Protein AF-0000000076689499 (afdb_homodimer)

Structure (mmCIF, N/CA/C/O backbone):
data_AF-0000000076689499-model_v1
#
loop_
_entity.id
_entity.type
_entity.pdbx_description
1 polymer 'BTB domain-containing protein'
#
loop_
_atom_site.group_PDB
_atom_site.id
_atom_site.type_symbol
_atom_site.label_atom_id
_atom_site.label_alt_id
_atom_site.label_comp_id
_atom_site.label_asym_id
_atom_site.label_entity_id
_atom_site.label_seq_id
_atom_site.pdbx_PDB_ins_code
_atom_site.Cartn_x
_atom_site.Cartn_y
_atom_site.Cartn_z
_atom_site.occupancy
_atom_site.B_iso_or_equiv
_atom_site.auth_seq_id
_atom_site.auth_comp_id
_atom_site.auth_asym_id
_atom_site.auth_atom_id
_atom_site.pdbx_PDB_model_num
ATOM 1 N N . MET A 1 1 ? -28.047 0.834 3.098 1 20.08 1 MET A N 1
ATOM 2 C CA . MET A 1 1 ? -28.25 0.572 4.523 1 20.08 1 MET A CA 1
ATOM 3 C C . MET A 1 1 ? -27.875 1.792 5.355 1 20.08 1 MET A C 1
ATOM 5 O O . MET A 1 1 ? -26.828 2.416 5.117 1 20.08 1 MET A O 1
ATOM 9 N N . ASP A 1 2 ? -28.859 2.438 5.848 1 22.42 2 ASP A N 1
ATOM 10 C CA . ASP A 1 2 ? -28.859 3.613 6.711 1 22.42 2 ASP A CA 1
ATOM 11 C C . ASP A 1 2 ? -27.953 3.41 7.922 1 22.42 2 ASP A C 1
ATOM 13 O O . ASP A 1 2 ? -28.078 2.416 8.641 1 22.42 2 ASP A O 1
ATOM 17 N N . LEU A 1 3 ? -26.719 3.756 7.691 1 23.78 3 LEU A N 1
ATOM 18 C CA . LEU A 1 3 ? -25.766 3.639 8.781 1 23.78 3 LEU A CA 1
ATOM 19 C C . LEU A 1 3 ? -26.391 4.074 10.102 1 23.78 3 LEU A C 1
ATOM 21 O O . LEU A 1 3 ? -27.078 5.098 10.164 1 23.78 3 LEU A O 1
ATOM 25 N N . PRO A 1 4 ? -26.797 3.053 10.828 1 26.73 4 PRO A N 1
ATOM 26 C CA . PRO A 1 4 ? -27.5 3.412 12.07 1 26.73 4 PRO A CA 1
ATOM 27 C C . PRO A 1 4 ? -26.844 4.59 12.789 1 26.73 4 PRO A C 1
ATOM 29 O O . PRO A 1 4 ? -25.641 4.828 12.625 1 26.73 4 PRO A O 1
ATOM 32 N N . ASN A 1 5 ? -27.578 5.609 12.945 1 27.42 5 ASN A N 1
ATOM 33 C CA . ASN A 1 5 ? -27.266 6.801 13.727 1 27.42 5 ASN A CA 1
ATOM 34 C C . ASN A 1 5 ? -26.625 6.445 15.062 1 27.42 5 ASN A C 1
ATOM 36 O O . ASN A 1 5 ? -27.281 5.895 15.953 1 27.42 5 ASN A O 1
ATOM 40 N N . ILE A 1 6 ? -25.438 5.797 14.961 1 27.78 6 ILE A N 1
ATOM 41 C CA . ILE A 1 6 ? -24.859 5.48 16.25 1 27.78 6 ILE A CA 1
ATOM 42 C C . ILE A 1 6 ? -24.969 6.691 17.188 1 27.78 6 ILE A C 1
ATOM 44 O O . ILE A 1 6 ? -24.609 7.809 16.797 1 27.78 6 ILE A O 1
ATOM 48 N N . PRO A 1 7 ? -25.922 6.586 18.078 1 28.06 7 PRO A N 1
ATOM 49 C CA . PRO A 1 7 ? -26.062 7.73 18.969 1 28.06 7 PRO A CA 1
ATOM 50 C C . PRO A 1 7 ? -24.703 8.242 19.484 1 28.06 7 PRO A C 1
ATOM 52 O O . PRO A 1 7 ? -23.797 7.449 19.734 1 28.06 7 PRO A O 1
ATOM 55 N N . VAL A 1 8 ? -24.219 9.195 18.906 1 27.2 8 VAL A N 1
ATOM 56 C CA . VAL A 1 8 ? -23.047 9.883 19.453 1 27.2 8 VAL A CA 1
ATOM 57 C C . VAL A 1 8 ? -23.203 10.055 20.953 1 27.2 8 VAL A C 1
ATOM 59 O O . VAL A 1 8 ? -24.125 10.742 21.422 1 27.2 8 VAL A O 1
ATOM 62 N N . GLY A 1 9 ? -23.031 8.867 21.609 1 27.39 9 GLY A N 1
ATOM 63 C CA . GLY A 1 9 ? -23.047 9.078 23.047 1 27.39 9 GLY A CA 1
ATOM 64 C C . GLY A 1 9 ? -22.359 10.359 23.484 1 27.39 9 GLY A C 1
ATOM 65 O O . GLY A 1 9 ? -21.344 10.758 22.891 1 27.39 9 GLY A O 1
ATOM 66 N N . GLU A 1 10 ? -23.156 11.273 23.875 1 28.77 10 GLU A N 1
ATOM 67 C CA . GLU A 1 10 ? -22.609 12.438 24.578 1 28.77 10 GLU A CA 1
ATOM 68 C C . GLU A 1 10 ? -21.516 12.031 25.562 1 28.77 10 GLU A C 1
ATOM 70 O O . GLU A 1 10 ? -21.797 11.414 26.594 1 28.77 10 GLU A O 1
ATOM 75 N N . ALA A 1 11 ? -20.469 11.469 25.047 1 29.97 11 ALA A N 1
ATOM 76 C CA . ALA A 1 11 ? -19.422 11.266 26.047 1 29.97 11 ALA A CA 1
ATOM 77 C C . ALA A 1 11 ? -19.359 12.438 27.016 1 29.97 11 ALA A C 1
ATOM 79 O O . ALA A 1 11 ? -19.109 13.57 26.609 1 29.97 11 ALA A O 1
ATOM 80 N N . THR A 1 12 ? -20.219 12.367 27.938 1 33.19 12 THR A N 1
ATOM 81 C CA . THR A 1 12 ? -20.062 13.25 29.094 1 33.19 12 THR A CA 1
ATOM 82 C C . THR A 1 12 ? -18.625 13.242 29.578 1 33.19 12 THR A C 1
ATOM 84 O O . THR A 1 12 ? -18.172 12.25 30.172 1 33.19 12 THR A O 1
ATOM 87 N N . HIS A 1 13 ? -17.625 13.438 28.672 1 35.47 13 HIS A N 1
ATOM 88 C CA . HIS A 1 13 ? -16.344 13.625 29.359 1 35.47 13 HIS A CA 1
ATOM 89 C C . HIS A 1 13 ? -16.531 14.398 30.656 1 35.47 13 HIS A C 1
ATOM 91 O O . HIS A 1 13 ? -17.219 15.422 30.688 1 35.47 13 HIS A O 1
ATOM 97 N N . PRO A 1 14 ? -16.609 13.695 31.703 1 34.59 14 PRO A N 1
ATOM 98 C CA . PRO A 1 14 ? -16.516 14.539 32.906 1 34.59 14 PRO A CA 1
ATOM 99 C C . PRO A 1 14 ? -15.547 15.711 32.719 1 34.59 14 PRO A C 1
ATOM 101 O O . PRO A 1 14 ? -14.461 15.547 32.156 1 34.59 14 PRO A O 1
ATOM 104 N N . HIS A 1 15 ? -15.977 16.875 32.219 1 40.44 15 HIS A N 1
ATOM 105 C CA . HIS A 1 15 ? -15.234 18.109 32.438 1 40.44 15 HIS A CA 1
ATOM 106 C C . HIS A 1 15 ? -14.438 18.047 33.719 1 40.44 15 HIS A C 1
ATOM 108 O O . HIS A 1 15 ? -15 18.141 34.812 1 40.44 15 HIS A O 1
ATOM 114 N N . ASP A 1 16 ? -13.664 17.016 33.906 1 39.03 16 ASP A N 1
ATOM 115 C CA . ASP A 1 16 ? -12.812 17.203 35.094 1 39.03 16 ASP A CA 1
ATOM 116 C C . ASP A 1 16 ? -12.562 18.688 35.344 1 39.03 16 ASP A C 1
ATOM 118 O O . ASP A 1 16 ? -12.109 19.406 34.438 1 39.03 16 ASP A O 1
ATOM 122 N N . ALA A 1 17 ? -13.234 19.422 36.062 1 44.78 17 ALA A N 1
ATOM 123 C CA . ALA A 1 17 ? -13.273 20.781 36.625 1 44.78 17 ALA A CA 1
ATOM 124 C C . ALA A 1 17 ? -11.859 21.297 36.875 1 44.78 17 ALA A C 1
ATOM 126 O O . ALA A 1 17 ? -11.586 21.844 37.938 1 44.78 17 ALA A O 1
ATOM 127 N N . ASN A 1 18 ? -10.836 20.547 36.406 1 59.41 18 ASN A N 1
ATOM 128 C CA . ASN A 1 18 ? -9.562 21.141 36.781 1 59.41 18 ASN A CA 1
ATOM 129 C C . ASN A 1 18 ? -9.406 22.547 36.219 1 59.41 18 ASN A C 1
ATOM 131 O O . ASN A 1 18 ? -9.75 22.781 35.062 1 59.41 18 ASN A O 1
ATOM 135 N N . LEU A 1 19 ? -9.352 23.484 36.969 1 76.06 19 LEU A N 1
ATOM 136 C CA . LEU A 1 19 ? -9.125 24.891 36.656 1 76.06 19 LEU A CA 1
ATOM 137 C C . LEU A 1 19 ? -8.023 25.031 35.625 1 76.06 19 LEU A C 1
ATOM 139 O O . LEU A 1 19 ? -6.98 24.375 35.719 1 76.06 19 LEU A O 1
ATOM 143 N N . PRO A 1 20 ? -8.297 25.578 34.469 1 86.5 20 PRO A N 1
ATOM 144 C CA . PRO A 1 20 ? -7.258 25.797 33.438 1 86.5 20 PRO A CA 1
ATOM 145 C C . PRO A 1 20 ? -6.004 26.453 34 1 86.5 20 PRO A C 1
ATOM 147 O O . PRO A 1 20 ? -6.082 27.203 35 1 86.5 20 PRO A O 1
ATOM 150 N N . ILE A 1 21 ? -4.93 25.875 33.562 1 91.06 21 ILE A N 1
ATOM 151 C CA . ILE A 1 21 ? -3.658 26.469 33.969 1 91.06 21 ILE A CA 1
ATOM 152 C C . ILE A 1 21 ? -3.109 27.328 32.812 1 91.06 21 ILE A C 1
ATOM 154 O O . ILE A 1 21 ? -3.436 27.094 31.656 1 91.06 21 ILE A O 1
ATOM 158 N N . ASP A 1 22 ? -2.373 28.344 33.188 1 90.81 22 ASP A N 1
ATOM 159 C CA . ASP A 1 22 ? -1.769 29.203 32.188 1 90.81 22 ASP A CA 1
ATOM 160 C C . ASP A 1 22 ? -0.594 28.516 31.5 1 90.81 22 ASP A C 1
ATOM 162 O O . ASP A 1 22 ? 0.137 27.75 32.125 1 90.81 22 ASP A O 1
ATOM 166 N N . ALA A 1 23 ? -0.386 28.797 30.234 1 94.19 23 ALA A N 1
ATOM 167 C CA . ALA A 1 23 ? 0.736 28.266 29.469 1 94.19 23 ALA A CA 1
ATOM 168 C C . ALA A 1 23 ? 2.062 28.828 29.969 1 94.19 23 ALA A C 1
ATOM 170 O O . ALA A 1 23 ? 2.086 29.812 30.703 1 94.19 23 ALA A O 1
ATOM 171 N N . GLN A 1 24 ? 3.068 28.062 29.641 1 90.69 24 GLN A N 1
ATOM 172 C CA . GLN A 1 24 ? 4.402 28.594 29.906 1 90.69 24 GLN A CA 1
ATOM 173 C C . GLN A 1 24 ? 4.66 29.875 29.109 1 90.69 24 GLN A C 1
ATOM 175 O O . GLN A 1 24 ? 4 30.125 28.094 1 90.69 24 GLN A O 1
ATOM 180 N N . GLU A 1 25 ? 5.613 30.672 29.625 1 88.81 25 GLU A N 1
ATOM 181 C CA . GLU A 1 25 ? 5.996 31.875 28.906 1 88.81 25 GLU A CA 1
ATOM 182 C C . GLU A 1 25 ? 6.473 31.562 27.5 1 88.81 25 GLU A C 1
ATOM 184 O O . GLU A 1 25 ? 7.086 30.516 27.266 1 88.81 25 GLU A O 1
ATOM 189 N N . PRO A 1 26 ? 6.102 32.344 26.531 1 88.56 26 PRO A N 1
ATOM 190 C CA . PRO A 1 26 ? 5.605 33.719 26.578 1 88.56 26 PRO A CA 1
ATOM 191 C C . PRO A 1 26 ? 4.086 33.812 26.422 1 88.56 26 PRO A C 1
ATOM 193 O O . PRO A 1 26 ? 3.533 34.906 26.312 1 88.56 26 PRO A O 1
ATOM 196 N N . PHE A 1 27 ? 3.439 32.656 26.578 1 91.62 27 PHE A N 1
ATOM 197 C CA . PHE A 1 27 ? 2.012 32.719 26.297 1 91.62 27 PHE A CA 1
ATOM 198 C C . PHE A 1 27 ? 1.195 32.594 27.578 1 91.62 27 PHE A C 1
ATOM 200 O O . PHE A 1 27 ? 0.001 32.281 27.531 1 91.62 27 PHE A O 1
ATOM 207 N N . GLY A 1 28 ? 1.773 32.656 28.672 1 87.38 28 GLY A N 1
ATOM 208 C CA . GLY A 1 28 ? 1.108 32.469 29.953 1 87.38 28 GLY A CA 1
ATOM 209 C C . GLY A 1 28 ? 0.334 33.688 30.422 1 87.38 28 GLY A C 1
ATOM 210 O O . GLY A 1 28 ? -0.764 33.562 30.969 1 87.38 28 GLY A O 1
ATOM 211 N N . SER A 1 29 ? 0.958 34.844 30.672 1 77.12 29 SER A N 1
ATOM 212 C CA . SER A 1 29 ? 0.261 36 31.172 1 77.12 29 SER A CA 1
ATOM 213 C C . SER A 1 29 ? 0.746 37.281 30.469 1 77.12 29 SER A C 1
ATOM 215 O O . SER A 1 29 ? 1.952 37.5 30.344 1 77.12 29 SER A O 1
ATOM 217 N N . SER A 1 30 ? 0.103 37.625 29.375 1 74.19 30 SER A N 1
ATOM 218 C CA . SER A 1 30 ? 0.493 38.875 28.734 1 74.19 30 SER A CA 1
ATOM 219 C C . SER A 1 30 ? -0.63 39.906 28.797 1 74.19 30 SER A C 1
ATOM 221 O O . SER A 1 30 ? -1.761 39.625 28.406 1 74.19 30 SER A O 1
ATOM 223 N N . PRO A 1 31 ? -0.312 41.031 29.438 1 77.62 31 PRO A N 1
ATOM 224 C CA . PRO A 1 31 ? -1.338 42.062 29.5 1 77.62 31 PRO A CA 1
ATOM 225 C C . PRO A 1 31 ? -1.818 42.5 28.125 1 77.62 31 PRO A C 1
ATOM 227 O O . PRO A 1 31 ? -2.945 43 27.984 1 77.62 31 PRO A O 1
ATOM 230 N N . ALA A 1 32 ? -1.021 42.344 27.109 1 82.75 32 ALA A N 1
ATOM 231 C CA . ALA A 1 32 ? -1.358 42.75 25.75 1 82.75 32 ALA A CA 1
ATOM 232 C C . ALA A 1 32 ? -2.307 41.781 25.078 1 82.75 32 ALA A C 1
ATOM 234 O O . ALA A 1 32 ? -2.977 42.094 24.109 1 82.75 32 ALA A O 1
ATOM 235 N N . ALA A 1 33 ? -2.416 40.656 25.703 1 88.25 33 ALA A N 1
ATOM 236 C CA . ALA A 1 33 ? -3.244 39.594 25.109 1 88.25 33 ALA A CA 1
ATOM 237 C C . ALA A 1 33 ? -4.727 39.875 25.328 1 88.25 33 ALA A C 1
ATOM 239 O O . ALA A 1 33 ? -5.129 40.344 26.391 1 88.25 33 ALA A O 1
ATOM 240 N N . ASN A 1 34 ? -5.566 39.719 24.297 1 88 34 ASN A N 1
ATOM 241 C CA . ASN A 1 34 ? -6.996 39.969 24.406 1 88 34 ASN A CA 1
ATOM 242 C C . ASN A 1 34 ? -7.828 38.75 24 1 88 34 ASN A C 1
ATOM 244 O O . ASN A 1 34 ? -9.039 38.875 23.781 1 88 34 ASN A O 1
ATOM 248 N N . LEU A 1 35 ? -7.145 37.719 23.797 1 89 35 LEU A N 1
ATOM 249 C CA . LEU A 1 35 ? -7.801 36.438 23.469 1 89 35 LEU A CA 1
ATOM 250 C C . LEU A 1 35 ? -7.121 35.281 24.188 1 89 35 LEU A C 1
ATOM 252 O O . LEU A 1 35 ? -5.895 35.25 24.312 1 89 35 LEU A O 1
ATOM 256 N N . VAL A 1 36 ? -7.938 34.375 24.641 1 91.38 36 VAL A N 1
ATOM 257 C CA . VAL A 1 36 ? -7.395 33.188 25.266 1 91.38 36 VAL A CA 1
ATOM 258 C C . VAL A 1 36 ? -7.777 31.938 24.438 1 91.38 36 VAL A C 1
ATOM 260 O O . VAL A 1 36 ? -8.953 31.734 24.141 1 91.38 36 VAL A O 1
ATOM 263 N N . LEU A 1 37 ? -6.727 31.219 24.031 1 92.81 37 LEU A N 1
ATOM 264 C CA . LEU A 1 37 ? -6.945 29.906 23.438 1 92.81 37 LEU A CA 1
ATOM 265 C C . LEU A 1 37 ? -6.73 28.797 24.453 1 92.81 37 LEU A C 1
ATOM 267 O O . LEU A 1 37 ? -5.652 28.688 25.047 1 92.81 37 LEU A O 1
ATOM 271 N N . ARG A 1 38 ? -7.773 28.016 24.688 1 92.75 38 ARG A N 1
ATOM 272 C CA . ARG A 1 38 ? -7.676 26.922 25.672 1 92.75 38 ARG A CA 1
ATOM 273 C C . ARG A 1 38 ? -7.477 25.578 24.984 1 92.75 38 ARG A C 1
ATOM 275 O O . ARG A 1 38 ? -8.344 25.125 24.234 1 92.75 38 ARG A O 1
ATOM 282 N N . SER A 1 39 ? -6.367 24.953 25.266 1 96.19 39 SER A N 1
ATOM 283 C CA . SER A 1 39 ? -6 23.688 24.641 1 96.19 39 SER A CA 1
ATOM 284 C C . SER A 1 39 ? -6.863 22.547 25.172 1 96.19 39 SER A C 1
ATOM 286 O O . SER A 1 39 ? -7.609 22.719 26.141 1 96.19 39 SER A O 1
ATOM 288 N N . SER A 1 40 ? -6.781 21.406 24.531 1 95.38 40 SER A N 1
ATOM 289 C CA . SER A 1 40 ? -7.598 20.25 24.875 1 95.38 40 SER A CA 1
ATOM 290 C C . SER A 1 40 ? -7.254 19.719 26.266 1 95.38 40 SER A C 1
ATOM 292 O O . SER A 1 40 ? -8.094 19.109 26.922 1 95.38 40 SER A O 1
ATOM 294 N N . ASP A 1 41 ? -5.98 19.953 26.688 1 95.56 41 ASP A N 1
ATOM 295 C CA . ASP A 1 41 ? -5.555 19.516 28.016 1 95.56 41 ASP A CA 1
ATOM 296 C C . ASP A 1 41 ? -5.684 20.656 29.031 1 95.56 41 ASP A C 1
ATOM 298 O O . ASP A 1 41 ? -4.969 20.672 30.047 1 95.56 41 ASP A O 1
ATOM 302 N N . SER A 1 42 ? -6.48 21.672 28.734 1 93.62 42 SER A N 1
ATOM 303 C CA . SER A 1 42 ? -6.926 22.734 29.641 1 93.62 42 SER A CA 1
ATOM 304 C C . SER A 1 42 ? -5.773 23.656 30.016 1 93.62 42 SER A C 1
ATOM 306 O O . SER A 1 42 ? -5.594 24 31.188 1 93.62 42 SER A O 1
ATOM 308 N N . VAL A 1 43 ? -5.012 24.031 29.078 1 95.44 43 VAL A N 1
ATOM 309 C CA . VAL A 1 43 ? -3.98 25.062 29.234 1 95.44 43 VAL A CA 1
ATOM 310 C C . VAL A 1 43 ? -4.379 26.312 28.453 1 95.44 43 VAL A C 1
ATOM 312 O O . VAL A 1 43 ? -4.77 26.234 27.297 1 95.44 43 VAL A O 1
ATOM 315 N N . ASP A 1 44 ? -4.32 27.453 29.141 1 93.56 44 ASP A N 1
ATOM 316 C CA . ASP A 1 44 ? -4.738 28.719 28.547 1 93.56 44 ASP A CA 1
ATOM 317 C C . ASP A 1 44 ? -3.553 29.438 27.891 1 93.56 44 ASP A C 1
ATOM 319 O O . ASP A 1 44 ? -2.543 29.688 28.562 1 93.56 44 ASP A O 1
ATOM 323 N N . PHE A 1 45 ? -3.699 29.719 26.656 1 94.81 45 PHE A N 1
ATOM 324 C CA . PHE A 1 45 ? -2.723 30.531 25.922 1 94.81 45 PHE A CA 1
ATOM 325 C C . PHE A 1 45 ? -3.258 31.922 25.656 1 94.81 45 PHE A C 1
ATOM 327 O O . PHE A 1 45 ? -4.285 32.094 25 1 94.81 45 PHE A O 1
ATOM 334 N N . HIS A 1 46 ? -2.557 32.906 26.188 1 92.5 46 HIS A N 1
ATOM 335 C CA . HIS A 1 46 ? -2.943 34.281 25.984 1 92.5 46 HIS A CA 1
ATOM 336 C C . HIS A 1 46 ? -2.324 34.875 24.719 1 92.5 46 HIS A C 1
ATOM 338 O O . HIS A 1 46 ? -1.1 34.969 24.609 1 92.5 46 HIS A O 1
ATOM 344 N N . VAL A 1 47 ? -3.252 35.219 23.75 1 93.12 47 VAL A N 1
ATOM 345 C CA . VAL A 1 47 ? -2.748 35.594 22.438 1 93.12 47 VAL A CA 1
ATOM 346 C C . VAL A 1 47 ? -3.428 36.875 21.969 1 93.12 47 VAL A C 1
ATOM 348 O O . VAL A 1 47 ? -4.344 37.375 22.625 1 93.12 47 VAL A O 1
ATOM 351 N N . LEU A 1 48 ? -2.861 37.438 20.922 1 90.31 48 LEU A N 1
ATOM 352 C CA . LEU A 1 48 ? -3.443 38.625 20.297 1 90.31 48 LEU A CA 1
ATOM 353 C C . LEU A 1 48 ? -4.523 38.219 19.297 1 90.31 48 LEU A C 1
ATOM 355 O O . LEU A 1 48 ? -4.246 37.5 18.328 1 90.31 48 LEU A O 1
ATOM 359 N N . GLU A 1 49 ? -5.641 38.688 19.5 1 89.62 49 GLU A N 1
ATOM 360 C CA . GLU A 1 49 ? -6.77 38.375 18.625 1 89.62 49 GLU A CA 1
ATOM 361 C C . GLU A 1 49 ? -6.48 38.781 17.188 1 89.62 49 GLU A C 1
ATOM 363 O O . GLU A 1 49 ? -6.77 38.031 16.25 1 89.62 49 GLU A O 1
ATOM 368 N N . GLY A 1 50 ? -6.043 39.938 17 1 89.06 50 GLY A N 1
ATOM 369 C CA . GLY A 1 50 ? -5.742 40.438 15.68 1 89.06 50 GLY A CA 1
ATOM 370 C C . GLY A 1 50 ? -4.785 39.562 14.898 1 89.06 50 GLY A C 1
ATOM 371 O O . GLY A 1 50 ? -4.941 39.375 13.688 1 89.06 50 GLY A O 1
ATOM 372 N N . LEU A 1 51 ? -3.83 39.094 15.602 1 90.31 51 LEU A N 1
ATOM 373 C CA . LEU A 1 51 ? -2.852 38.219 14.961 1 90.31 51 LEU A CA 1
ATOM 374 C C . LEU A 1 51 ? -3.498 36.906 14.508 1 90.31 51 LEU A C 1
ATOM 376 O O . LEU A 1 51 ? -3.252 36.438 13.391 1 90.31 51 LEU A O 1
ATOM 380 N N . MET A 1 52 ? -4.297 36.344 15.352 1 91.62 52 MET A N 1
ATOM 381 C CA . MET A 1 52 ? -4.957 35.062 15.039 1 91.62 52 MET A CA 1
ATOM 382 C C . MET A 1 52 ? -5.914 35.25 13.859 1 91.62 52 MET A C 1
ATOM 384 O O . MET A 1 52 ? -5.984 34.375 12.992 1 91.62 52 MET A O 1
ATOM 388 N N . ARG A 1 53 ? -6.578 36.344 13.797 1 90.12 53 ARG A N 1
ATOM 389 C CA . ARG A 1 53 ? -7.488 36.656 12.695 1 90.12 53 ARG A CA 1
ATOM 390 C C . ARG A 1 53 ? -6.723 36.812 11.383 1 90.12 53 ARG A C 1
ATOM 392 O O . ARG A 1 53 ? -7.215 36.469 10.312 1 90.12 53 ARG A O 1
ATOM 399 N N . LEU A 1 54 ? -5.566 37.344 11.523 1 90.31 54 LEU A N 1
ATOM 400 C CA . LEU A 1 54 ? -4.742 37.594 10.352 1 90.31 54 LEU A CA 1
ATOM 401 C C . LEU A 1 54 ? -4.203 36.281 9.766 1 90.31 54 LEU A C 1
ATOM 403 O O . LEU A 1 54 ? -4.121 36.156 8.547 1 90.31 54 LEU A O 1
ATOM 407 N N . VAL A 1 55 ? -3.836 35.375 10.625 1 91.69 55 VAL A N 1
ATOM 408 C CA . VAL A 1 55 ? -3.094 34.219 10.188 1 91.69 55 VAL A CA 1
ATOM 409 C C . VAL A 1 55 ? -4.07 33.094 9.805 1 91.69 55 VAL A C 1
ATOM 411 O O . VAL A 1 55 ? -3.711 32.156 9.07 1 91.69 55 VAL A O 1
ATOM 414 N N . SER A 1 56 ? -5.348 33.188 10.211 1 93.75 56 SER A N 1
ATOM 415 C CA . SER A 1 56 ? -6.297 32.094 10.016 1 93.75 56 SER A CA 1
ATOM 416 C C . SER A 1 56 ? -7.695 32.625 9.711 1 93.75 56 SER A C 1
ATOM 418 O O . SER A 1 56 ? -8.352 33.188 10.578 1 93.75 56 SER A O 1
ATOM 420 N N . PRO A 1 57 ? -8.18 32.406 8.555 1 91.62 57 PRO A N 1
ATOM 421 C CA . PRO A 1 57 ? -9.562 32.75 8.258 1 91.62 57 PRO A CA 1
ATOM 422 C C . PRO A 1 57 ? -10.57 32.062 9.172 1 91.62 57 PRO A C 1
ATOM 424 O O . PRO A 1 57 ? -11.633 32.625 9.461 1 91.62 57 PRO A O 1
ATOM 427 N N . HIS A 1 58 ? -10.156 30.891 9.5 1 89.5 58 HIS A N 1
ATOM 428 C CA . HIS A 1 58 ? -10.992 30.141 10.438 1 89.5 58 HIS A CA 1
ATOM 429 C C . HIS A 1 58 ? -11.203 30.922 11.727 1 89.5 58 HIS A C 1
ATOM 431 O O . HIS A 1 58 ? -12.336 31.062 12.203 1 89.5 58 HIS A O 1
ATOM 437 N N . PHE A 1 59 ? -10.203 31.484 12.305 1 85.81 59 PHE A N 1
ATOM 438 C CA . PHE A 1 59 ? -10.297 32.281 13.531 1 85.81 59 PHE A CA 1
ATOM 439 C C . PHE A 1 59 ? -11.016 33.594 13.266 1 85.81 59 PHE A C 1
ATOM 441 O O . PHE A 1 59 ? -11.734 34.094 14.133 1 85.81 59 PHE A O 1
ATOM 448 N N . ASP A 1 60 ? -10.828 34.125 12.141 1 84.88 60 ASP A N 1
ATOM 449 C CA . ASP A 1 60 ? -11.492 35.344 11.773 1 84.88 60 ASP A CA 1
ATOM 450 C C . ASP A 1 60 ? -13.008 35.188 11.789 1 84.88 60 ASP A C 1
ATOM 452 O O . ASP A 1 60 ? -13.734 36.094 12.203 1 84.88 60 ASP A O 1
ATOM 456 N N . SER A 1 61 ? -13.383 34.031 11.445 1 84.12 61 SER A N 1
ATOM 457 C CA . SER A 1 61 ? -14.82 33.781 11.352 1 84.12 61 SER A CA 1
ATOM 458 C C . SER A 1 61 ? -15.414 33.5 12.727 1 84.12 61 SER A C 1
ATOM 460 O O . SER A 1 61 ? -16.625 33.594 12.914 1 84.12 61 SER A O 1
ATOM 462 N N . LEU A 1 62 ? -14.625 33.125 13.641 1 77.12 62 LEU A N 1
ATOM 463 C CA . LEU A 1 62 ? -15.102 32.75 14.969 1 77.12 62 LEU A CA 1
ATOM 464 C C . LEU A 1 62 ? -15.312 34 15.828 1 77.12 62 LEU A C 1
ATOM 466 O O . LEU A 1 62 ? -16.031 33.938 16.828 1 77.12 62 LEU A O 1
ATOM 470 N N . PHE A 1 63 ? -14.711 35.031 15.68 1 70.38 63 PHE A N 1
ATOM 471 C CA . PHE A 1 63 ? -14.68 36.188 16.578 1 70.38 63 PHE A CA 1
ATOM 472 C C . PHE A 1 63 ? -16.016 36.906 16.578 1 70.38 63 PHE A C 1
ATOM 474 O O . PHE A 1 63 ? -16.453 37.438 17.594 1 70.38 63 PHE A O 1
ATOM 481 N N . PRO A 1 64 ? -16.641 37.156 15.57 1 60.34 64 PRO A N 1
ATOM 482 C CA . PRO A 1 64 ? -17.922 37.844 15.805 1 60.34 64 PRO A CA 1
ATOM 483 C C . PRO A 1 64 ? -18.797 37.094 16.828 1 60.34 64 PRO A C 1
ATOM 485 O O . PRO A 1 64 ? -19.766 37.656 17.344 1 60.34 64 PRO A O 1
ATOM 488 N N . LEU A 1 65 ? -18.328 35.938 17.141 1 54.69 65 LEU A N 1
ATOM 489 C CA . LEU A 1 65 ? -19.266 35.125 17.906 1 54.69 65 LEU A CA 1
ATOM 490 C C . LEU A 1 65 ? -19.031 35.281 19.406 1 54.69 65 LEU A C 1
ATOM 492 O O . LEU A 1 65 ? -17.906 35.562 19.828 1 54.69 65 LEU A O 1
ATOM 496 N N . ASN A 1 66 ? -20.031 35.594 20.234 1 52.84 66 ASN A N 1
ATOM 497 C CA . ASN A 1 66 ? -20.156 35.75 21.688 1 52.84 66 ASN A CA 1
ATOM 498 C C . ASN A 1 66 ? -19.375 34.656 22.438 1 52.84 66 ASN A C 1
ATOM 500 O O . ASN A 1 66 ? -19.859 33.562 22.594 1 52.84 66 ASN A O 1
ATOM 504 N N . ASN A 1 67 ? -18.125 34.656 22.359 1 57.56 67 ASN A N 1
ATOM 505 C CA . ASN A 1 67 ? -17.359 33.594 22.984 1 57.56 67 ASN A CA 1
ATOM 506 C C . ASN A 1 67 ? -17.344 33.719 24.5 1 57.56 67 ASN A C 1
ATOM 508 O O . ASN A 1 67 ? -17.484 34.844 25.031 1 57.56 67 ASN A O 1
ATOM 512 N N . PRO A 1 68 ? -17.453 32.656 25.156 1 58.88 68 PRO A N 1
ATOM 513 C CA . PRO A 1 68 ? -17.375 32.719 26.625 1 58.88 68 PRO A CA 1
ATOM 514 C C . PRO A 1 68 ? -16.172 33.5 27.109 1 58.88 68 PRO A C 1
ATOM 516 O O . PRO A 1 68 ? -15.141 33.562 26.438 1 58.88 68 PRO A O 1
ATOM 519 N N . HIS A 1 69 ? -16.422 34.375 28.062 1 59.91 69 HIS A N 1
ATOM 520 C CA . HIS A 1 69 ? -15.383 35.25 28.609 1 59.91 69 HIS A 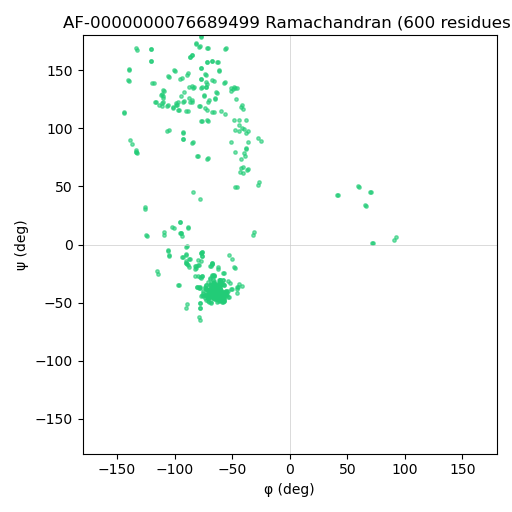CA 1
ATOM 521 C C . HIS A 1 69 ? -14.602 34.562 29.719 1 59.91 69 HIS A C 1
ATOM 523 O O . HIS A 1 69 ? -15.148 33.75 30.453 1 59.91 69 HIS A O 1
ATOM 529 N N . SER A 1 70 ? -13.273 34.5 29.578 1 57.22 70 SER A N 1
ATOM 530 C CA . SER A 1 70 ? -12.391 34.031 30.641 1 57.22 70 SER A CA 1
ATOM 531 C C . SER A 1 70 ? -12.609 34.844 31.922 1 57.22 70 SER A C 1
ATOM 533 O O . SER A 1 70 ? -13.414 35.781 31.938 1 57.22 70 SER A O 1
ATOM 535 N N . LYS A 1 71 ? -12.047 34.375 33 1 57.84 71 LYS A N 1
ATOM 536 C CA . LYS A 1 71 ? -12.117 35.031 34.312 1 57.84 71 LYS A CA 1
ATOM 537 C C . LYS A 1 71 ? -11.859 36.531 34.219 1 57.84 71 LYS A C 1
ATOM 539 O O . LYS A 1 71 ? -12.477 37.312 34.906 1 57.84 71 LYS A O 1
ATOM 544 N N . ASP A 1 72 ? -10.969 36.938 33.344 1 61.88 72 ASP A N 1
ATOM 545 C CA . ASP A 1 72 ? -10.578 38.344 33.219 1 61.88 72 ASP A CA 1
ATOM 546 C C . ASP A 1 72 ? -11.398 39.062 32.156 1 61.88 72 ASP A C 1
ATOM 548 O O . ASP A 1 72 ? -11.102 40.219 31.812 1 61.88 72 ASP A O 1
ATOM 552 N N . GLY A 1 73 ? -12.469 38.344 31.609 1 67.94 73 GLY A N 1
ATOM 553 C CA . GLY A 1 73 ? -13.375 39 30.672 1 67.94 73 GLY A CA 1
ATOM 554 C C . GLY A 1 73 ? -12.945 38.812 29.219 1 67.94 73 GLY A C 1
ATOM 555 O O . GLY A 1 73 ? -13.531 39.406 28.312 1 67.94 73 GLY A O 1
ATOM 556 N N . ARG A 1 74 ? -11.984 38.031 29.156 1 78.25 74 ARG A N 1
ATOM 557 C CA . ARG A 1 74 ? -11.5 37.812 27.797 1 78.25 74 ARG A CA 1
ATOM 558 C C . ARG A 1 74 ? -12.211 36.656 27.125 1 78.25 74 ARG A C 1
ATOM 560 O O . ARG A 1 74 ? -12.648 35.719 27.812 1 78.25 74 ARG A O 1
ATOM 567 N N . ALA A 1 75 ? -12.406 36.781 25.812 1 84.94 75 ALA A N 1
ATOM 568 C CA . ALA A 1 75 ? -13.016 35.719 25.047 1 84.94 75 ALA A CA 1
ATOM 569 C C . ALA A 1 75 ? -12.141 34.469 25.078 1 84.94 75 ALA A C 1
ATOM 571 O O . ALA A 1 75 ? -10.914 34.562 25 1 84.94 75 ALA A O 1
ATOM 572 N N . VAL A 1 76 ? -12.742 33.344 25.391 1 88.06 76 VAL A N 1
ATOM 573 C CA . VAL A 1 76 ? -12.031 32.062 25.422 1 88.06 76 VAL A CA 1
ATOM 574 C C . VAL A 1 76 ? -12.5 31.188 24.266 1 88.06 76 VAL A C 1
ATOM 576 O O . VAL A 1 76 ? -13.703 30.953 24.094 1 88.06 76 VAL A O 1
ATOM 579 N N . ILE A 1 77 ? -11.57 30.75 23.406 1 89.44 77 ILE A N 1
ATOM 580 C CA . ILE A 1 77 ? -11.852 29.797 22.344 1 89.44 77 ILE A CA 1
ATOM 581 C C . ILE A 1 77 ? -11.188 28.469 22.656 1 89.44 77 ILE A C 1
ATOM 583 O O . ILE A 1 77 ? -9.977 28.406 22.906 1 89.44 77 ILE A O 1
ATOM 587 N N . ARG A 1 78 ? -11.945 27.438 22.609 1 91.12 78 ARG A N 1
ATOM 588 C CA . ARG A 1 78 ? -11.398 26.109 22.828 1 91.12 78 ARG A CA 1
ATOM 589 C C . ARG A 1 78 ? -10.875 25.516 21.516 1 91.12 78 ARG A C 1
ATOM 591 O O . ARG A 1 78 ? -11.508 25.672 20.469 1 91.12 78 ARG A O 1
ATOM 598 N N . VAL A 1 79 ? -9.727 24.953 21.656 1 93 79 VAL A N 1
ATOM 599 C CA . VAL A 1 79 ? -9.125 24.344 20.484 1 93 79 VAL A CA 1
ATOM 600 C C . VAL A 1 79 ? -8.898 22.859 20.734 1 93 79 VAL A C 1
ATOM 602 O O . VAL A 1 79 ? -8.797 22.422 21.891 1 93 79 VAL A O 1
ATOM 605 N N . ALA A 1 80 ? -8.797 22.078 19.672 1 94.06 80 ALA A N 1
ATOM 606 C CA . ALA A 1 80 ? -8.688 20.625 19.781 1 94.06 80 ALA A CA 1
ATOM 607 C C . ALA A 1 80 ? -7.25 20.203 20.078 1 94.06 80 ALA A C 1
ATOM 609 O O . ALA A 1 80 ? -7.008 19.094 20.562 1 94.06 80 ALA A O 1
ATOM 610 N N . GLU A 1 81 ? -6.281 21.016 19.844 1 96.56 81 GLU A N 1
ATOM 611 C CA . GLU A 1 81 ? -4.863 20.703 20 1 96.56 81 GLU A CA 1
ATOM 612 C C . GLU A 1 81 ? -4.441 20.719 21.453 1 96.56 81 GLU A C 1
ATOM 614 O O . GLU A 1 81 ? -5 21.469 22.266 1 96.56 81 GLU A O 1
ATOM 619 N N . ASP A 1 82 ? -3.418 19.922 21.75 1 96.75 82 ASP A N 1
ATOM 620 C CA . ASP A 1 82 ? -2.873 19.938 23.109 1 96.75 82 ASP A CA 1
ATOM 621 C C . ASP A 1 82 ? -1.909 21.109 23.297 1 96.75 82 ASP A C 1
ATOM 623 O O . ASP A 1 82 ? -1.619 21.844 22.344 1 96.75 82 ASP A O 1
ATOM 627 N N . SER A 1 83 ? -1.469 21.312 24.547 1 97 83 SER A N 1
ATOM 628 C CA . SER A 1 83 ? -0.663 22.469 24.906 1 97 83 SER A CA 1
ATOM 629 C C . SER A 1 83 ? 0.695 22.438 24.203 1 97 83 SER A C 1
ATOM 631 O O . SER A 1 83 ? 1.229 23.484 23.828 1 97 83 SER A O 1
ATOM 633 N N . LYS A 1 84 ? 1.279 21.266 24.062 1 96.06 84 LYS A N 1
ATOM 634 C CA . LYS A 1 84 ? 2.568 21.156 23.391 1 96.06 84 LYS A CA 1
ATOM 635 C C . LYS A 1 84 ? 2.475 21.625 21.938 1 96.06 84 LYS A C 1
ATOM 637 O O . LYS A 1 84 ? 3.309 22.406 21.484 1 96.06 84 LYS A O 1
ATOM 642 N N . THR A 1 85 ? 1.451 21.172 21.281 1 97.31 85 THR A N 1
ATOM 643 C CA . THR A 1 85 ? 1.203 21.547 19.891 1 97.31 85 THR A CA 1
ATOM 644 C C . THR A 1 85 ? 0.939 23.047 19.781 1 97.31 85 THR A C 1
ATOM 646 O O . THR A 1 85 ? 1.524 23.719 18.922 1 97.31 85 THR A O 1
ATOM 649 N N . MET A 1 86 ? 0.147 23.547 20.625 1 96.25 86 MET A N 1
ATOM 650 C CA . MET A 1 86 ? -0.224 24.953 20.578 1 96.25 86 MET A CA 1
ATOM 651 C C . MET A 1 86 ? 0.984 25.844 20.859 1 96.25 86 MET A C 1
ATOM 653 O O . MET A 1 86 ? 1.165 26.875 20.188 1 96.25 86 MET A O 1
ATOM 657 N N . HIS A 1 87 ? 1.735 25.438 21.797 1 94.75 87 HIS A N 1
ATOM 658 C CA . HIS A 1 87 ? 2.918 26.219 22.125 1 94.75 87 HIS A CA 1
ATOM 659 C C . HIS A 1 87 ? 3.842 26.359 20.922 1 94.75 87 HIS A C 1
ATOM 661 O O . HIS A 1 87 ? 4.312 27.469 20.625 1 94.75 87 HIS A O 1
ATOM 667 N N . GLN A 1 88 ? 4.082 25.266 20.312 1 94.44 88 GLN A N 1
ATOM 668 C CA . GLN A 1 88 ? 4.98 25.297 19.172 1 94.44 88 GLN A CA 1
ATOM 669 C C . GLN A 1 88 ? 4.363 26.062 18 1 94.44 88 GLN A C 1
ATOM 671 O O . GLN A 1 88 ? 5.051 26.844 17.328 1 94.44 88 GLN A O 1
ATOM 676 N N . LEU A 1 89 ? 3.104 25.844 17.734 1 95.69 89 LEU A N 1
ATOM 677 C CA . LEU A 1 89 ? 2.406 26.547 16.656 1 95.69 89 LEU A CA 1
ATOM 678 C C . LEU A 1 89 ? 2.441 28.047 16.875 1 95.69 89 LEU A C 1
ATOM 680 O O . LEU A 1 89 ? 2.789 28.797 15.953 1 95.69 89 LEU A O 1
ATOM 684 N N . LEU A 1 90 ? 2.141 28.5 18.062 1 94.38 90 LEU A N 1
ATOM 685 C CA . LEU A 1 90 ? 2.137 29.922 18.391 1 94.38 90 LEU A CA 1
ATOM 686 C C . LEU A 1 90 ? 3.545 30.5 18.312 1 94.38 90 LEU A C 1
ATOM 688 O O . LEU A 1 90 ? 3.727 31.656 17.938 1 94.38 90 LEU A O 1
ATOM 692 N N . SER A 1 91 ? 4.48 29.672 18.719 1 92.81 91 SER A N 1
ATOM 693 C CA . SER A 1 91 ? 5.863 30.125 18.609 1 92.81 91 SER A CA 1
ATOM 694 C C . SER A 1 91 ? 6.23 30.422 17.156 1 92.81 91 SER A C 1
ATOM 696 O O . SER A 1 91 ? 6.945 31.375 16.875 1 92.81 91 SER A O 1
ATOM 698 N N . ILE A 1 92 ? 5.773 29.609 16.219 1 93.5 92 ILE A N 1
ATOM 699 C CA . ILE A 1 92 ? 6.027 29.828 14.797 1 93.5 92 ILE A CA 1
ATOM 700 C C . ILE A 1 92 ? 5.328 31.094 14.344 1 93.5 92 ILE A C 1
ATOM 702 O O . ILE A 1 92 ? 5.906 31.906 13.602 1 93.5 92 ILE A O 1
ATOM 706 N N . ILE A 1 93 ? 4.172 31.344 14.797 1 92.06 93 ILE A N 1
ATOM 707 C CA . ILE A 1 93 ? 3.352 32.469 14.391 1 92.06 93 ILE A CA 1
ATOM 708 C C . ILE A 1 93 ? 3.955 33.781 14.938 1 92.06 93 ILE A C 1
ATOM 710 O O . ILE A 1 93 ? 4.137 34.75 14.188 1 92.06 93 ILE A O 1
ATOM 714 N N . TYR A 1 94 ? 4.27 33.75 16.203 1 89.25 94 TYR A N 1
ATOM 715 C CA . TYR A 1 94 ? 4.684 34.969 16.891 1 89.25 94 TYR A CA 1
ATOM 716 C C . TYR A 1 94 ? 6.129 35.312 16.547 1 89.25 94 TYR A C 1
ATOM 718 O O . TYR A 1 94 ? 6.48 36.5 16.469 1 89.25 94 TYR A O 1
ATOM 726 N N . HIS A 1 95 ? 6.945 34.344 16.422 1 82.69 95 HIS A N 1
ATOM 727 C CA . HIS A 1 95 ? 8.359 34.625 16.219 1 82.69 95 HIS A CA 1
ATOM 728 C C . HIS A 1 95 ? 8.719 34.625 14.734 1 82.69 95 HIS A C 1
ATOM 730 O O . HIS A 1 95 ? 9.875 34.844 14.367 1 82.69 95 HIS A O 1
ATOM 736 N N . HIS A 1 96 ? 7.805 34.594 13.898 1 73.44 96 HIS A N 1
ATOM 737 C CA . HIS A 1 96 ? 7.984 34.625 12.453 1 73.44 96 HIS A CA 1
ATOM 738 C C . HIS A 1 96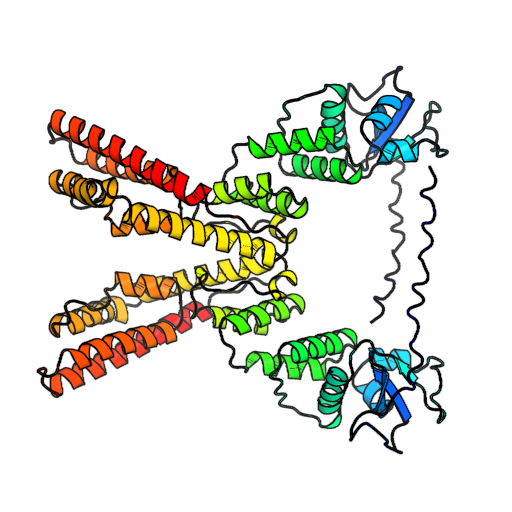 ? 9.156 33.75 12.031 1 73.44 96 HIS A C 1
ATOM 740 O O . HIS A 1 96 ? 10.023 34.219 11.273 1 73.44 96 HIS A O 1
ATOM 746 N N . ILE A 1 97 ? 9.219 32.656 12.609 1 73 97 ILE A N 1
ATOM 747 C CA . ILE A 1 97 ? 10.297 31.719 12.344 1 73 97 ILE A CA 1
ATOM 748 C C . ILE A 1 97 ? 10.188 31.188 10.914 1 73 97 ILE A C 1
ATOM 750 O O . ILE A 1 97 ? 9.148 30.641 10.523 1 73 97 ILE A O 1
ATOM 754 N N . ASP A 1 98 ? 11.133 31.547 10.18 1 71.31 98 ASP A N 1
ATOM 755 C CA . ASP A 1 98 ? 11.117 31.094 8.797 1 71.31 98 ASP A CA 1
ATOM 756 C C . ASP A 1 98 ? 11.586 29.641 8.695 1 71.31 98 ASP A C 1
ATOM 758 O O . ASP A 1 98 ? 11.023 28.844 7.934 1 71.31 98 ASP A O 1
ATOM 762 N N . GLU A 1 99 ? 12.523 29.438 9.547 1 79.75 99 GLU A N 1
ATOM 763 C CA . GLU A 1 99 ? 13.062 28.078 9.484 1 79.75 99 GLU A CA 1
ATOM 764 C C . GLU A 1 99 ? 12.594 27.25 10.68 1 79.75 99 GLU A C 1
ATOM 766 O O . GLU A 1 99 ? 13.125 27.375 11.781 1 79.75 99 GLU A O 1
ATOM 771 N N . VAL A 1 100 ? 11.617 26.547 10.398 1 85.19 100 VAL A N 1
ATOM 772 C CA . VAL A 1 100 ? 11.055 25.672 11.422 1 85.19 100 VAL A CA 1
ATOM 773 C C . VAL A 1 100 ? 11.852 24.375 11.484 1 85.19 100 VAL A C 1
ATOM 775 O O . VAL A 1 100 ? 12.281 23.844 10.453 1 85.19 100 VAL A O 1
ATOM 778 N N . ASP A 1 101 ? 12.156 23.953 12.703 1 87.06 101 ASP A N 1
ATOM 779 C CA . ASP A 1 101 ? 12.906 22.719 12.883 1 87.06 101 ASP A CA 1
ATOM 780 C C . ASP A 1 101 ? 12.258 21.828 13.953 1 87.06 101 ASP A C 1
ATOM 782 O O . ASP A 1 101 ? 12.773 21.734 15.07 1 87.06 101 ASP A O 1
ATOM 786 N N . ILE A 1 102 ? 11.289 21.219 13.531 1 89.81 102 ILE A N 1
ATOM 787 C CA . ILE A 1 102 ? 10.594 20.297 14.43 1 89.81 102 ILE A CA 1
ATOM 788 C C . ILE A 1 102 ? 11.094 18.875 14.195 1 89.81 102 ILE A C 1
ATOM 790 O O . ILE A 1 102 ? 10.867 18.297 13.125 1 89.81 102 ILE A O 1
ATOM 794 N N . GLN A 1 103 ? 11.594 18.25 15.219 1 88.38 103 GLN A N 1
ATOM 795 C CA . GLN A 1 103 ? 12.227 16.953 15.062 1 88.38 103 GLN A CA 1
ATOM 796 C C . GLN A 1 103 ? 11.25 15.828 15.406 1 88.38 103 GLN A C 1
ATOM 798 O O . GLN A 1 103 ? 11.281 14.758 14.789 1 88.38 103 GLN A O 1
ATOM 803 N N . ASP A 1 104 ? 10.469 16.141 16.328 1 92.88 104 ASP A N 1
ATOM 804 C CA . ASP A 1 104 ? 9.492 15.133 16.734 1 92.88 104 ASP A CA 1
ATOM 805 C C . ASP A 1 104 ? 8.391 14.992 15.688 1 92.88 104 ASP A C 1
ATOM 807 O O . ASP A 1 104 ? 7.555 15.883 15.531 1 92.88 104 ASP A O 1
ATOM 811 N N . PHE A 1 105 ? 8.297 13.82 15.102 1 94.06 105 PHE A N 1
ATOM 812 C CA . PHE A 1 105 ? 7.387 13.617 13.984 1 94.06 105 PHE A CA 1
ATOM 813 C C . PHE A 1 105 ? 5.938 13.719 14.445 1 94.06 105 PHE A C 1
ATOM 815 O O . PHE A 1 105 ? 5.09 14.25 13.727 1 94.06 105 PHE A O 1
ATOM 822 N N . GLU A 1 106 ? 5.621 13.266 15.594 1 94.44 106 GLU A N 1
ATOM 823 C CA . GLU A 1 106 ? 4.254 13.336 16.109 1 94.44 106 GLU A CA 1
ATOM 824 C C . GLU A 1 106 ? 3.822 14.781 16.312 1 94.44 106 GLU A C 1
ATOM 826 O O . GLU A 1 106 ? 2.688 15.148 16 1 94.44 106 GLU A O 1
ATOM 831 N N . LEU A 1 107 ? 4.738 15.461 16.891 1 95.62 107 LEU A N 1
ATOM 832 C CA . LEU A 1 107 ? 4.453 16.875 17.078 1 95.62 107 LEU A CA 1
ATOM 833 C C . LEU A 1 107 ? 4.293 17.594 15.75 1 95.62 107 LEU A C 1
ATOM 835 O O . LEU A 1 107 ? 3.361 18.375 15.57 1 95.62 107 LEU A O 1
ATOM 839 N N . TYR A 1 108 ? 5.215 17.328 14.844 1 96.19 108 TYR A N 1
ATOM 840 C CA . TYR A 1 108 ? 5.137 17.891 13.5 1 96.19 108 TYR A CA 1
ATOM 841 C C . TYR A 1 108 ? 3.785 17.594 12.859 1 96.19 108 TYR A C 1
ATOM 843 O O . TYR A 1 108 ? 3.141 18.5 12.312 1 96.19 108 TYR A O 1
ATOM 851 N N . THR A 1 109 ? 3.35 16.375 12.984 1 96.44 109 THR A N 1
ATOM 852 C CA . THR A 1 109 ? 2.084 15.945 12.398 1 96.44 109 THR A CA 1
ATOM 853 C C . THR A 1 109 ? 0.914 16.688 13.031 1 96.44 109 THR A C 1
ATOM 855 O O . THR A 1 109 ? 0.008 17.141 12.328 1 96.44 109 THR A O 1
ATOM 858 N N . SER A 1 110 ? 0.93 16.828 14.273 1 97 110 SER A N 1
ATOM 859 C CA . SER A 1 110 ? -0.141 17.531 14.977 1 97 110 SER A CA 1
ATOM 860 C C . SER A 1 110 ? -0.224 18.984 14.547 1 97 110 SER A C 1
ATOM 862 O O . SER A 1 110 ? -1.318 19.531 14.375 1 97 110 SER A O 1
ATOM 864 N N . ILE A 1 111 ? 0.905 19.547 14.391 1 97.12 111 ILE A N 1
ATOM 865 C CA . ILE A 1 111 ? 0.956 20.953 13.992 1 97.12 111 ILE A CA 1
ATOM 866 C C . ILE A 1 111 ? 0.428 21.109 12.57 1 97.12 111 ILE A C 1
ATOM 868 O O . ILE A 1 111 ? -0.382 22 12.297 1 97.12 111 ILE A O 1
ATOM 872 N N . VAL A 1 112 ? 0.838 20.25 11.727 1 97.12 112 VAL A N 1
ATOM 873 C CA . VAL A 1 112 ? 0.428 20.328 10.328 1 97.12 112 VAL A CA 1
ATOM 874 C C . VAL A 1 112 ? -1.085 20.141 10.219 1 97.12 112 VAL A C 1
ATOM 876 O O . VAL A 1 112 ? -1.749 20.844 9.453 1 97.12 112 VAL A O 1
ATOM 879 N N . LYS A 1 113 ? -1.565 19.266 10.961 1 95.75 113 LYS A N 1
ATOM 880 C CA . LYS A 1 113 ? -3.006 19.031 10.953 1 95.75 113 LYS A CA 1
ATOM 881 C C . LYS A 1 113 ? -3.764 20.266 11.445 1 95.75 113 LYS A C 1
ATOM 883 O O . LYS A 1 113 ? -4.777 20.656 10.859 1 95.75 113 LYS A O 1
ATOM 888 N N . ALA A 1 114 ? -3.279 20.844 12.453 1 96.19 114 ALA A N 1
ATOM 889 C CA . ALA A 1 114 ? -3.9 22.047 12.992 1 96.19 114 ALA A CA 1
ATOM 890 C C . ALA A 1 114 ? -3.889 23.172 11.961 1 96.19 114 ALA A C 1
ATOM 892 O O . ALA A 1 114 ? -4.898 23.859 11.758 1 96.19 114 ALA A O 1
ATOM 893 N N . VAL A 1 115 ? -2.77 23.312 11.367 1 96.5 115 VAL A N 1
ATOM 894 C CA . VAL A 1 115 ? -2.584 24.375 10.383 1 96.5 115 VAL A CA 1
ATOM 895 C C . VAL A 1 115 ? -3.559 24.172 9.227 1 96.5 115 VAL A C 1
ATOM 897 O O . VAL A 1 115 ? -4.082 25.156 8.68 1 96.5 115 VAL A O 1
ATOM 900 N N . ARG A 1 116 ? -3.762 22.984 8.891 1 94.94 116 ARG A N 1
ATOM 901 C CA . ARG A 1 116 ? -4.703 22.672 7.824 1 94.94 116 ARG A CA 1
ATOM 902 C C . ARG A 1 116 ? -6.141 22.938 8.258 1 94.94 116 ARG A C 1
ATOM 904 O O . ARG A 1 116 ? -6.918 23.531 7.508 1 94.94 116 ARG A O 1
ATOM 911 N N . VAL A 1 117 ? -6.492 22.562 9.406 1 93.69 117 VAL A N 1
ATOM 912 C CA . VAL A 1 117 ? -7.836 22.766 9.938 1 93.69 117 VAL A CA 1
ATOM 913 C C . VAL A 1 117 ? -8.141 24.266 10.023 1 93.69 117 VAL A C 1
ATOM 915 O O . VAL A 1 117 ? -9.227 24.703 9.648 1 93.69 117 VAL A O 1
ATOM 918 N N . TYR A 1 118 ? -7.141 25.031 10.469 1 95.06 118 TYR A N 1
ATOM 919 C CA . TYR A 1 118 ? -7.336 26.469 10.688 1 95.06 118 TYR A CA 1
ATOM 920 C C . TYR A 1 118 ? -7.016 27.266 9.422 1 95.06 118 TYR A C 1
ATOM 922 O O . TYR A 1 118 ? -7.047 28.5 9.438 1 95.06 118 TYR A O 1
ATOM 930 N N . ARG A 1 119 ? -6.617 26.594 8.414 1 95.75 119 ARG A N 1
ATOM 931 C CA . ARG A 1 119 ? -6.359 27.172 7.105 1 95.75 119 ARG A CA 1
ATOM 932 C C . ARG A 1 119 ? -5.289 28.266 7.191 1 95.75 119 ARG A C 1
ATOM 934 O O . ARG A 1 119 ? -5.473 29.359 6.684 1 95.75 119 ARG A O 1
ATOM 941 N N . MET A 1 120 ? -4.215 27.938 7.812 1 95.5 120 MET A N 1
ATOM 942 C CA . MET A 1 120 ? -3.094 28.859 7.945 1 95.5 120 MET A CA 1
ATOM 943 C C . MET A 1 120 ? -2.084 28.656 6.82 1 95.5 120 MET A C 1
ATOM 945 O O . MET A 1 120 ? -1.047 28.031 7.02 1 95.5 120 MET A O 1
ATOM 949 N N . ALA A 1 121 ? -2.27 29.359 5.793 1 94.06 121 ALA A N 1
ATOM 950 C CA . ALA A 1 121 ? -1.557 29.094 4.543 1 94.06 121 ALA A CA 1
ATOM 951 C C . ALA A 1 121 ? -0.074 29.438 4.68 1 94.06 121 ALA A C 1
ATOM 953 O O . ALA A 1 121 ? 0.783 28.688 4.191 1 94.06 121 ALA A O 1
ATOM 954 N N . ILE A 1 122 ? 0.208 30.5 5.309 1 92.38 122 ILE A N 1
ATOM 955 C CA . ILE A 1 122 ? 1.591 30.953 5.422 1 92.38 122 ILE A CA 1
ATOM 956 C C . ILE A 1 122 ? 2.389 29.969 6.27 1 92.38 122 ILE A C 1
ATOM 958 O O . ILE A 1 122 ? 3.514 29.594 5.918 1 92.38 122 ILE A O 1
ATOM 962 N N . ILE A 1 123 ? 1.852 29.531 7.332 1 94.19 123 ILE A N 1
ATOM 963 C CA . ILE A 1 123 ? 2.525 28.594 8.227 1 94.19 123 ILE A CA 1
ATOM 964 C C . ILE A 1 123 ? 2.666 27.234 7.535 1 94.19 123 ILE A C 1
ATOM 966 O O . ILE A 1 123 ? 3.688 26.562 7.684 1 94.19 123 ILE A O 1
ATOM 970 N N . GLU A 1 124 ? 1.609 26.859 6.848 1 94.88 124 GLU A N 1
ATOM 971 C CA . GLU A 1 124 ? 1.663 25.609 6.105 1 94.88 124 GLU A CA 1
ATOM 972 C C . GLU A 1 124 ? 2.838 25.594 5.129 1 94.88 124 GLU A C 1
ATOM 974 O O . GLU A 1 124 ? 3.529 24.578 5 1 94.88 124 GLU A O 1
ATOM 979 N N . SER A 1 125 ? 3.021 26.688 4.523 1 93.75 125 SER A N 1
ATOM 980 C CA . SER A 1 125 ? 4.125 26.797 3.572 1 93.75 125 SER A CA 1
ATOM 981 C C . SER A 1 125 ? 5.469 26.625 4.266 1 93.75 125 SER A C 1
ATOM 983 O O . SER A 1 125 ? 6.383 26 3.711 1 93.75 125 SER A O 1
ATOM 985 N N . LYS A 1 126 ? 5.598 27.141 5.41 1 93.94 126 LYS A N 1
ATOM 986 C CA . LYS A 1 126 ? 6.828 27 6.184 1 93.94 126 LYS A CA 1
ATOM 987 C C . LYS A 1 126 ? 7.07 25.547 6.57 1 93.94 126 LYS A C 1
ATOM 989 O O . LYS A 1 126 ? 8.203 25.062 6.504 1 93.94 126 LYS A O 1
ATOM 994 N N . LEU A 1 127 ? 6.059 24.922 6.973 1 95.12 127 LEU A N 1
ATOM 995 C CA . LEU A 1 127 ? 6.16 23.516 7.363 1 95.12 127 LEU A CA 1
ATOM 996 C C . LEU A 1 127 ? 6.492 22.641 6.16 1 95.12 127 LEU A C 1
ATOM 998 O O . LEU A 1 127 ? 7.301 21.719 6.27 1 95.12 127 LEU A O 1
ATOM 1002 N N . ARG A 1 128 ? 5.855 22.938 5.086 1 94.56 128 ARG A N 1
ATOM 1003 C CA . ARG A 1 128 ? 6.137 22.219 3.844 1 94.56 128 ARG A CA 1
ATOM 1004 C C . ARG A 1 128 ? 7.605 22.359 3.449 1 94.56 128 ARG A C 1
ATOM 1006 O O . ARG A 1 128 ? 8.25 21.391 3.078 1 94.56 128 ARG A O 1
ATOM 1013 N N . LYS A 1 129 ? 8.109 23.516 3.58 1 93.62 129 LYS A N 1
ATOM 1014 C CA . LYS A 1 129 ? 9.516 23.781 3.283 1 93.62 129 LYS A CA 1
ATOM 1015 C C . LYS A 1 129 ? 10.43 22.969 4.195 1 93.62 129 LYS A C 1
ATOM 1017 O O . LYS A 1 129 ? 11.438 22.422 3.744 1 93.62 129 LYS A 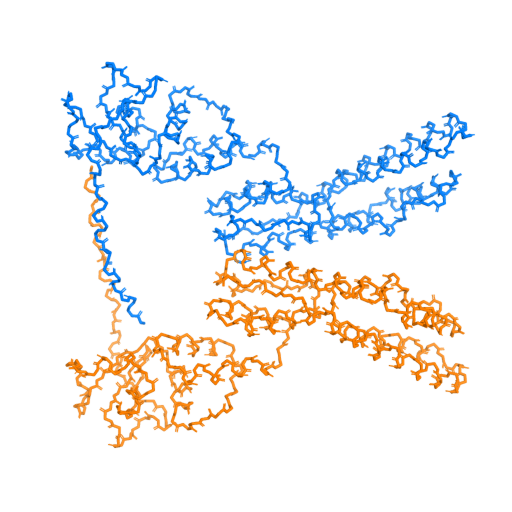O 1
ATOM 1022 N N . GLN A 1 130 ? 10.109 22.938 5.367 1 93.75 130 GLN A N 1
ATOM 1023 C CA . GLN A 1 130 ? 10.891 22.156 6.305 1 93.75 130 GLN A CA 1
ATOM 1024 C C . GLN A 1 130 ? 10.922 20.688 5.891 1 93.75 130 GLN A C 1
ATOM 1026 O O . GLN A 1 130 ? 11.969 20.031 5.965 1 93.75 130 GLN A O 1
ATOM 1031 N N . ALA A 1 131 ? 9.781 20.188 5.535 1 94.88 131 ALA A N 1
ATOM 1032 C CA . ALA A 1 131 ? 9.688 18.781 5.137 1 94.88 131 ALA A CA 1
ATOM 1033 C C . ALA A 1 131 ? 10.57 18.5 3.932 1 94.88 131 ALA A C 1
ATOM 1035 O O . ALA A 1 131 ? 11.156 17.406 3.828 1 94.88 131 ALA A O 1
ATOM 1036 N N . LEU A 1 132 ? 10.734 19.453 3.078 1 94.31 132 LEU A N 1
ATOM 1037 C CA . LEU A 1 132 ? 11.484 19.281 1.839 1 94.31 132 LEU A CA 1
ATOM 1038 C C . LEU A 1 132 ? 12.984 19.266 2.109 1 94.31 132 LEU A C 1
ATOM 1040 O O . LEU A 1 132 ? 13.742 18.594 1.402 1 94.31 132 LEU A O 1
ATOM 1044 N N . VAL A 1 133 ? 13.352 19.906 3.131 1 90.5 133 VAL A N 1
ATOM 1045 C CA . VAL A 1 133 ? 14.789 20.062 3.33 1 90.5 133 VAL A CA 1
ATOM 1046 C C . VAL A 1 133 ? 15.258 19.125 4.438 1 90.5 133 VAL A C 1
ATOM 1048 O O . VAL A 1 133 ? 16.469 18.938 4.637 1 90.5 133 VAL A O 1
ATOM 1051 N N . SER A 1 134 ? 14.383 18.516 5.121 1 89.25 134 SER A N 1
ATOM 1052 C CA . SER A 1 134 ? 14.734 17.641 6.227 1 89.25 134 SER A CA 1
ATOM 1053 C C . SER A 1 134 ? 15.469 16.391 5.727 1 89.25 134 SER A C 1
ATOM 1055 O O . SER A 1 134 ? 15.148 15.867 4.656 1 89.25 134 SER A O 1
ATOM 1057 N N . ARG A 1 135 ? 16.453 16 6.52 1 86.19 135 ARG A N 1
ATOM 1058 C CA . ARG A 1 135 ? 17.172 14.766 6.234 1 86.19 135 ARG A CA 1
ATOM 1059 C C . ARG A 1 135 ? 16.562 13.586 6.98 1 86.19 135 ARG A C 1
ATOM 1061 O O . ARG A 1 135 ? 16.828 13.383 8.164 1 86.19 135 ARG A O 1
ATOM 1068 N N . LEU A 1 136 ? 15.734 12.914 6.285 1 89.81 136 LEU A N 1
ATOM 1069 C CA . LEU A 1 136 ? 15.016 11.789 6.883 1 89.81 136 LEU A CA 1
ATOM 1070 C C . LEU A 1 136 ? 15.586 10.461 6.398 1 89.81 136 LEU A C 1
ATOM 1072 O O . LEU A 1 136 ? 16.047 10.359 5.262 1 89.81 136 LEU A O 1
ATOM 1076 N N . ASP A 1 137 ? 15.594 9.492 7.285 1 88.25 137 ASP A N 1
ATOM 1077 C CA . ASP A 1 137 ? 15.93 8.141 6.832 1 88.25 137 ASP A CA 1
ATOM 1078 C C . ASP A 1 137 ? 14.75 7.5 6.105 1 88.25 137 ASP A C 1
ATOM 1080 O O . ASP A 1 137 ? 13.711 8.133 5.914 1 88.25 137 ASP A O 1
ATOM 1084 N N . ALA A 1 138 ? 14.992 6.316 5.68 1 90 138 ALA A N 1
ATOM 1085 C CA . ALA A 1 138 ? 13.992 5.668 4.832 1 90 138 ALA A CA 1
ATOM 1086 C C . ALA A 1 138 ? 12.68 5.484 5.582 1 90 138 ALA A C 1
ATOM 1088 O O . ALA A 1 138 ? 11.602 5.723 5.031 1 90 138 ALA A O 1
ATOM 1089 N N . SER A 1 139 ? 12.742 5.059 6.82 1 90 139 SER A N 1
ATOM 1090 C CA . SER A 1 139 ? 11.539 4.832 7.613 1 90 139 SER A CA 1
ATOM 1091 C C . SER A 1 139 ? 10.797 6.141 7.879 1 90 139 SER A C 1
ATOM 1093 O O . SER A 1 139 ? 9.57 6.203 7.75 1 90 139 SER A O 1
ATOM 1095 N N . GLU A 1 140 ? 11.547 7.145 8.227 1 93 140 GLU A N 1
ATOM 1096 C CA . GLU A 1 140 ? 10.961 8.461 8.453 1 93 140 GLU A CA 1
ATOM 1097 C C . GLU A 1 140 ? 10.375 9.031 7.168 1 93 140 GLU A C 1
ATOM 1099 O O . GLU A 1 140 ? 9.352 9.727 7.199 1 93 140 GLU A O 1
ATOM 1104 N N . SER A 1 141 ? 11.039 8.727 6.133 1 95.06 141 SER A N 1
ATOM 1105 C CA . SER A 1 141 ? 10.578 9.211 4.836 1 95.06 141 SER A CA 1
ATOM 1106 C C . SER A 1 141 ? 9.266 8.547 4.434 1 95.06 141 SER A C 1
ATOM 1108 O O . SER A 1 141 ? 8.422 9.172 3.787 1 95.06 141 SER A O 1
ATOM 1110 N N . LEU A 1 142 ? 9.172 7.301 4.82 1 95.88 142 LEU A N 1
ATOM 1111 C CA . LEU A 1 142 ? 7.914 6.613 4.555 1 95.88 142 LEU A CA 1
ATOM 1112 C C . LEU A 1 142 ? 6.77 7.238 5.348 1 95.88 142 LEU A C 1
ATOM 1114 O O . LEU A 1 142 ? 5.664 7.398 4.828 1 95.88 142 LEU A O 1
ATOM 1118 N N . ARG A 1 143 ? 7.023 7.578 6.598 1 96.12 143 ARG A N 1
ATOM 1119 C CA . ARG A 1 143 ? 6.035 8.289 7.398 1 96.12 143 ARG A CA 1
ATOM 1120 C C . ARG A 1 143 ? 5.648 9.609 6.75 1 96.12 143 ARG A C 1
ATOM 1122 O O . ARG A 1 143 ? 4.465 9.945 6.66 1 96.12 143 ARG A O 1
ATOM 1129 N N . MET A 1 144 ? 6.652 10.281 6.312 1 96.88 144 MET A N 1
ATOM 1130 C CA . MET A 1 144 ? 6.434 11.57 5.668 1 96.88 144 MET A CA 1
ATOM 1131 C C . MET A 1 144 ? 5.645 11.406 4.371 1 96.88 144 MET A C 1
ATOM 1133 O O . MET A 1 144 ? 4.797 12.234 4.043 1 96.88 144 MET A O 1
ATOM 1137 N N . TYR A 1 145 ? 5.941 10.344 3.688 1 97.5 145 TYR A N 1
ATOM 1138 C CA . TYR A 1 145 ? 5.191 10.062 2.469 1 97.5 145 TYR A CA 1
ATOM 1139 C C . TYR A 1 145 ? 3.703 9.914 2.766 1 97.5 145 TYR A C 1
ATOM 1141 O O . TYR A 1 145 ? 2.863 10.477 2.059 1 97.5 145 TYR A O 1
ATOM 1149 N N . ALA A 1 146 ? 3.426 9.172 3.754 1 97.44 146 ALA A N 1
ATOM 1150 C CA . ALA A 1 146 ? 2.029 8.969 4.137 1 97.44 146 ALA A CA 1
ATOM 1151 C C . ALA A 1 146 ? 1.361 10.289 4.5 1 97.44 146 ALA A C 1
ATOM 1153 O O . ALA A 1 146 ? 0.257 10.586 4.035 1 97.44 146 ALA A O 1
ATOM 1154 N N . LEU A 1 147 ? 2.041 11.062 5.289 1 97.31 147 LEU A N 1
ATOM 1155 C CA . LEU A 1 147 ? 1.506 12.359 5.703 1 97.31 147 LEU A CA 1
ATOM 1156 C C . LEU A 1 147 ? 1.304 13.273 4.504 1 97.31 147 LEU A C 1
ATOM 1158 O O . LEU A 1 147 ? 0.232 13.859 4.336 1 97.31 147 LEU A O 1
ATOM 1162 N N . ALA A 1 148 ? 2.301 13.367 3.697 1 97.12 148 ALA A N 1
ATOM 1163 C CA . ALA A 1 148 ? 2.26 14.25 2.533 1 97.12 148 ALA A CA 1
ATOM 1164 C C . ALA A 1 148 ? 1.142 13.836 1.577 1 97.12 148 ALA A C 1
ATOM 1166 O O . ALA A 1 148 ? 0.483 14.695 0.981 1 97.12 148 ALA A O 1
ATOM 1167 N N . THR A 1 149 ? 0.966 12.578 1.437 1 97 149 THR A N 1
ATOM 1168 C CA . THR A 1 149 ? -0.089 12.062 0.569 1 97 149 THR A CA 1
ATOM 1169 C C . THR A 1 149 ? -1.465 12.445 1.109 1 97 149 THR A C 1
ATOM 1171 O O . THR A 1 149 ? -2.338 12.875 0.353 1 97 149 THR A O 1
ATOM 1174 N N . THR A 1 150 ? -1.636 12.32 2.344 1 95.62 150 THR A N 1
ATOM 1175 C CA . THR A 1 150 ? -2.889 12.703 2.984 1 95.62 150 THR A CA 1
ATOM 1176 C C . THR A 1 150 ? -3.168 14.188 2.789 1 95.62 150 THR A C 1
ATOM 1178 O O . THR A 1 150 ? -4.32 14.594 2.596 1 95.62 150 THR A O 1
ATOM 1181 N N . LEU A 1 151 ? -2.117 14.969 2.812 1 95 151 LEU A N 1
ATOM 1182 C CA . LEU A 1 151 ? -2.229 16.422 2.752 1 95 151 LEU A CA 1
ATOM 1183 C C . LEU A 1 151 ? -2.203 16.906 1.306 1 95 151 LEU A C 1
ATOM 1185 O O . LEU A 1 151 ? -2.34 18.109 1.047 1 95 151 LEU A O 1
ATOM 1189 N N . GLN A 1 152 ? -1.922 16.016 0.393 1 94.62 152 GLN A N 1
ATOM 1190 C CA . GLN A 1 152 ? -1.826 16.344 -1.029 1 94.62 152 GLN A CA 1
ATOM 1191 C C . GLN A 1 152 ? -0.653 17.266 -1.308 1 94.62 152 GLN A C 1
ATOM 1193 O O . GLN A 1 152 ? -0.777 18.219 -2.088 1 94.62 152 GLN A O 1
ATOM 1198 N N . TRP A 1 153 ? 0.393 17.078 -0.529 1 95.75 153 TRP A N 1
ATOM 1199 C CA . TRP A 1 153 ? 1.666 17.75 -0.791 1 95.75 153 TRP A CA 1
ATOM 1200 C C . TRP A 1 153 ? 2.49 16.969 -1.806 1 95.75 153 TRP A C 1
ATOM 1202 O O . TRP A 1 153 ? 3.4 16.219 -1.434 1 95.75 153 TRP A O 1
ATOM 1212 N N . GLY A 1 154 ? 2.338 17.172 -3.066 1 95.56 154 GLY A N 1
ATOM 1213 C CA . GLY A 1 154 ? 2.934 16.375 -4.125 1 95.56 154 GLY A CA 1
ATOM 1214 C C . GLY A 1 154 ? 4.449 16.422 -4.125 1 95.56 154 GLY A C 1
ATOM 1215 O O . GLY A 1 154 ? 5.102 15.383 -4.266 1 95.56 154 GLY A O 1
ATOM 1216 N N . ASP A 1 155 ? 4.965 17.594 -3.984 1 95.19 155 ASP A N 1
ATOM 1217 C CA . ASP A 1 155 ? 6.414 17.75 -4.016 1 95.19 155 ASP A CA 1
ATOM 1218 C C . ASP A 1 155 ? 7.066 17.062 -2.818 1 95.19 155 ASP A C 1
ATOM 1220 O O . ASP A 1 155 ? 8.086 16.391 -2.963 1 95.19 155 ASP A O 1
ATOM 1224 N N . VAL A 1 156 ? 6.441 17.203 -1.69 1 96.69 156 VAL A N 1
ATOM 1225 C CA . VAL A 1 156 ? 6.969 16.578 -0.483 1 96.69 156 VAL A CA 1
ATOM 1226 C C . VAL A 1 156 ? 6.848 15.062 -0.593 1 96.69 156 VAL A C 1
ATOM 1228 O O . VAL A 1 156 ? 7.762 14.328 -0.209 1 96.69 156 VAL A O 1
ATOM 1231 N N . ALA A 1 157 ? 5.73 14.609 -1.125 1 97.38 157 ALA A N 1
ATOM 1232 C CA . ALA A 1 157 ? 5.531 13.172 -1.316 1 97.38 157 ALA A CA 1
ATOM 1233 C C . ALA A 1 157 ? 6.598 12.594 -2.236 1 97.38 157 ALA A C 1
ATOM 1235 O O . ALA A 1 157 ? 7.141 11.516 -1.962 1 97.38 157 ALA A O 1
ATOM 1236 N N . LYS A 1 158 ? 6.91 13.281 -3.252 1 96.69 158 LYS A N 1
ATOM 1237 C CA . LYS A 1 158 ? 7.922 12.812 -4.191 1 96.69 158 LYS A CA 1
ATOM 1238 C C . LYS A 1 158 ? 9.305 12.781 -3.541 1 96.69 158 LYS A C 1
ATOM 1240 O O . LYS A 1 158 ? 10.047 11.805 -3.691 1 96.69 158 LYS A O 1
ATOM 1245 N N . ALA A 1 159 ? 9.617 13.836 -2.857 1 95.62 159 ALA A N 1
ATOM 1246 C CA . ALA A 1 159 ? 10.898 13.875 -2.16 1 95.62 159 ALA A CA 1
ATOM 1247 C C . ALA A 1 159 ? 11.016 12.734 -1.151 1 95.62 159 ALA A C 1
ATOM 1249 O O . ALA A 1 159 ? 12.055 12.086 -1.058 1 95.62 159 ALA A O 1
ATOM 1250 N N . ALA A 1 160 ? 9.945 12.547 -0.412 1 96.56 160 ALA A N 1
ATOM 1251 C CA . ALA A 1 160 ? 9.938 11.461 0.561 1 96.56 160 ALA A CA 1
ATOM 1252 C C . ALA A 1 160 ? 10.094 10.109 -0.127 1 96.56 160 ALA A C 1
ATOM 1254 O O . ALA A 1 160 ? 10.844 9.25 0.349 1 96.56 160 ALA A O 1
ATOM 1255 N N . ALA A 1 161 ? 9.398 9.914 -1.225 1 96.62 161 ALA A N 1
ATOM 1256 C CA . ALA A 1 161 ? 9.5 8.672 -1.991 1 96.62 161 ALA A CA 1
ATOM 1257 C C . ALA A 1 161 ? 10.938 8.406 -2.422 1 96.62 161 ALA A C 1
ATOM 1259 O O . ALA A 1 161 ? 11.438 7.289 -2.281 1 96.62 161 ALA A O 1
ATOM 1260 N N . LEU A 1 162 ? 11.578 9.422 -2.887 1 95.5 162 LEU A N 1
ATOM 1261 C CA . LEU A 1 162 ? 12.969 9.297 -3.32 1 95.5 162 LEU A CA 1
ATOM 1262 C C . LEU A 1 162 ? 13.867 8.898 -2.156 1 95.5 162 LEU A C 1
ATOM 1264 O O . LEU A 1 162 ? 14.789 8.094 -2.324 1 95.5 162 LEU A O 1
ATOM 1268 N N . ASN A 1 163 ? 13.531 9.383 -1.033 1 94.25 163 ASN A N 1
ATOM 1269 C CA . ASN A 1 163 ? 14.359 9.133 0.142 1 94.25 163 ASN A CA 1
ATOM 1270 C C . ASN A 1 163 ? 14.148 7.727 0.693 1 94.25 163 ASN A C 1
ATOM 1272 O O . ASN A 1 163 ? 14.875 7.289 1.583 1 94.25 163 ASN A O 1
ATOM 1276 N N . THR A 1 164 ? 13.172 7.004 0.163 1 94.88 164 THR A N 1
ATOM 1277 C CA . THR A 1 164 ? 12.984 5.621 0.582 1 94.88 164 THR A CA 1
ATOM 1278 C C . THR A 1 164 ? 13.852 4.68 -0.248 1 94.88 164 THR A C 1
ATOM 1280 O O . THR A 1 164 ? 14.039 3.516 0.113 1 94.88 164 THR A O 1
ATOM 1283 N N . LEU A 1 165 ? 14.406 5.125 -1.288 1 95.19 165 LEU A N 1
ATOM 1284 C CA . LEU A 1 165 ? 15.023 4.293 -2.316 1 95.19 165 LEU A CA 1
ATOM 1285 C C . LEU A 1 165 ? 16.297 3.639 -1.79 1 95.19 165 LEU A C 1
ATOM 1287 O O . LEU A 1 165 ? 16.688 2.561 -2.25 1 95.19 165 LEU A O 1
ATOM 1291 N N . PRO A 1 166 ? 17 4.254 -0.857 1 91.88 166 PRO A N 1
ATOM 1292 C CA . PRO A 1 166 ? 18.25 3.631 -0.403 1 91.88 166 PRO A CA 1
ATOM 1293 C C . PRO A 1 166 ? 18.016 2.33 0.361 1 91.88 166 PRO A C 1
ATOM 1295 O O . PRO A 1 166 ? 18.938 1.536 0.534 1 91.88 166 PRO A O 1
ATOM 1298 N N . GLU A 1 167 ? 16.844 2.121 0.793 1 91.88 167 GLU A N 1
ATOM 1299 C CA . GLU A 1 167 ? 16.516 0.892 1.507 1 91.88 167 GLU A CA 1
ATOM 1300 C C . GLU A 1 167 ? 15.617 -0.008 0.665 1 91.88 167 GLU A C 1
ATOM 1302 O O . GLU A 1 167 ? 14.656 0.465 0.049 1 91.88 167 GLU A O 1
ATOM 1307 N N . PRO A 1 168 ? 16.031 -1.297 0.643 1 91.31 168 PRO A N 1
ATOM 1308 C CA . PRO A 1 168 ? 15.172 -2.203 -0.119 1 91.31 168 PRO A CA 1
ATOM 1309 C C . PRO A 1 168 ? 13.758 -2.291 0.451 1 91.31 168 PRO A C 1
ATOM 1311 O O . PRO A 1 168 ? 13.562 -2.119 1.657 1 91.31 168 PRO A O 1
ATOM 1314 N N . LEU A 1 169 ? 12.836 -2.531 -0.428 1 88.56 169 LEU A N 1
ATOM 1315 C CA . LEU A 1 169 ? 11.422 -2.547 -0.078 1 88.56 169 LEU A CA 1
ATOM 1316 C C . LEU A 1 169 ? 11.133 -3.609 0.977 1 88.56 169 LEU A C 1
ATOM 1318 O O . LEU A 1 169 ? 10.266 -3.42 1.833 1 88.56 169 LEU A O 1
ATOM 1322 N N . ASP A 1 170 ? 11.797 -4.652 0.937 1 87.5 170 ASP A N 1
ATOM 1323 C CA . ASP A 1 170 ? 11.531 -5.77 1.838 1 87.5 170 ASP A CA 1
ATOM 1324 C C . ASP A 1 170 ? 12.062 -5.48 3.24 1 87.5 170 ASP A C 1
ATOM 1326 O O . ASP A 1 170 ? 11.781 -6.23 4.18 1 87.5 170 ASP A O 1
ATOM 1330 N N . GLU A 1 171 ? 12.75 -4.426 3.422 1 86.31 171 GLU A N 1
ATOM 1331 C CA . GLU A 1 171 ? 13.32 -4.09 4.723 1 86.31 171 GLU A CA 1
ATOM 1332 C C . GLU A 1 171 ? 12.555 -2.951 5.387 1 86.31 171 GLU A C 1
ATOM 1334 O O . GLU A 1 171 ? 12.844 -2.584 6.527 1 86.31 171 GLU A O 1
ATOM 1339 N N . ILE A 1 172 ? 11.656 -2.482 4.625 1 79.69 172 ILE A N 1
ATOM 1340 C CA . ILE A 1 172 ? 10.859 -1.401 5.195 1 79.69 172 ILE A CA 1
ATOM 1341 C C . ILE A 1 172 ? 9.898 -1.964 6.242 1 79.69 172 ILE A C 1
ATOM 1343 O O . ILE A 1 172 ? 9.336 -3.043 6.059 1 79.69 172 ILE A O 1
ATOM 1347 N N . SER A 1 173 ? 9.836 -1.278 7.348 1 79.94 173 SER A N 1
ATOM 1348 C CA . SER A 1 173 ? 9.055 -1.755 8.484 1 79.94 173 SER A CA 1
ATOM 1349 C C . SER A 1 173 ? 7.598 -1.318 8.375 1 79.94 173 SER A C 1
ATOM 1351 O O . SER A 1 173 ? 7.27 -0.423 7.59 1 79.94 173 SER A O 1
ATOM 1353 N N . ASP A 1 174 ? 6.852 -2.012 9.117 1 83.38 174 ASP A N 1
ATOM 1354 C CA . ASP A 1 174 ? 5.449 -1.644 9.273 1 83.38 174 ASP A CA 1
ATOM 1355 C C . ASP A 1 174 ? 5.301 -0.365 10.094 1 83.38 174 ASP A C 1
ATOM 1357 O O . ASP A 1 174 ? 5.875 -0.249 11.18 1 83.38 174 ASP A O 1
ATOM 1361 N N . LEU A 1 175 ? 4.664 0.599 9.492 1 91.38 175 LEU A N 1
ATOM 1362 C CA . LEU A 1 175 ? 4.461 1.889 10.141 1 91.38 175 LEU A CA 1
ATOM 1363 C C . LEU A 1 175 ? 2.973 2.176 10.32 1 91.38 175 LEU A C 1
ATOM 1365 O O . LEU A 1 175 ? 2.166 1.872 9.438 1 91.38 175 LEU A O 1
ATOM 1369 N N . LYS A 1 176 ? 2.629 2.709 11.461 1 92.88 176 LYS A N 1
ATOM 1370 C CA . LYS A 1 176 ? 1.234 3.021 11.758 1 92.88 176 LYS A CA 1
ATOM 1371 C C . LYS A 1 176 ? 0.672 4.027 10.758 1 92.88 176 LYS A C 1
ATOM 1373 O O . LYS A 1 176 ? -0.518 3.992 10.438 1 92.88 176 LYS A O 1
ATOM 1378 N N . GLU A 1 177 ? 1.511 4.883 10.25 1 95 177 GLU A N 1
ATOM 1379 C CA . GLU A 1 177 ? 1.097 5.965 9.359 1 95 177 GLU A CA 1
ATOM 1380 C C . GLU A 1 177 ? 0.599 5.426 8.023 1 95 177 GLU A C 1
ATOM 1382 O O . GLU A 1 177 ? -0.073 6.137 7.273 1 95 177 GLU A O 1
ATOM 1387 N N . LEU A 1 178 ? 0.899 4.211 7.766 1 95.31 178 LEU A N 1
ATOM 1388 C CA . LEU A 1 178 ? 0.447 3.627 6.508 1 95.31 178 LEU A CA 1
ATOM 1389 C C . LEU A 1 178 ? -1.067 3.449 6.504 1 95.31 178 LEU A C 1
ATOM 1391 O O . LEU A 1 178 ? -1.678 3.312 5.441 1 95.31 178 LEU A O 1
ATOM 1395 N N . SER A 1 179 ? -1.654 3.459 7.613 1 95.75 179 SER A N 1
ATOM 1396 C CA . SER A 1 179 ? -3.105 3.355 7.711 1 95.75 179 SER A CA 1
ATOM 1397 C C . SER A 1 179 ? -3.781 4.672 7.34 1 95.75 179 SER A C 1
ATOM 1399 O O . SER A 1 179 ? -4.996 4.715 7.133 1 95.75 179 SER A O 1
ATOM 1401 N N . TRP A 1 180 ? -2.93 5.715 7.203 1 95.62 180 TRP A N 1
ATOM 1402 C CA . TRP A 1 180 ? -3.473 7.027 6.875 1 95.62 180 TRP A CA 1
ATOM 1403 C C . TRP A 1 180 ? -3.787 7.129 5.383 1 95.62 180 TRP A C 1
ATOM 1405 O O . TRP A 1 180 ? -4.531 8.016 4.961 1 95.62 180 TRP A O 1
ATOM 1415 N N . ILE A 1 181 ? -3.211 6.242 4.676 1 96.25 181 ILE A N 1
ATOM 1416 C CA . ILE A 1 181 ? -3.365 6.332 3.227 1 96.25 181 ILE A CA 1
ATOM 1417 C C . ILE A 1 181 ? -4.023 5.059 2.697 1 96.25 181 ILE A C 1
ATOM 1419 O O . ILE A 1 181 ? -4.137 4.066 3.42 1 96.25 181 ILE A O 1
ATOM 1423 N N . THR A 1 182 ? -4.426 5.148 1.45 1 96 182 THR A N 1
ATOM 1424 C CA . THR A 1 182 ? -5.074 3.992 0.838 1 96 182 THR A CA 1
ATOM 1425 C C . THR A 1 182 ? -4.035 3.021 0.28 1 96 182 THR A C 1
ATOM 1427 O O . THR A 1 182 ? -2.863 3.375 0.141 1 96 182 THR A O 1
ATOM 1430 N N . GLY A 1 183 ? -4.469 1.835 0.027 1 96 183 GLY A N 1
ATOM 1431 C CA . GLY A 1 183 ? -3.621 0.876 -0.665 1 96 183 GLY A CA 1
ATOM 1432 C C . GLY A 1 183 ? -3.135 1.373 -2.014 1 96 183 GLY A C 1
ATOM 1433 O O . GLY A 1 183 ? -2.008 1.08 -2.418 1 96 183 GLY A O 1
ATOM 1434 N N . ALA A 1 184 ? -3.994 2.127 -2.666 1 95.44 184 ALA A N 1
ATOM 1435 C CA . ALA A 1 184 ? -3.613 2.688 -3.959 1 95.44 184 ALA A CA 1
ATOM 1436 C C . ALA A 1 184 ? -2.447 3.66 -3.814 1 95.44 184 ALA A C 1
ATOM 1438 O O . ALA A 1 184 ? -1.546 3.689 -4.656 1 95.44 184 ALA A O 1
ATOM 1439 N N . ASP A 1 185 ? -2.496 4.41 -2.779 1 96.06 185 ASP A N 1
ATOM 1440 C CA . ASP A 1 185 ? -1.417 5.359 -2.512 1 96.06 185 ASP A CA 1
ATOM 1441 C C . ASP A 1 185 ? -0.094 4.633 -2.279 1 96.06 185 ASP A C 1
ATOM 1443 O O . ASP A 1 185 ? 0.948 5.055 -2.787 1 96.06 185 ASP A O 1
ATOM 1447 N N . LEU A 1 186 ? -0.21 3.594 -1.449 1 95.56 186 LEU A N 1
ATOM 1448 C CA . LEU A 1 186 ? 1.016 2.844 -1.197 1 95.56 186 LEU A CA 1
ATOM 1449 C C . LEU A 1 186 ? 1.488 2.133 -2.461 1 95.56 186 LEU A C 1
ATOM 1451 O O . LEU A 1 186 ? 2.691 2.041 -2.713 1 95.56 186 LEU A O 1
ATOM 1455 N N . TYR A 1 187 ? 0.598 1.63 -3.197 1 94.88 187 TYR A N 1
ATOM 1456 C CA . TYR A 1 187 ? 0.947 0.998 -4.465 1 94.88 187 TYR A CA 1
ATOM 1457 C C . TYR A 1 187 ? 1.719 1.96 -5.359 1 94.88 187 TYR A C 1
ATOM 1459 O O . TYR A 1 187 ? 2.674 1.562 -6.031 1 94.88 187 TYR A O 1
ATOM 1467 N N . ARG A 1 188 ? 1.307 3.15 -5.418 1 95.06 188 ARG A N 1
ATOM 1468 C CA . ARG A 1 188 ? 1.99 4.156 -6.227 1 95.06 188 ARG A CA 1
ATOM 1469 C C . ARG A 1 188 ? 3.445 4.309 -5.793 1 95.06 188 ARG A C 1
ATOM 1471 O O . ARG A 1 188 ? 4.336 4.461 -6.633 1 95.06 188 ARG A O 1
ATOM 1478 N N . LEU A 1 189 ? 3.633 4.285 -4.52 1 95.69 189 LEU A N 1
ATOM 1479 C CA . LEU A 1 189 ? 5 4.359 -4.023 1 95.69 189 LEU A CA 1
ATOM 1480 C C . LEU A 1 189 ? 5.801 3.131 -4.445 1 95.69 189 LEU A C 1
ATOM 1482 O O . LEU A 1 189 ? 6.93 3.254 -4.926 1 95.69 189 LEU A O 1
ATOM 1486 N N . VAL A 1 190 ? 5.199 1.979 -4.258 1 94.62 190 VAL A N 1
ATOM 1487 C CA . VAL A 1 190 ? 5.863 0.725 -4.594 1 94.62 190 VAL A CA 1
ATOM 1488 C C . VAL A 1 190 ? 6.191 0.696 -6.086 1 94.62 190 VAL A C 1
ATOM 1490 O O . VAL A 1 190 ? 7.32 0.386 -6.473 1 94.62 190 VAL A O 1
ATOM 1493 N N . SER A 1 191 ? 5.223 1.028 -6.859 1 94.25 191 SER A N 1
ATOM 1494 C CA . SER A 1 191 ? 5.414 1.083 -8.305 1 94.25 191 SER A CA 1
ATOM 1495 C C . SER A 1 191 ? 6.488 2.094 -8.68 1 94.25 191 SER A C 1
ATOM 1497 O O . SER A 1 191 ? 7.32 1.828 -9.555 1 94.25 191 SER A O 1
ATOM 1499 N N . PHE A 1 192 ? 6.414 3.227 -8.055 1 96.38 192 PHE A N 1
ATOM 1500 C CA . PHE A 1 192 ? 7.414 4.266 -8.273 1 96.38 192 PHE A CA 1
ATOM 1501 C C . PHE A 1 192 ? 8.82 3.73 -8.031 1 96.38 192 PHE A C 1
ATOM 1503 O O . PHE A 1 192 ? 9.727 3.977 -8.82 1 96.38 192 PHE A O 1
ATOM 1510 N N . ARG A 1 193 ? 8.992 3.01 -7.023 1 95.69 193 ARG A N 1
ATOM 1511 C CA . ARG A 1 193 ? 10.305 2.482 -6.656 1 95.69 193 ARG A CA 1
ATOM 1512 C C . ARG A 1 193 ? 10.805 1.481 -7.695 1 95.69 193 ARG A C 1
ATOM 1514 O O . ARG A 1 193 ? 11.977 1.503 -8.07 1 95.69 193 ARG A O 1
ATOM 1521 N N . PHE A 1 194 ? 9.922 0.65 -8.164 1 95 194 PHE A N 1
ATOM 1522 C CA . PHE A 1 194 ? 10.297 -0.302 -9.195 1 95 194 PHE A CA 1
ATOM 1523 C C . PHE A 1 194 ? 10.664 0.42 -10.492 1 95 194 PHE A C 1
ATOM 1525 O O . PHE A 1 194 ? 11.656 0.077 -11.141 1 95 194 PHE A O 1
ATOM 1532 N N . ARG A 1 195 ? 9.938 1.387 -10.828 1 95.75 195 ARG A N 1
ATOM 1533 C CA . ARG A 1 195 ? 10.211 2.145 -12.047 1 95.75 195 ARG A CA 1
ATOM 1534 C C . ARG A 1 195 ? 11.547 2.875 -11.945 1 95.75 195 ARG A C 1
ATOM 1536 O O . ARG A 1 195 ? 12.273 2.994 -12.938 1 95.75 195 ARG A O 1
ATOM 1543 N N . CYS A 1 196 ? 11.797 3.359 -10.773 1 97.44 196 CYS A N 1
ATOM 1544 C CA . CYS A 1 196 ? 13.094 3.996 -10.555 1 97.44 196 CYS A CA 1
ATOM 1545 C C . CYS A 1 196 ? 14.227 3.004 -10.766 1 97.44 196 CYS A C 1
ATOM 1547 O O . CYS A 1 196 ? 15.234 3.33 -11.398 1 97.44 196 CYS A O 1
ATOM 1549 N N . GLY A 1 197 ? 14.062 1.819 -10.203 1 96.62 197 GLY A N 1
ATOM 1550 C CA . GLY A 1 197 ? 15.055 0.782 -10.43 1 96.62 197 GLY A CA 1
ATOM 1551 C C . GLY A 1 197 ? 15.258 0.451 -11.891 1 96.62 197 GLY A C 1
ATOM 1552 O O . GLY A 1 197 ? 16.391 0.356 -12.359 1 96.62 197 GLY A O 1
ATOM 1553 N N . ASP A 1 198 ? 14.242 0.339 -12.609 1 95.56 198 ASP A N 1
ATOM 1554 C CA . ASP A 1 198 ? 14.305 0.03 -14.031 1 95.56 198 ASP A CA 1
ATOM 1555 C C . ASP A 1 198 ? 14.945 1.172 -14.812 1 95.56 198 ASP A C 1
ATOM 1557 O O . ASP A 1 198 ? 15.781 0.937 -15.695 1 95.56 198 ASP A O 1
ATOM 1561 N N . ALA A 1 199 ? 14.516 2.342 -14.477 1 96.75 199 ALA A N 1
ATOM 1562 C CA . ALA A 1 199 ? 15.055 3.516 -15.156 1 96.75 199 ALA A CA 1
ATOM 1563 C C . ALA A 1 199 ? 16.562 3.645 -14.93 1 96.75 199 ALA A C 1
ATOM 1565 O O . ALA A 1 199 ? 17.312 3.926 -15.867 1 96.75 199 ALA A O 1
ATOM 1566 N N . ALA A 1 200 ? 16.969 3.43 -13.703 1 96.12 200 ALA A N 1
ATOM 1567 C CA . ALA A 1 200 ? 18.391 3.506 -13.375 1 96.12 200 ALA A CA 1
ATOM 1568 C C . ALA A 1 200 ? 19.188 2.463 -14.148 1 96.12 200 ALA A C 1
ATOM 1570 O O . ALA A 1 200 ? 20.203 2.783 -14.758 1 96.12 200 ALA A O 1
ATOM 1571 N N . CYS A 1 201 ? 18.719 1.242 -14.18 1 92.94 201 CYS A N 1
ATOM 1572 C CA . CYS A 1 201 ? 19.406 0.153 -14.859 1 92.94 201 CYS A CA 1
ATOM 1573 C C . CYS A 1 201 ? 19.438 0.381 -16.359 1 92.94 201 CYS A C 1
ATOM 1575 O O . CYS A 1 201 ? 20.469 0.171 -17 1 92.94 201 CYS A O 1
ATOM 1577 N N . ARG A 1 202 ? 18.391 0.793 -16.875 1 93 202 ARG A N 1
ATOM 1578 C CA . ARG A 1 202 ? 18.312 1.065 -18.297 1 93 202 ARG A CA 1
ATOM 1579 C C . ARG A 1 202 ? 19.281 2.18 -18.688 1 93 202 ARG A C 1
ATOM 1581 O O . ARG A 1 202 ? 20.016 2.057 -19.672 1 93 202 ARG A O 1
ATOM 1588 N N . SER A 1 203 ? 19.312 3.25 -17.953 1 92.56 203 SER A N 1
ATOM 1589 C CA . SER A 1 203 ? 20.172 4.387 -18.234 1 92.56 203 SER A CA 1
ATOM 1590 C C . SER A 1 203 ? 21.656 3.992 -18.141 1 92.56 203 SER A C 1
ATOM 1592 O O . SER A 1 203 ? 22.469 4.465 -18.938 1 92.56 203 SER A O 1
ATOM 1594 N N . LEU A 1 204 ? 21.938 3.135 -17.25 1 87.62 204 LEU A N 1
ATOM 1595 C CA . LEU A 1 204 ? 23.312 2.674 -17.109 1 87.62 204 LEU A CA 1
ATOM 1596 C C . LEU A 1 204 ? 23.719 1.794 -18.281 1 87.62 204 LEU A C 1
ATOM 1598 O O . LEU A 1 204 ? 24.844 1.87 -18.766 1 87.62 204 LEU A O 1
ATOM 1602 N N . LYS A 1 205 ? 22.828 0.945 -18.734 1 84.88 205 LYS A N 1
ATOM 1603 C CA . LYS A 1 205 ? 23.109 0.076 -19.875 1 84.88 205 LYS A CA 1
ATOM 1604 C C . LYS A 1 205 ? 23.281 0.888 -21.156 1 84.88 205 LYS A C 1
ATOM 1606 O O . LYS A 1 205 ? 24.031 0.494 -22.062 1 84.88 205 LYS A O 1
ATOM 1611 N N . GLU A 1 206 ? 22.641 1.913 -21.188 1 85.38 206 GLU A N 1
ATOM 1612 C CA . GLU A 1 206 ? 22.656 2.746 -22.391 1 85.38 206 GLU A CA 1
ATOM 1613 C C . GLU A 1 206 ? 23.812 3.748 -22.328 1 85.38 206 GLU A C 1
ATOM 1615 O O . GLU A 1 206 ? 24.172 4.344 -23.344 1 85.38 206 GLU A O 1
ATOM 1620 N N . ASP A 1 207 ? 24.266 3.9 -21.141 1 77.81 207 ASP A N 1
ATOM 1621 C CA . ASP A 1 207 ? 25.359 4.867 -20.969 1 77.81 207 ASP A CA 1
ATOM 1622 C C . ASP A 1 207 ? 26.656 4.336 -21.547 1 77.81 207 ASP A C 1
ATOM 1624 O O . ASP A 1 207 ? 27.203 3.34 -21.062 1 77.81 207 ASP A O 1
ATOM 1628 N N . ARG A 1 208 ? 27.188 4.777 -22.656 1 65 208 ARG A N 1
ATOM 1629 C CA . ARG A 1 208 ? 28.375 4.383 -23.391 1 65 208 ARG A CA 1
ATOM 1630 C C . ARG A 1 208 ? 29.609 4.434 -22.484 1 65 208 ARG A C 1
ATOM 1632 O O . ARG A 1 208 ? 30.516 3.6 -22.594 1 65 208 ARG A O 1
ATOM 1639 N N . GLY A 1 209 ? 29.594 5.539 -21.625 1 60.75 209 GLY A N 1
ATOM 1640 C CA . GLY A 1 209 ? 30.719 5.641 -20.703 1 60.75 209 GLY A CA 1
ATOM 1641 C C . GLY A 1 209 ? 30.812 4.465 -19.75 1 60.75 209 GLY A C 1
ATOM 1642 O O . GLY A 1 209 ? 31.906 3.986 -19.453 1 60.75 209 GLY A O 1
ATOM 1643 N N . PHE A 1 210 ? 29.641 4.02 -19.391 1 61.22 210 PHE A N 1
ATOM 1644 C CA . PHE A 1 210 ? 29.578 2.895 -18.469 1 61.22 210 PHE A CA 1
ATOM 1645 C C . PHE A 1 210 ? 29.859 1.582 -19.188 1 61.22 210 PHE A C 1
ATOM 1647 O O . PHE A 1 210 ? 30.578 0.729 -18.672 1 61.22 210 PHE A O 1
ATOM 1654 N N . THR A 1 211 ? 29.094 1.296 -20.266 1 57.66 211 THR A N 1
ATOM 1655 C CA . THR A 1 211 ? 29.234 0.036 -21 1 57.66 211 THR A CA 1
ATOM 1656 C C . THR A 1 211 ? 30.656 -0.154 -21.5 1 57.66 211 THR A C 1
ATOM 1658 O O . THR A 1 211 ? 31.188 -1.267 -21.469 1 57.66 211 THR A O 1
ATOM 1661 N N . HIS A 1 212 ? 31.188 0.829 -22.109 1 51.84 212 HIS A N 1
ATOM 1662 C CA . HIS A 1 212 ? 32.5 0.682 -22.719 1 51.84 212 HIS A CA 1
ATOM 1663 C C . HIS A 1 212 ? 33.59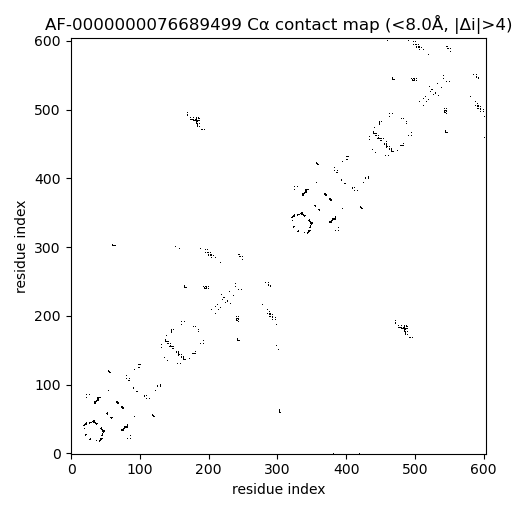4 0.706 -21.688 1 51.84 212 HIS A C 1
ATOM 1665 O O . HIS A 1 212 ? 34.562 -0.047 -21.781 1 51.84 212 HIS A O 1
ATOM 1671 N N . HIS A 1 213 ? 33.469 1.638 -20.75 1 49.41 213 HIS A N 1
ATOM 1672 C CA . HIS A 1 213 ? 34.625 1.889 -19.875 1 49.41 213 HIS A CA 1
ATOM 1673 C C . HIS A 1 213 ? 34.281 1.526 -18.438 1 49.41 213 HIS A C 1
ATOM 1675 O O . HIS A 1 213 ? 35.188 1.154 -17.672 1 49.41 213 HIS A O 1
ATOM 1681 N N . GLY A 1 214 ? 33.062 1.514 -18.094 1 50.62 214 GLY A N 1
ATOM 1682 C CA . GLY A 1 214 ? 32.75 1.57 -16.672 1 50.62 214 GLY A CA 1
ATOM 1683 C C . GLY A 1 214 ? 32.656 0.201 -16.031 1 50.62 214 GLY A C 1
ATOM 1684 O O . GLY A 1 214 ? 33.312 -0.074 -15.023 1 50.62 214 GLY A O 1
ATOM 1685 N N . LEU A 1 215 ? 31.812 -0.684 -16.594 1 54.19 215 LEU A N 1
ATOM 1686 C CA . LEU A 1 215 ? 31.641 -1.999 -15.977 1 54.19 215 LEU A CA 1
ATOM 1687 C C . LEU A 1 215 ? 32.875 -2.873 -16.234 1 54.19 215 LEU A C 1
ATOM 1689 O O . LEU A 1 215 ? 33.312 -3.594 -15.336 1 54.19 215 LEU A O 1
ATOM 1693 N N . ASP A 1 216 ? 33.312 -2.852 -17.469 1 53.69 216 ASP A N 1
ATOM 1694 C CA . ASP A 1 216 ? 34.5 -3.617 -17.828 1 53.69 216 ASP A CA 1
ATOM 1695 C C . ASP A 1 216 ? 35.719 -3.102 -17.078 1 53.69 216 ASP A C 1
ATOM 1697 O O . ASP A 1 216 ? 36.531 -3.893 -16.578 1 53.69 216 ASP A O 1
ATOM 1701 N N . ARG A 1 217 ? 35.812 -1.863 -17.094 1 54.69 217 ARG A N 1
ATOM 1702 C CA . ARG A 1 217 ? 36.906 -1.291 -16.344 1 54.69 217 ARG A CA 1
ATOM 1703 C C . ARG A 1 217 ? 36.75 -1.541 -14.852 1 54.69 217 ARG A C 1
ATOM 1705 O O . ARG A 1 217 ? 37.719 -1.803 -14.148 1 54.69 217 ARG A O 1
ATOM 1712 N N . TRP A 1 218 ? 35.469 -1.486 -14.531 1 55.38 218 TRP A N 1
ATOM 1713 C CA . TRP A 1 218 ? 35.156 -1.826 -13.148 1 55.38 218 TRP A CA 1
ATOM 1714 C C . TRP A 1 218 ? 35.625 -3.234 -12.812 1 55.38 218 TRP A C 1
ATOM 1716 O O . TRP A 1 218 ? 36.281 -3.441 -11.797 1 55.38 218 TRP A O 1
ATOM 1726 N N . GLN A 1 219 ? 35.281 -4.148 -13.734 1 57.78 219 GLN A N 1
ATOM 1727 C CA . GLN A 1 219 ? 35.688 -5.539 -13.531 1 57.78 219 GLN A CA 1
ATOM 1728 C C . GLN A 1 219 ? 37.188 -5.719 -13.727 1 57.78 219 GLN A C 1
ATOM 1730 O O . GLN A 1 219 ? 37.812 -6.473 -12.992 1 57.78 219 GLN A O 1
ATOM 1735 N N . SER A 1 220 ? 37.625 -5.129 -14.781 1 56.84 220 SER A N 1
ATOM 1736 C CA . SER A 1 220 ? 39.062 -5.289 -15.078 1 56.84 220 SER A CA 1
ATOM 1737 C C . SER A 1 220 ? 39.906 -4.719 -13.961 1 56.84 220 SER A C 1
ATOM 1739 O O . SER A 1 220 ? 40.969 -5.277 -13.633 1 56.84 220 SER A O 1
ATOM 1741 N N . TYR A 1 221 ? 39.438 -3.57 -13.547 1 55 221 TYR A N 1
ATOM 1742 C CA . TYR A 1 221 ? 40.219 -2.998 -12.453 1 55 221 TYR A CA 1
ATOM 1743 C C . TYR A 1 221 ? 40.219 -3.926 -11.242 1 55 221 TYR A C 1
ATOM 1745 O O . TYR A 1 221 ? 41.25 -4.109 -10.602 1 55 221 TYR A O 1
ATOM 1753 N N . TRP A 1 222 ? 39.094 -4.629 -11.172 1 54.91 222 TRP A N 1
ATOM 1754 C CA . TRP A 1 222 ? 38.969 -5.555 -10.055 1 54.91 222 TRP A CA 1
ATOM 1755 C C . TRP A 1 222 ? 39.781 -6.824 -10.305 1 54.91 222 TRP A C 1
ATOM 1757 O O . TRP A 1 222 ? 40.469 -7.32 -9.406 1 54.91 222 TRP A O 1
ATOM 1767 N N . ASP A 1 223 ? 39.5 -7.305 -11.492 1 54.41 223 ASP A N 1
ATOM 1768 C CA . ASP A 1 223 ? 40.25 -8.523 -11.844 1 54.41 223 ASP A CA 1
ATOM 1769 C C . ASP A 1 223 ? 41.75 -8.281 -11.828 1 54.41 223 ASP A C 1
ATOM 1771 O O . ASP A 1 223 ? 42.5 -9.141 -11.375 1 54.41 223 ASP A O 1
ATOM 1775 N N . GLY A 1 224 ? 42.031 -7.223 -12.469 1 51.84 224 GLY A N 1
ATOM 1776 C CA . GLY A 1 224 ? 43.469 -6.949 -12.539 1 51.84 224 GLY A CA 1
ATOM 1777 C C . GLY A 1 224 ? 44.125 -6.824 -11.172 1 51.84 224 GLY A C 1
ATOM 1778 O O . GLY A 1 224 ? 45.281 -7.129 -11.016 1 51.84 224 GLY A O 1
ATOM 1779 N N . TYR A 1 225 ? 43.25 -6.359 -10.32 1 50.72 225 TYR A N 1
ATOM 1780 C CA . TYR A 1 225 ? 43.875 -6.168 -9.008 1 50.72 225 TYR A CA 1
ATOM 1781 C C . TYR A 1 225 ? 43.781 -7.441 -8.172 1 50.72 225 TYR A C 1
ATOM 1783 O O . TYR A 1 225 ? 44.031 -7.422 -6.969 1 50.72 225 TYR A O 1
ATOM 1791 N N . GLY A 1 226 ? 43.469 -8.445 -8.938 1 48.03 226 GLY A N 1
ATOM 1792 C CA . GLY A 1 226 ? 43.438 -9.719 -8.234 1 48.03 226 GLY A CA 1
ATOM 1793 C C . GLY A 1 226 ? 42.25 -9.844 -7.301 1 48.03 226 GLY A C 1
ATOM 1794 O O . GLY A 1 226 ? 42.25 -10.672 -6.387 1 48.03 226 GLY A O 1
ATOM 1795 N N . ILE A 1 227 ? 41.5 -8.797 -7.363 1 48.56 227 ILE A N 1
ATOM 1796 C CA . ILE A 1 227 ? 40.375 -8.867 -6.461 1 48.56 227 ILE A CA 1
ATOM 1797 C C . ILE A 1 227 ? 39.344 -9.891 -6.98 1 48.56 227 ILE A C 1
ATOM 1799 O O . ILE A 1 227 ? 38.688 -9.664 -8 1 48.56 227 ILE A O 1
ATOM 1803 N N . GLN A 1 228 ? 39.562 -11.172 -6.898 1 48.59 228 GLN A N 1
ATOM 1804 C CA . GLN A 1 228 ? 38.781 -12.32 -7.344 1 48.59 228 GLN A CA 1
ATOM 1805 C C . GLN A 1 228 ? 37.344 -12.18 -6.938 1 48.59 228 GLN A C 1
ATOM 1807 O O . GLN A 1 228 ? 36.438 -12.766 -7.57 1 48.59 228 GLN A O 1
ATOM 1812 N N . LYS A 1 229 ? 37.156 -11.297 -5.906 1 55.78 229 LYS A N 1
ATOM 1813 C CA . LYS A 1 229 ? 35.812 -11.477 -5.332 1 55.78 229 LYS A CA 1
ATOM 1814 C C . LYS A 1 229 ? 35.031 -10.156 -5.297 1 55.78 229 LYS A C 1
ATOM 1816 O O . LYS A 1 229 ? 34.312 -9.875 -4.336 1 55.78 229 LYS A O 1
ATOM 1821 N N . GLY A 1 230 ? 35.312 -9.281 -6.32 1 59.12 230 GLY A N 1
ATOM 1822 C CA . GLY A 1 230 ? 34.562 -8.031 -6.312 1 59.12 230 GLY A CA 1
ATOM 1823 C C . GLY A 1 230 ? 33.156 -8.18 -6.852 1 59.12 230 GLY A C 1
ATOM 1824 O O . GLY A 1 230 ? 32.75 -9.273 -7.262 1 59.12 230 GLY A O 1
ATOM 1825 N N . ILE A 1 231 ? 32.375 -7.109 -6.656 1 64.94 231 ILE A N 1
ATOM 1826 C CA . ILE A 1 231 ? 30.984 -7.152 -7.109 1 64.94 231 ILE A CA 1
ATOM 1827 C C . ILE A 1 231 ? 30.953 -7.25 -8.633 1 64.94 231 ILE A C 1
ATOM 1829 O O . ILE A 1 231 ? 31.688 -6.555 -9.328 1 64.94 231 ILE A O 1
ATOM 1833 N N . THR A 1 232 ? 30.281 -8.219 -9.094 1 70.44 232 THR A N 1
ATOM 1834 C CA . THR A 1 232 ? 30.062 -8.406 -10.523 1 70.44 232 THR A CA 1
ATOM 1835 C C . THR A 1 232 ? 29.078 -7.367 -11.062 1 70.44 232 THR A C 1
ATOM 1837 O O . THR A 1 232 ? 28.422 -6.664 -10.297 1 70.44 232 THR A O 1
ATOM 1840 N N . SER A 1 233 ? 29.172 -7.137 -12.391 1 72.62 233 SER A N 1
ATOM 1841 C CA . SER A 1 233 ? 28.188 -6.27 -13.031 1 72.62 233 SER A CA 1
ATOM 1842 C C . SER A 1 233 ? 26.766 -6.688 -12.68 1 72.62 233 SER A C 1
ATOM 1844 O O . SER A 1 233 ? 25.922 -5.844 -12.422 1 72.62 233 SER A O 1
ATOM 1846 N N . LYS A 1 234 ? 26.609 -7.988 -12.617 1 75.56 234 LYS A N 1
ATOM 1847 C CA . LYS A 1 234 ? 25.297 -8.516 -12.281 1 75.56 234 LYS A CA 1
ATOM 1848 C C . LYS A 1 234 ? 24.906 -8.164 -10.852 1 75.56 234 LYS A C 1
ATOM 1850 O O . LYS A 1 234 ? 23.766 -7.801 -10.578 1 75.56 234 LYS A O 1
ATOM 1855 N N . GLY A 1 235 ? 25.906 -8.242 -9.984 1 79.31 235 GLY A N 1
ATOM 1856 C CA . GLY A 1 235 ? 25.672 -7.883 -8.594 1 79.31 235 GLY A CA 1
ATOM 1857 C C . GLY A 1 235 ? 25.391 -6.406 -8.398 1 79.31 235 GLY A C 1
ATOM 1858 O O . GLY A 1 235 ? 24.547 -6.039 -7.586 1 79.31 235 GLY A O 1
ATOM 1859 N N . LEU A 1 236 ? 26.125 -5.637 -9.172 1 82.38 236 LEU A N 1
ATOM 1860 C CA . LEU A 1 236 ? 25.922 -4.195 -9.109 1 82.38 236 LEU A CA 1
ATOM 1861 C C . LEU A 1 236 ? 24.516 -3.83 -9.57 1 82.38 236 LEU A C 1
ATOM 1863 O O . LEU A 1 236 ? 23.812 -3.08 -8.891 1 82.38 236 LEU A O 1
ATOM 1867 N N . PHE A 1 237 ? 24.031 -4.422 -10.695 1 86.38 237 PHE A N 1
ATOM 1868 C CA . PHE A 1 237 ? 22.719 -4.121 -11.234 1 86.38 237 PHE A CA 1
ATOM 1869 C C . PHE A 1 237 ? 21.625 -4.602 -10.289 1 86.38 237 PHE A C 1
ATOM 1871 O O . PHE A 1 237 ? 20.578 -3.951 -10.148 1 86.38 237 PHE A O 1
ATOM 1878 N N . LYS A 1 238 ? 21.922 -5.664 -9.656 1 86.62 238 LYS A N 1
ATOM 1879 C CA . LYS A 1 238 ? 20.969 -6.176 -8.68 1 86.62 238 LYS A CA 1
ATOM 1880 C C . LYS A 1 238 ? 20.781 -5.203 -7.52 1 86.62 238 LYS A C 1
ATOM 1882 O O . LYS A 1 238 ? 19.656 -4.93 -7.102 1 86.62 238 LYS A O 1
ATOM 1887 N N . LYS A 1 239 ? 21.891 -4.676 -7.062 1 89.31 239 LYS A N 1
ATOM 1888 C CA . LYS A 1 239 ? 21.844 -3.744 -5.941 1 89.31 239 LYS A CA 1
ATOM 1889 C C . LYS A 1 239 ? 21.188 -2.43 -6.348 1 89.31 239 LYS A C 1
ATOM 1891 O O . LYS A 1 239 ? 20.391 -1.865 -5.594 1 89.31 239 LYS A O 1
ATOM 1896 N N . ILE A 1 240 ? 21.5 -2.018 -7.531 1 91.88 240 ILE A N 1
ATOM 1897 C CA . ILE A 1 240 ? 20.953 -0.754 -8.023 1 91.88 240 ILE A CA 1
ATOM 1898 C C . ILE A 1 240 ? 19.453 -0.897 -8.273 1 91.88 240 ILE A C 1
ATOM 1900 O O . ILE A 1 240 ? 18.688 0.034 -8.016 1 91.88 240 ILE A O 1
ATOM 1904 N N . LYS A 1 241 ? 19.062 -2.014 -8.766 1 92.75 241 LYS A N 1
ATOM 1905 C CA . LYS A 1 241 ? 17.641 -2.238 -9.016 1 92.75 241 LYS A CA 1
ATOM 1906 C C . LYS A 1 241 ? 16.844 -2.203 -7.719 1 92.75 241 LYS A C 1
ATOM 1908 O O . LYS A 1 241 ? 15.734 -1.654 -7.676 1 92.75 241 LYS A O 1
ATOM 1913 N N . ALA A 1 242 ? 17.375 -2.684 -6.641 1 91.94 242 ALA A N 1
ATOM 1914 C CA . ALA A 1 242 ? 16.719 -2.75 -5.34 1 91.94 242 ALA A CA 1
ATOM 1915 C C . ALA A 1 242 ? 16.781 -1.4 -4.629 1 91.94 242 ALA A C 1
ATOM 1917 O O . ALA A 1 242 ? 15.836 -1.024 -3.928 1 91.94 242 ALA A O 1
ATOM 1918 N N . CYS A 1 243 ? 17.875 -0.706 -4.793 1 95.62 243 CYS A N 1
ATOM 1919 C CA . CYS A 1 243 ? 18.109 0.589 -4.16 1 95.62 243 CYS A CA 1
ATOM 1920 C C . CYS A 1 243 ? 18.656 1.596 -5.168 1 95.62 243 CYS A C 1
ATOM 1922 O O . CYS A 1 243 ? 19.844 1.94 -5.133 1 95.62 243 CYS A O 1
ATOM 1924 N N . PRO A 1 244 ? 17.812 2.168 -5.977 1 95.12 244 PRO A N 1
ATOM 1925 C CA . PRO A 1 244 ? 18.266 3.02 -7.082 1 95.12 244 PRO A CA 1
ATOM 1926 C C . PRO A 1 244 ? 18.625 4.43 -6.629 1 95.12 244 PRO A C 1
ATOM 1928 O O . PRO A 1 244 ? 17.922 5.387 -6.934 1 95.12 244 PRO A O 1
ATOM 1931 N N . ARG A 1 245 ? 19.766 4.559 -6.012 1 94.31 245 ARG A N 1
ATOM 1932 C CA . ARG A 1 245 ? 20.312 5.824 -5.539 1 94.31 245 ARG A CA 1
ATOM 1933 C C . ARG A 1 245 ? 21.812 5.902 -5.793 1 94.31 245 ARG A C 1
ATOM 1935 O O . ARG A 1 245 ? 22.5 4.875 -5.816 1 94.31 245 ARG A O 1
ATOM 1942 N N . GLY A 1 246 ? 22.219 7.121 -5.984 1 89.88 246 GLY A N 1
ATOM 1943 C CA . GLY A 1 246 ? 23.656 7.312 -6.117 1 89.88 246 GLY A CA 1
ATOM 1944 C C . GLY A 1 246 ? 24.438 6.859 -4.891 1 89.88 246 GLY A C 1
ATOM 1945 O O . GLY A 1 246 ? 25.531 6.312 -5.016 1 89.88 246 GLY A O 1
ATOM 1946 N N . SER A 1 247 ? 23.859 7.031 -3.787 1 88.31 247 SER A N 1
ATOM 1947 C CA . SER A 1 247 ? 24.516 6.664 -2.533 1 88.31 247 SER A CA 1
ATOM 1948 C C . SER A 1 247 ? 24.719 5.156 -2.443 1 88.31 247 SER A C 1
ATOM 1950 O O . SER A 1 247 ? 25.609 4.695 -1.727 1 88.31 247 SER A O 1
ATOM 1952 N N . THR A 1 248 ? 23.875 4.434 -3.121 1 89.38 248 THR A N 1
ATOM 1953 C CA . THR A 1 248 ? 24.047 2.982 -3.162 1 89.38 248 THR A CA 1
ATOM 1954 C C . THR A 1 248 ? 25.391 2.609 -3.779 1 89.38 248 THR A C 1
ATOM 1956 O O . THR A 1 248 ? 26.078 1.707 -3.293 1 89.38 248 THR A O 1
ATOM 1959 N N . VAL A 1 249 ? 25.766 3.326 -4.77 1 84.94 249 VAL A N 1
ATOM 1960 C CA . VAL A 1 249 ? 27.031 3.096 -5.441 1 84.94 249 VAL A CA 1
ATOM 1961 C C . VAL A 1 249 ? 28.188 3.459 -4.5 1 84.94 249 VAL A C 1
ATOM 1963 O O . VAL A 1 249 ? 29.188 2.756 -4.445 1 84.94 249 VAL A O 1
ATOM 1966 N N . ASP A 1 250 ? 27.953 4.484 -3.787 1 84.88 250 ASP A N 1
ATOM 1967 C CA . ASP A 1 250 ? 28.953 4.914 -2.818 1 84.88 250 ASP A CA 1
ATOM 1968 C C . ASP A 1 250 ? 29.219 3.826 -1.779 1 84.88 250 ASP A C 1
ATOM 1970 O O . ASP A 1 250 ? 30.359 3.551 -1.44 1 84.88 250 ASP A O 1
ATOM 1974 N N . GLU A 1 251 ? 28.203 3.268 -1.348 1 83.88 251 GLU A N 1
ATOM 1975 C CA . GLU A 1 251 ? 28.328 2.227 -0.33 1 83.88 251 GLU A CA 1
ATOM 1976 C C . GLU A 1 251 ? 29.016 0.985 -0.887 1 83.88 251 GLU A C 1
ATOM 1978 O O . GLU A 1 251 ? 29.828 0.362 -0.204 1 83.88 251 GLU A O 1
ATOM 1983 N N . LEU A 1 252 ? 28.641 0.627 -2.041 1 79.56 252 LEU A N 1
ATOM 1984 C CA . LEU A 1 252 ? 29.25 -0.534 -2.676 1 79.56 252 LEU A CA 1
ATOM 1985 C C . LEU A 1 252 ? 30.75 -0.312 -2.893 1 79.56 252 LEU A C 1
ATOM 1987 O O . LEU A 1 252 ? 31.547 -1.211 -2.643 1 79.56 252 LEU A O 1
ATOM 1991 N N . TYR A 1 253 ? 31.047 0.878 -3.322 1 75.31 253 TYR A N 1
ATOM 1992 C CA . TYR A 1 253 ? 32.438 1.243 -3.527 1 75.31 253 TYR A CA 1
ATOM 1993 C C . TYR A 1 253 ? 33.219 1.2 -2.217 1 75.31 253 TYR A C 1
ATOM 1995 O O . TYR A 1 253 ? 34.344 0.688 -2.166 1 75.31 253 TYR A O 1
ATOM 2003 N N . ALA A 1 254 ? 32.656 1.729 -1.229 1 76 254 ALA A N 1
ATOM 2004 C CA . ALA A 1 254 ? 33.312 1.743 0.077 1 76 254 ALA A CA 1
ATOM 2005 C C . ALA A 1 254 ? 33.562 0.325 0.575 1 76 254 ALA A C 1
ATOM 2007 O O . ALA A 1 254 ? 34.625 0.038 1.118 1 76 254 ALA A O 1
ATOM 2008 N N . SER A 1 255 ? 32.656 -0.551 0.369 1 75.44 255 SER A N 1
ATOM 2009 C CA . SER A 1 255 ? 32.812 -1.943 0.785 1 75.44 255 SER A CA 1
ATOM 2010 C C . SER A 1 255 ? 33.906 -2.648 0 1 75.44 255 SER A C 1
ATOM 2012 O O . SER A 1 255 ? 34.656 -3.438 0.562 1 75.44 255 SER A O 1
ATOM 2014 N N . GLU A 1 256 ? 33.969 -2.322 -1.281 1 70.19 256 GLU A N 1
ATOM 2015 C CA . GLU A 1 256 ? 35 -2.936 -2.129 1 70.19 256 GLU A CA 1
ATOM 2016 C C . GLU A 1 256 ? 36.375 -2.41 -1.791 1 70.19 256 GLU A C 1
ATOM 2018 O O . GLU A 1 256 ? 37.375 -3.162 -1.81 1 70.19 256 GLU A O 1
ATOM 2023 N N . LEU A 1 257 ? 36.469 -1.108 -1.482 1 69.94 257 LEU A N 1
ATOM 2024 C CA . LEU A 1 257 ? 37.719 -0.511 -1.094 1 69.94 257 LEU A CA 1
ATOM 2025 C C . LEU A 1 257 ? 38.25 -1.122 0.206 1 69.94 257 LEU A C 1
ATOM 2027 O O . LEU A 1 257 ? 39.438 -1.319 0.37 1 69.94 257 LEU A O 1
ATOM 2031 N N . GLU A 1 258 ? 37.375 -1.355 1.025 1 70 258 GLU A N 1
ATOM 2032 C CA . GLU A 1 258 ? 37.75 -1.991 2.285 1 70 258 GLU A CA 1
A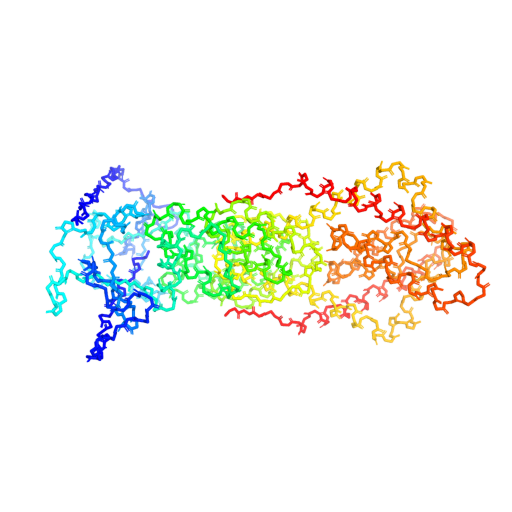TOM 2033 C C . GLU A 1 258 ? 38.344 -3.383 2.047 1 70 258 GLU A C 1
ATOM 2035 O O . GLU A 1 258 ? 39.312 -3.777 2.699 1 70 258 GLU A O 1
ATOM 2040 N N . LYS A 1 259 ? 37.812 -4.105 1.124 1 67 259 LYS A N 1
ATOM 2041 C CA . LYS A 1 259 ? 38.312 -5.438 0.791 1 67 259 LYS A CA 1
ATOM 2042 C C . LYS A 1 259 ? 39.688 -5.359 0.17 1 67 259 LYS A C 1
ATOM 2044 O O . LYS A 1 259 ? 40.562 -6.195 0.462 1 67 259 LYS A O 1
ATOM 2049 N N . ILE A 1 260 ? 39.844 -4.355 -0.654 1 62.56 260 ILE A N 1
ATOM 2050 C CA . ILE A 1 260 ? 41.125 -4.16 -1.305 1 62.56 260 ILE A CA 1
ATOM 2051 C C . ILE A 1 260 ? 42.156 -3.758 -0.267 1 62.56 260 ILE A C 1
ATOM 2053 O O . ILE A 1 260 ? 43.312 -4.215 -0.32 1 62.56 260 ILE A O 1
ATOM 2057 N N . GLY A 1 261 ? 41.75 -2.777 0.496 1 61.75 261 GLY A N 1
ATOM 2058 C CA . GLY A 1 261 ? 42.688 -2.357 1.534 1 61.75 261 GLY A CA 1
ATOM 2059 C C . GLY A 1 261 ? 43.156 -3.504 2.406 1 61.75 261 GLY A C 1
ATOM 2060 O O . GLY A 1 261 ? 44.344 -3.551 2.797 1 61.75 261 GLY A O 1
ATOM 2061 N N . ARG A 1 262 ? 42.344 -4.422 2.584 1 60.84 262 ARG A N 1
ATOM 2062 C CA . ARG A 1 262 ? 42.719 -5.57 3.408 1 60.84 262 ARG A CA 1
ATOM 2063 C C . ARG A 1 262 ? 43.656 -6.5 2.656 1 60.84 262 ARG A C 1
ATOM 2065 O O . ARG A 1 262 ? 44.531 -7.137 3.262 1 60.84 262 ARG A O 1
ATOM 2072 N N . TRP A 1 263 ? 43.281 -6.633 1.367 1 56.47 263 TRP A N 1
ATOM 2073 C CA . TRP A 1 263 ? 44.094 -7.562 0.592 1 56.47 263 TRP A CA 1
ATOM 2074 C C . TRP A 1 263 ? 45.438 -6.949 0.249 1 56.47 263 TRP A C 1
ATOM 2076 O O . TRP A 1 263 ? 46.438 -7.664 0.14 1 56.47 263 TRP A O 1
ATOM 2086 N N . ASN A 1 264 ? 45.438 -5.691 -0.172 1 51.75 264 ASN A N 1
ATOM 2087 C CA . ASN A 1 264 ? 46.594 -5.156 -0.862 1 51.75 264 ASN A CA 1
ATOM 2088 C C . ASN A 1 264 ? 47.719 -4.797 0.117 1 51.75 264 ASN A C 1
ATOM 2090 O O . ASN A 1 264 ? 48 -3.615 0.348 1 51.75 264 ASN A O 1
ATOM 2094 N N . GLN A 1 265 ? 48 -5.469 1.095 1 49.78 265 GLN A N 1
ATOM 2095 C CA . GLN A 1 265 ? 49.312 -5.125 1.616 1 49.78 265 GLN A CA 1
ATOM 2096 C C . GLN A 1 265 ? 50.344 -5.012 0.491 1 49.78 265 GLN A C 1
ATOM 2098 O O . GLN A 1 265 ? 51.25 -4.184 0.551 1 49.78 265 GLN A O 1
ATOM 2103 N N . ASP A 1 266 ? 50.25 -5.945 -0.439 1 48.38 266 ASP A N 1
ATOM 2104 C CA . ASP A 1 266 ? 51.375 -6.059 -1.339 1 48.38 266 ASP A CA 1
ATOM 2105 C C . ASP A 1 266 ? 51.219 -5.168 -2.568 1 48.38 266 ASP A C 1
ATOM 2107 O O . ASP A 1 266 ? 52.062 -5.172 -3.469 1 48.38 266 ASP A O 1
ATOM 2111 N N . PHE A 1 267 ? 50.062 -4.699 -2.818 1 49.78 267 PHE A N 1
ATOM 2112 C CA . PHE A 1 267 ? 49.938 -3.961 -4.07 1 49.78 267 PHE A CA 1
ATOM 2113 C C . PHE A 1 267 ? 50.594 -2.594 -3.963 1 49.78 267 PHE A C 1
ATOM 2115 O O . PHE A 1 267 ? 50.562 -1.968 -2.9 1 49.78 267 PHE A O 1
ATOM 2122 N N . SER A 1 268 ? 51.469 -2.311 -4.906 1 53.31 268 SER A N 1
ATOM 2123 C CA . SER A 1 268 ? 52.188 -1.044 -4.973 1 53.31 268 SER A CA 1
ATOM 2124 C C . SER A 1 268 ? 51.25 0.142 -4.875 1 53.31 268 SER A C 1
ATOM 2126 O O . SER A 1 268 ? 50.094 0.051 -5.293 1 53.31 268 SER A O 1
ATOM 2128 N N . ILE A 1 269 ? 51.562 1.087 -4.043 1 52.53 269 ILE A N 1
ATOM 2129 C CA . ILE A 1 269 ? 50.875 2.32 -3.689 1 52.53 269 ILE A CA 1
ATOM 2130 C C . ILE A 1 269 ? 50.312 2.977 -4.949 1 52.53 269 ILE A C 1
ATOM 2132 O O . ILE A 1 269 ? 49.188 3.51 -4.941 1 52.53 269 ILE A O 1
ATOM 2136 N N . ASN A 1 270 ? 51.062 2.857 -6.047 1 54.41 270 ASN A N 1
ATOM 2137 C CA . ASN A 1 270 ? 50.719 3.547 -7.277 1 54.41 270 ASN A CA 1
ATOM 2138 C C . ASN A 1 270 ? 49.5 2.904 -7.938 1 54.41 270 ASN A C 1
ATOM 2140 O O . ASN A 1 270 ? 48.594 3.605 -8.438 1 54.41 270 ASN A O 1
ATOM 2144 N N . VAL A 1 271 ? 49.531 1.579 -7.938 1 55.81 271 VAL A N 1
ATOM 2145 C CA . VAL A 1 271 ? 48.438 0.846 -8.562 1 55.81 271 VAL A CA 1
ATOM 2146 C C . VAL A 1 271 ? 47.156 1.046 -7.75 1 55.81 271 VAL A C 1
ATOM 2148 O O . VAL A 1 271 ? 46.062 1.217 -8.32 1 55.81 271 VAL A O 1
ATOM 2151 N N . LYS A 1 272 ? 47.531 1.308 -6.477 1 60.41 272 LYS A N 1
ATOM 2152 C CA . LYS A 1 272 ? 46.406 1.528 -5.582 1 60.41 272 LYS A CA 1
ATOM 2153 C C . LYS A 1 272 ? 45.75 2.893 -5.832 1 60.41 272 LYS A C 1
ATOM 2155 O O . LYS A 1 272 ? 44.531 3.014 -5.863 1 60.41 272 LYS A O 1
ATOM 2160 N N . GLY A 1 273 ? 46.781 3.787 -6.129 1 61.03 273 GLY A N 1
ATOM 2161 C CA . GLY A 1 273 ? 46.281 5.145 -6.32 1 61.03 273 GLY A CA 1
ATOM 2162 C C . GLY A 1 273 ? 45.5 5.316 -7.594 1 61.03 273 GLY A C 1
ATOM 2163 O O . GLY A 1 273 ? 44.406 5.934 -7.582 1 61.03 273 GLY A O 1
ATOM 2164 N N . ALA A 1 274 ? 46.031 4.715 -8.703 1 62.19 274 ALA A N 1
ATOM 2165 C CA . ALA A 1 274 ? 45.344 4.832 -9.984 1 62.19 274 ALA A CA 1
ATOM 2166 C C . ALA A 1 274 ? 44 4.082 -9.969 1 62.19 274 ALA A C 1
ATOM 2168 O O . ALA A 1 274 ? 43 4.562 -10.508 1 62.19 274 ALA A O 1
ATOM 2169 N N . ALA A 1 275 ? 44.031 2.945 -9.344 1 60.97 275 ALA A N 1
ATOM 2170 C CA . ALA A 1 2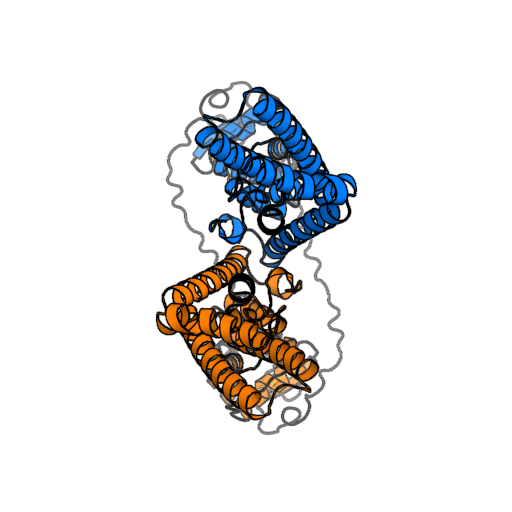75 ? 42.781 2.154 -9.234 1 60.97 275 ALA A CA 1
ATOM 2171 C C . ALA A 1 275 ? 41.75 2.877 -8.391 1 60.97 275 ALA A C 1
ATOM 2173 O O . ALA A 1 275 ? 40.562 2.893 -8.734 1 60.97 275 ALA A O 1
ATOM 2174 N N . PHE A 1 276 ? 42.375 3.584 -7.426 1 65.62 276 PHE A N 1
ATOM 2175 C CA . PHE A 1 276 ? 41.469 4.328 -6.535 1 65.62 276 PHE A CA 1
ATOM 2176 C C . PHE A 1 276 ? 40.812 5.492 -7.273 1 65.62 276 PHE A C 1
ATOM 2178 O O . PHE A 1 276 ? 39.625 5.695 -7.172 1 65.62 276 PHE A O 1
ATOM 2185 N N . HIS A 1 277 ? 41.688 6.188 -7.988 1 67.94 277 HIS A N 1
ATOM 2186 C CA . HIS A 1 277 ? 41.188 7.34 -8.711 1 67.94 277 HIS A CA 1
ATOM 2187 C C . HIS A 1 277 ? 40.188 6.91 -9.797 1 67.94 277 HIS A C 1
ATOM 2189 O O . HIS A 1 277 ? 39.156 7.551 -9.984 1 67.94 277 HIS A O 1
ATOM 2195 N N . GLY A 1 278 ? 40.469 5.879 -10.477 1 65.69 278 GLY A N 1
ATOM 2196 C CA . GLY A 1 278 ? 39.562 5.367 -11.5 1 65.69 278 GLY A CA 1
ATOM 2197 C C . GLY A 1 278 ? 38.25 4.891 -10.945 1 65.69 278 GLY A C 1
ATOM 2198 O O . GLY A 1 278 ? 37.188 5.168 -11.523 1 65.69 278 GLY A O 1
ATOM 2199 N N . MET A 1 279 ? 38.312 4.332 -9.797 1 69.12 279 MET A N 1
ATOM 2200 C CA . MET A 1 279 ? 37.094 3.824 -9.164 1 69.12 279 MET A CA 1
ATOM 2201 C C . MET A 1 279 ? 36.219 4.969 -8.656 1 69.12 279 MET A C 1
ATOM 2203 O O . MET A 1 279 ? 35 4.906 -8.75 1 69.12 279 MET A O 1
ATOM 2207 N N . MET A 1 280 ? 36.969 5.996 -8.203 1 71.81 280 MET A N 1
ATOM 2208 C CA . MET A 1 280 ? 36.25 7.16 -7.699 1 71.81 280 MET A CA 1
ATOM 2209 C C . MET A 1 280 ? 35.531 7.883 -8.828 1 71.81 280 MET A C 1
ATOM 2211 O O . MET A 1 280 ? 34.406 8.328 -8.656 1 71.81 280 MET A O 1
ATOM 2215 N N . GLU A 1 281 ? 36.188 7.977 -9.93 1 73.56 281 GLU A N 1
ATOM 2216 C CA . GLU A 1 281 ? 35.562 8.617 -11.086 1 73.56 281 GLU A CA 1
ATOM 2217 C C . GLU A 1 281 ? 34.375 7.801 -11.594 1 73.56 281 GLU A C 1
ATOM 2219 O O . GLU A 1 281 ? 33.344 8.367 -11.969 1 73.56 281 GLU A O 1
ATOM 2224 N N . CYS A 1 282 ? 34.531 6.543 -11.555 1 73.31 282 CYS A N 1
ATOM 2225 C CA . CYS A 1 282 ? 33.469 5.664 -12.008 1 73.31 282 CYS A CA 1
ATOM 2226 C C . CYS A 1 282 ? 32.281 5.746 -11.078 1 73.31 282 CYS A C 1
ATOM 2228 O O . CYS A 1 282 ? 31.125 5.812 -11.539 1 73.31 282 CYS A O 1
ATOM 2230 N N . ARG A 1 283 ? 32.625 5.82 -9.836 1 78.5 283 ARG A N 1
ATOM 2231 C CA . ARG A 1 283 ? 31.578 5.926 -8.82 1 78.5 283 ARG A CA 1
ATOM 2232 C C . ARG A 1 283 ? 30.734 7.184 -9.016 1 78.5 283 ARG A C 1
ATOM 2234 O O . ARG A 1 283 ? 29.516 7.129 -8.992 1 78.5 283 ARG A O 1
ATOM 2241 N N . SER A 1 284 ? 31.422 8.258 -9.234 1 81.94 284 SER A N 1
ATOM 2242 C CA . SER A 1 284 ? 30.75 9.539 -9.391 1 81.94 284 SER A CA 1
ATOM 2243 C C . SER A 1 284 ? 29.906 9.57 -10.664 1 81.94 284 SER A C 1
ATOM 2245 O O . SER A 1 284 ? 28.781 10.07 -10.656 1 81.94 284 SER A O 1
ATOM 2247 N N . SER A 1 285 ? 30.453 9.039 -11.711 1 83.25 285 SER A N 1
ATOM 2248 C CA . SER A 1 285 ? 29.734 9.031 -12.984 1 83.25 285 SER A CA 1
ATOM 2249 C C . SER A 1 285 ? 28.5 8.148 -12.922 1 83.25 285 SER A C 1
ATOM 2251 O O . SER A 1 285 ? 27.422 8.547 -13.383 1 83.25 285 SER A O 1
ATOM 2253 N N . ILE A 1 286 ? 28.641 7.027 -12.258 1 84.75 286 ILE A N 1
ATOM 2254 C CA . ILE A 1 286 ? 27.516 6.102 -12.125 1 84.75 286 ILE A CA 1
ATOM 2255 C C . ILE A 1 286 ? 26.422 6.734 -11.273 1 84.75 286 ILE A C 1
ATOM 2257 O O . ILE A 1 286 ? 25.234 6.66 -11.617 1 84.75 286 ILE A O 1
ATOM 2261 N N . GLY A 1 287 ? 26.859 7.387 -10.203 1 89.94 287 GLY A N 1
ATOM 2262 C CA . GLY A 1 287 ? 25.906 8.039 -9.32 1 89.94 287 GLY A CA 1
ATOM 2263 C C . GLY A 1 287 ? 25.109 9.125 -10.008 1 89.94 287 GLY A C 1
ATOM 2264 O O . GLY A 1 287 ? 23.891 9.227 -9.805 1 89.94 287 GLY A O 1
ATOM 2265 N N . LYS A 1 288 ? 25.75 9.828 -10.844 1 90.81 288 LYS A N 1
ATOM 2266 C CA . LYS A 1 288 ? 25.094 10.906 -11.562 1 90.81 288 LYS A CA 1
ATOM 2267 C C . LYS A 1 288 ? 24.062 10.359 -12.555 1 90.81 288 LYS A C 1
ATOM 2269 O O . LYS A 1 288 ? 22.969 10.906 -12.695 1 90.81 288 LYS A O 1
ATOM 2274 N N . VAL A 1 289 ? 24.438 9.32 -13.242 1 92.06 289 VAL A N 1
ATOM 2275 C CA . VAL A 1 289 ? 23.547 8.703 -14.227 1 92.06 289 VAL A CA 1
ATOM 2276 C C . VAL A 1 289 ? 22.281 8.188 -13.531 1 92.06 289 VAL A C 1
ATOM 2278 O O . VAL A 1 289 ? 21.172 8.391 -14.023 1 92.06 289 VAL A O 1
ATOM 2281 N N . ILE A 1 290 ? 22.484 7.609 -12.375 1 94.38 290 ILE A N 1
ATOM 2282 C CA . ILE A 1 290 ? 21.375 7.059 -11.617 1 94.38 290 ILE A CA 1
ATOM 2283 C C . ILE A 1 290 ? 20.453 8.188 -11.164 1 94.38 290 ILE A C 1
ATOM 2285 O O . ILE A 1 290 ? 19.234 8.117 -11.359 1 94.38 290 ILE A O 1
ATOM 2289 N N . GLU A 1 291 ? 21.047 9.273 -10.656 1 95.44 291 GLU A N 1
ATOM 2290 C CA . GLU A 1 291 ? 20.25 10.383 -10.133 1 95.44 291 GLU A CA 1
ATOM 2291 C C . GLU A 1 291 ? 19.453 11.07 -11.234 1 95.44 291 GLU A C 1
ATOM 2293 O O . GLU A 1 291 ? 18.297 11.445 -11.031 1 95.44 291 GLU A O 1
ATOM 2298 N N . GLU A 1 292 ? 20.016 11.188 -12.32 1 95.12 292 GLU A N 1
ATOM 2299 C CA . GLU A 1 292 ? 19.328 11.789 -13.461 1 95.12 292 GLU A CA 1
ATOM 2300 C C . GLU A 1 292 ? 18.172 10.906 -13.922 1 95.12 292 GLU A C 1
ATOM 2302 O O . GLU A 1 292 ? 17.094 11.414 -14.234 1 95.12 292 GLU A O 1
ATOM 2307 N N . ALA A 1 293 ? 18.391 9.656 -13.984 1 96.5 293 ALA A N 1
ATOM 2308 C CA . ALA A 1 293 ? 17.375 8.711 -14.438 1 96.5 293 ALA A CA 1
ATOM 2309 C C . ALA A 1 293 ? 16.156 8.727 -13.508 1 96.5 293 ALA A C 1
ATOM 2311 O O . ALA A 1 293 ? 15.023 8.797 -13.977 1 96.5 293 ALA A O 1
ATOM 2312 N N . ILE A 1 294 ? 16.438 8.727 -12.195 1 96.94 294 ILE A N 1
ATOM 2313 C CA . ILE A 1 294 ? 15.328 8.586 -11.258 1 96.94 294 ILE A CA 1
ATOM 2314 C C . ILE A 1 294 ? 14.594 9.914 -11.133 1 96.94 294 ILE A C 1
ATOM 2316 O O . ILE A 1 294 ? 13.398 9.945 -10.828 1 96.94 294 ILE A O 1
ATOM 2320 N N . SER A 1 295 ? 15.234 11.023 -11.336 1 94.62 295 SER A N 1
ATOM 2321 C CA . SER A 1 295 ? 14.602 12.336 -11.266 1 94.62 295 SER A CA 1
ATOM 2322 C C . SER A 1 295 ? 13.516 12.484 -12.32 1 94.62 295 SER A C 1
ATOM 2324 O O . SER A 1 295 ? 12.57 13.258 -12.148 1 94.62 295 SER A O 1
ATOM 2326 N N . LYS A 1 296 ? 13.547 11.695 -13.359 1 95.25 296 LYS A N 1
ATOM 2327 C CA . LYS A 1 296 ? 12.617 11.797 -14.477 1 95.25 296 LYS A CA 1
ATOM 2328 C C . LYS A 1 296 ? 11.414 10.883 -14.273 1 95.25 296 LYS A C 1
ATOM 2330 O O . LYS A 1 296 ? 10.438 10.953 -15.016 1 95.25 296 LYS A O 1
ATOM 2335 N N . VAL A 1 297 ? 11.492 10.047 -13.328 1 96.75 297 VAL A N 1
ATOM 2336 C CA . VAL A 1 297 ? 10.391 9.125 -13.07 1 96.75 297 VAL A CA 1
ATOM 2337 C C . VAL A 1 297 ? 9.273 9.852 -12.312 1 96.75 297 VAL A C 1
ATOM 2339 O O . VAL A 1 297 ? 9.492 10.359 -11.211 1 96.75 297 VAL A O 1
ATOM 2342 N N . PRO A 1 298 ? 8.109 9.953 -12.836 1 95.25 298 PRO A N 1
ATOM 2343 C CA . PRO A 1 298 ? 7.016 10.656 -12.164 1 95.25 298 PRO A CA 1
ATOM 2344 C C . PRO A 1 298 ? 6.387 9.836 -11.039 1 95.25 298 PRO A C 1
ATOM 2346 O O . PRO A 1 298 ? 6.383 8.602 -11.102 1 95.25 298 PRO A O 1
ATOM 2349 N N . LEU A 1 299 ? 6.012 10.484 -9.977 1 94 299 LEU A N 1
ATOM 2350 C CA . LEU A 1 299 ? 5.16 9.898 -8.945 1 94 299 LEU A CA 1
ATOM 2351 C C . LEU A 1 299 ? 3.701 10.297 -9.164 1 94 299 LEU A C 1
ATOM 2353 O O . LEU A 1 299 ? 3.359 11.477 -9.109 1 94 299 LEU A O 1
ATOM 2357 N N . ASP A 1 300 ? 2.859 9.328 -9.438 1 85.06 300 ASP A N 1
ATOM 2358 C CA . ASP A 1 300 ? 1.449 9.609 -9.688 1 85.06 300 ASP A CA 1
ATOM 2359 C C . ASP A 1 300 ? 0.703 9.883 -8.391 1 85.06 300 ASP A C 1
ATOM 2361 O O . ASP A 1 300 ? 0.629 9.016 -7.512 1 85.06 300 ASP A O 1
ATOM 2365 N N . MET A 1 301 ? 0.381 11.102 -8.164 1 82.12 301 MET A N 1
ATOM 2366 C CA . MET A 1 301 ? -0.388 11.445 -6.977 1 82.12 301 MET A CA 1
ATOM 2367 C C . MET A 1 301 ? -1.882 11.484 -7.281 1 82.12 301 MET A C 1
ATOM 2369 O O . MET A 1 301 ? -2.279 11.773 -8.414 1 82.12 301 MET A O 1
ATOM 2373 N N . PRO A 1 302 ? -2.713 11.023 -6.293 1 71.12 302 PRO A N 1
ATOM 2374 C CA . PRO A 1 302 ? -4.148 11.125 -6.555 1 71.12 302 PRO A CA 1
ATOM 2375 C C . PRO A 1 302 ? -4.598 12.547 -6.859 1 71.12 302 PRO A C 1
ATOM 2377 O O . PRO A 1 302 ? -3.957 13.508 -6.422 1 71.12 302 PRO A O 1
ATOM 2380 N N . MET B 1 1 ? -18.484 34 14.195 1 19.44 1 MET B N 1
ATOM 2381 C CA . MET B 1 1 ? -19.344 34.156 13.023 1 19.44 1 MET B CA 1
ATOM 2382 C C . MET B 1 1 ? -20.047 32.844 12.688 1 19.44 1 MET B C 1
ATOM 2384 O O . MET B 1 1 ? -19.453 31.766 12.844 1 19.44 1 MET B O 1
ATOM 2388 N N . ASP B 1 2 ? -21.344 32.812 12.773 1 21.62 2 ASP B N 1
ATOM 2389 C CA . ASP B 1 2 ? -22.422 31.875 12.523 1 21.62 2 ASP B CA 1
ATOM 2390 C C . ASP B 1 2 ? -22.266 31.203 11.156 1 21.62 2 ASP B C 1
ATOM 2392 O O . ASP B 1 2 ? -22.156 31.891 10.133 1 21.62 2 ASP B O 1
ATOM 2396 N N . LEU B 1 3 ? -21.406 30.234 11.148 1 23.19 3 LEU B N 1
ATOM 2397 C CA . LEU B 1 3 ? -21.219 29.609 9.844 1 23.19 3 LEU B CA 1
ATOM 2398 C C . LEU B 1 3 ? -22.547 29.422 9.117 1 23.19 3 LEU B C 1
ATOM 2400 O O . LEU B 1 3 ? -23.516 28.953 9.711 1 23.19 3 LEU B O 1
ATOM 2404 N N . PRO B 1 4 ? -22.812 30.328 8.195 1 25.36 4 PRO B N 1
ATOM 2405 C CA . PRO B 1 4 ? -24.172 30.281 7.633 1 25.36 4 PRO B CA 1
ATOM 2406 C C . PRO B 1 4 ? -24.594 28.859 7.246 1 25.36 4 PRO B C 1
ATOM 2408 O O . PRO B 1 4 ? -23.75 28 7 1 25.36 4 PRO B O 1
ATOM 2411 N N . ASN B 1 5 ? -25.688 28.375 7.738 1 26.62 5 ASN B N 1
ATOM 2412 C CA . ASN B 1 5 ? -26.516 27.188 7.48 1 26.62 5 ASN B CA 1
ATOM 2413 C C . ASN B 1 5 ? -26.578 26.859 5.992 1 26.62 5 ASN B C 1
ATOM 2415 O O . ASN B 1 5 ? -27.188 27.609 5.215 1 26.62 5 ASN B O 1
ATOM 2419 N N . ILE B 1 6 ? -25.391 26.516 5.453 1 27.55 6 ILE B N 1
ATOM 2420 C CA . ILE B 1 6 ? -25.547 26.328 4.016 1 27.55 6 ILE B CA 1
ATOM 2421 C C . ILE B 1 6 ? -26.75 25.438 3.74 1 27.55 6 ILE B C 1
ATOM 2423 O O . ILE B 1 6 ? -26.906 24.375 4.348 1 27.55 6 ILE B O 1
ATOM 2427 N N . PRO B 1 7 ? -27.812 25.984 3.252 1 27.47 7 PRO B N 1
ATOM 2428 C CA . PRO B 1 7 ? -29.016 25.203 3.016 1 27.47 7 PRO B CA 1
ATOM 2429 C C . PRO B 1 7 ? -28.734 23.891 2.289 1 27.47 7 PRO B C 1
ATOM 2431 O O . PRO B 1 7 ? -27.859 23.828 1.425 1 27.47 7 PRO B O 1
ATOM 2434 N N . VAL B 1 8 ? -28.641 22.812 2.973 1 26.36 8 VAL B N 1
ATOM 2435 C CA . VAL B 1 8 ? -28.641 21.469 2.387 1 26.36 8 VAL B CA 1
ATOM 2436 C C . VAL B 1 8 ? -29.625 21.406 1.228 1 26.36 8 VAL B C 1
ATOM 2438 O O . VAL B 1 8 ? -30.828 21.578 1.423 1 26.36 8 VAL B O 1
ATOM 2441 N N . GLY B 1 9 ? -29.156 22 0.125 1 27.09 9 GLY B N 1
ATOM 2442 C CA . GLY B 1 9 ? -30.094 21.922 -0.988 1 27.09 9 GLY B CA 1
ATOM 2443 C C . GLY B 1 9 ? -30.719 20.547 -1.134 1 27.09 9 GLY B C 1
ATOM 2444 O O . GLY B 1 9 ? -30.078 19.531 -0.894 1 27.09 9 GLY B O 1
ATOM 2445 N N . GLU B 1 10 ? -31.969 20.422 -0.785 1 28.7 10 GLU B N 1
ATOM 2446 C CA . GLU B 1 10 ? -32.844 19.281 -1.123 1 28.7 10 GLU B CA 1
ATOM 2447 C C . GLU B 1 10 ? -32.531 18.766 -2.529 1 28.7 10 GLU B C 1
ATOM 2449 O O . GLU B 1 10 ? -32.812 19.453 -3.518 1 28.7 10 GLU B O 1
ATOM 2454 N N . ALA B 1 11 ? -31.375 18.25 -2.725 1 29.28 11 ALA B N 1
ATOM 2455 C CA . ALA B 1 11 ? -31.266 17.672 -4.062 1 29.28 11 ALA B CA 1
ATOM 2456 C C . ALA B 1 11 ? -32.562 16.969 -4.461 1 29.28 11 ALA B C 1
ATOM 2458 O O . ALA B 1 11 ? -32.969 16 -3.816 1 29.28 11 ALA B O 1
ATOM 2459 N N . THR B 1 12 ? -33.469 17.766 -4.844 1 32.5 12 THR B N 1
ATOM 2460 C CA . THR B 1 12 ? -34.656 17.234 -5.523 1 32.5 12 THR B CA 1
ATOM 2461 C C . THR B 1 12 ? -34.281 16.25 -6.617 1 32.5 12 THR B C 1
ATOM 2463 O O . THR B 1 12 ? -33.781 16.656 -7.668 1 32.5 12 THR B O 1
ATOM 2466 N N . HIS B 1 13 ? -33.406 15.258 -6.312 1 34.88 13 HIS B N 1
ATOM 2467 C CA . HIS B 1 13 ? -33.375 14.32 -7.434 1 34.88 13 HIS B CA 1
ATOM 2468 C C . HIS B 1 13 ? -34.781 14.141 -8.023 1 34.88 13 HIS B C 1
ATOM 2470 O O . HIS B 1 13 ? -35.75 13.93 -7.293 1 34.88 13 HIS B O 1
ATOM 2476 N N . PRO B 1 14 ? -35.031 14.867 -9.031 1 34.25 14 PRO B N 1
ATOM 2477 C CA . PRO B 1 14 ? -36.281 14.469 -9.648 1 34.25 14 PRO B CA 1
ATOM 2478 C C . PRO B 1 14 ? -36.5 12.953 -9.641 1 34.25 14 PRO B C 1
ATOM 2480 O O . PRO B 1 14 ? -35.594 12.195 -9.977 1 34.25 14 PRO B O 1
ATOM 2483 N N . HIS B 1 15 ? -37 12.32 -8.555 1 40.28 15 HIS B N 1
ATOM 2484 C CA . HIS B 1 15 ? -37.625 11.008 -8.703 1 40.28 15 HIS B CA 1
ATOM 2485 C C . HIS B 1 15 ? -38.188 10.828 -10.102 1 40.28 15 HIS B C 1
ATOM 2487 O O . HIS B 1 15 ? -39.219 11.438 -10.445 1 40.28 15 HIS B O 1
ATOM 2493 N N . ASP B 1 16 ? -37.406 11.016 -11.109 1 38.69 16 ASP B N 1
ATOM 2494 C CA . ASP B 1 16 ? -38.031 10.609 -12.367 1 38.69 16 ASP B CA 1
ATOM 2495 C C . ASP B 1 16 ? -39.094 9.555 -12.125 1 38.69 16 ASP B C 1
ATOM 2497 O O . ASP B 1 16 ? -38.844 8.516 -11.516 1 38.69 16 ASP B O 1
ATOM 2501 N N . ALA B 1 17 ? -40.281 9.781 -11.883 1 44.56 17 ALA B N 1
ATOM 2502 C CA . ALA B 1 17 ? -41.562 9.109 -11.719 1 44.56 17 ALA B CA 1
ATOM 2503 C C . ALA B 1 17 ? -41.656 7.855 -12.586 1 44.56 17 ALA B C 1
ATOM 2505 O O . ALA B 1 17 ? -42.594 7.703 -13.391 1 44.56 17 ALA B O 1
ATOM 2506 N N . ASN B 1 18 ? -40.5 7.453 -13.156 1 58.94 18 ASN B N 1
ATOM 2507 C CA . ASN B 1 18 ? -40.75 6.281 -13.992 1 58.94 18 ASN B CA 1
ATOM 2508 C C . ASN B 1 18 ? -41.406 5.152 -13.188 1 58.94 18 ASN B C 1
ATOM 2510 O O . ASN B 1 18 ? -41 4.875 -12.062 1 58.94 18 ASN B O 1
ATOM 2514 N N . LEU B 1 19 ? -42.562 4.852 -13.453 1 75.94 19 LEU B N 1
ATOM 2515 C CA . LEU B 1 19 ? -43.344 3.758 -12.883 1 75.94 19 LEU B CA 1
ATOM 2516 C C . LEU B 1 19 ? -42.5 2.502 -12.734 1 75.94 19 LEU B C 1
ATOM 2518 O O . LEU B 1 19 ? -41.75 2.145 -13.648 1 75.94 19 LEU B O 1
ATOM 2522 N N . PRO B 1 20 ? -42.281 2.031 -11.523 1 86.75 20 PRO B N 1
ATOM 2523 C CA . PRO B 1 20 ? -41.531 0.798 -11.328 1 86.75 20 PRO B CA 1
ATOM 2524 C C . PRO B 1 20 ? -41.969 -0.319 -12.281 1 86.75 20 PRO B C 1
ATOM 2526 O O . PRO B 1 20 ? -43.125 -0.374 -12.695 1 86.75 20 PRO B O 1
ATOM 2529 N N . ILE B 1 21 ? -40.938 -0.919 -12.805 1 91.19 21 ILE B N 1
ATOM 2530 C CA . ILE B 1 21 ? -41.219 -2.068 -13.664 1 91.19 21 ILE B CA 1
ATOM 2531 C C . ILE B 1 21 ? -41 -3.359 -12.883 1 91.19 21 ILE B C 1
ATOM 2533 O O . ILE B 1 21 ? -40.219 -3.383 -11.906 1 91.19 21 ILE B O 1
ATOM 2537 N N . ASP B 1 22 ? -41.75 -4.375 -13.234 1 91 22 ASP B N 1
ATOM 2538 C CA . ASP B 1 22 ? -41.594 -5.668 -12.578 1 91 22 ASP B CA 1
ATOM 2539 C C . ASP B 1 22 ? -40.312 -6.355 -13.008 1 91 22 ASP B C 1
ATOM 2541 O O . ASP B 1 22 ? -39.875 -6.234 -14.164 1 91 22 ASP B O 1
ATOM 2545 N N . ALA B 1 23 ? -39.688 -7.102 -12.109 1 94.25 23 ALA B N 1
ATOM 2546 C CA . ALA B 1 23 ? -38.469 -7.875 -12.398 1 94.25 23 ALA B CA 1
ATOM 2547 C C . ALA B 1 23 ? -38.781 -9.016 -13.367 1 94.25 23 ALA B C 1
ATOM 2549 O O . ALA B 1 23 ? -39.938 -9.367 -13.578 1 94.25 23 ALA B O 1
ATOM 2550 N N . GLN B 1 24 ? -37.688 -9.422 -13.992 1 90.69 24 GLN B N 1
ATOM 2551 C CA . GLN B 1 24 ? -37.844 -10.617 -14.812 1 90.69 24 GLN B CA 1
ATOM 2552 C C . GLN B 1 24 ? -38.219 -11.828 -13.961 1 90.69 24 GLN B C 1
ATOM 2554 O O . GLN B 1 24 ? -38 -11.836 -12.75 1 90.69 24 GLN B O 1
ATOM 2559 N N . GLU B 1 25 ? -38.844 -12.82 -14.641 1 88.69 25 GLU B N 1
ATOM 2560 C CA . GLU B 1 25 ? -39.188 -14.055 -13.945 1 88.69 25 GLU B CA 1
ATOM 2561 C C . GLU B 1 25 ? -37.938 -14.695 -13.312 1 88.69 25 GLU B C 1
ATOM 2563 O O . GLU B 1 25 ? -36.844 -14.617 -13.867 1 88.69 25 GLU B O 1
ATOM 2568 N N . PRO B 1 26 ? -38.062 -15.219 -12.133 1 88.56 26 PRO B N 1
ATOM 2569 C CA . PRO B 1 26 ? -39.25 -15.648 -11.398 1 88.56 26 PRO B CA 1
ATOM 2570 C C . PRO B 1 26 ? -39.688 -14.633 -10.352 1 88.56 26 PRO B C 1
ATOM 2572 O O . PRO B 1 26 ? -40.594 -14.914 -9.562 1 88.56 26 PRO B O 1
ATOM 2575 N N . PHE B 1 27 ? -39.156 -13.438 -10.445 1 91.62 27 PHE B N 1
ATOM 2576 C CA . PHE B 1 27 ? -39.438 -12.5 -9.375 1 91.62 27 PHE B CA 1
ATOM 2577 C C . PHE B 1 27 ? -40.375 -11.398 -9.859 1 91.62 27 PHE B C 1
ATOM 2579 O O . PHE B 1 27 ? -40.5 -10.359 -9.211 1 91.62 27 PHE B O 1
ATOM 2586 N N . GLY B 1 28 ? -40.906 -11.492 -10.984 1 87.06 28 GLY B N 1
ATOM 2587 C CA . GLY B 1 28 ? -41.75 -10.461 -11.586 1 87.06 28 GLY B CA 1
ATOM 2588 C C . GLY B 1 28 ? -43.156 -10.445 -11.039 1 87.06 28 GLY B C 1
ATOM 2589 O O . GLY B 1 28 ? -43.719 -9.375 -10.797 1 87.06 28 GLY B O 1
ATOM 2590 N N . SER B 1 29 ? -43.969 -11.477 -11.227 1 77.25 29 SER B N 1
ATOM 2591 C CA . SER B 1 29 ? -45.375 -11.477 -10.781 1 77.25 29 SER B CA 1
ATOM 2592 C C . SER B 1 29 ? -45.75 -12.805 -10.133 1 77.25 29 SER B C 1
ATOM 2594 O O . SER B 1 29 ? -45.469 -13.867 -10.688 1 77.25 29 SER B O 1
ATOM 2596 N N . SER B 1 30 ? -45.5 -12.922 -8.852 1 74.06 30 SER B N 1
ATOM 2597 C CA . SER B 1 30 ? -45.906 -14.156 -8.195 1 74.06 30 SER B CA 1
ATOM 2598 C C . SER B 1 30 ? -47.062 -13.906 -7.23 1 74.06 30 SER B C 1
ATOM 2600 O O . SER B 1 30 ? -46.969 -13.047 -6.352 1 74.06 30 SER B O 1
ATOM 2602 N N . PRO B 1 31 ? -48.188 -14.578 -7.512 1 77.5 31 PRO B N 1
ATOM 2603 C CA . PRO B 1 31 ? -49.344 -14.406 -6.598 1 77.5 31 PRO B CA 1
ATOM 2604 C C . PRO B 1 31 ? -49 -14.781 -5.156 1 77.5 31 PRO B C 1
ATOM 2606 O O . PRO B 1 31 ? -49.625 -14.281 -4.219 1 77.5 31 PRO B O 1
ATOM 2609 N N . ALA B 1 32 ? -48 -15.633 -4.945 1 82.75 32 ALA B N 1
ATOM 2610 C CA . ALA B 1 32 ? -47.625 -16.094 -3.613 1 82.75 32 ALA B CA 1
ATOM 2611 C C . ALA B 1 32 ? -46.781 -15.039 -2.889 1 82.75 32 ALA B C 1
ATOM 2613 O O . ALA B 1 32 ? -46.656 -15.078 -1.663 1 82.75 32 ALA B O 1
ATOM 2614 N N . ALA B 1 33 ? -46.344 -14.094 -3.652 1 88.12 33 ALA B N 1
ATOM 2615 C CA . ALA B 1 33 ? -45.469 -13.07 -3.074 1 88.12 33 ALA B CA 1
ATOM 2616 C C . ALA B 1 33 ? -46.281 -12.07 -2.246 1 88.12 33 ALA B C 1
ATOM 2618 O O . ALA B 1 33 ? -47.375 -11.68 -2.631 1 88.12 33 ALA B O 1
ATOM 2619 N N . ASN B 1 34 ? -45.812 -11.695 -1.053 1 87.94 34 ASN B N 1
ATOM 2620 C CA . ASN B 1 34 ? -46.5 -10.758 -0.183 1 87.94 34 ASN B CA 1
ATOM 2621 C C . ASN B 1 34 ? -45.625 -9.578 0.202 1 87.94 34 ASN B C 1
ATOM 2623 O O . ASN B 1 34 ? -45.969 -8.812 1.111 1 87.94 34 ASN B O 1
ATOM 2627 N N . LEU B 1 35 ? -44.531 -9.531 -0.414 1 88.94 35 LEU B N 1
ATOM 2628 C CA . LEU B 1 35 ? -43.625 -8.414 -0.205 1 88.94 35 LEU B CA 1
ATOM 2629 C C . LEU B 1 35 ? -42.969 -7.988 -1.519 1 88.94 35 LEU B C 1
ATOM 2631 O O . LEU B 1 35 ? -42.625 -8.836 -2.352 1 88.94 35 LEU B O 1
ATOM 2635 N N . VAL B 1 36 ? -42.812 -6.707 -1.662 1 91.31 36 VAL B N 1
ATOM 2636 C CA . VAL B 1 36 ? -42.125 -6.184 -2.846 1 91.31 36 VAL B CA 1
ATOM 2637 C C . VAL B 1 36 ? -40.844 -5.461 -2.434 1 91.31 36 VAL B C 1
ATOM 2639 O O . VAL B 1 36 ? -40.875 -4.57 -1.582 1 91.31 36 VAL B O 1
ATOM 2642 N N . LEU B 1 37 ? -39.75 -5.941 -2.998 1 92.62 37 LEU B N 1
ATOM 2643 C CA . LEU B 1 37 ? -38.469 -5.215 -2.873 1 92.62 37 LEU B CA 1
ATOM 2644 C C . LEU B 1 37 ? -38.219 -4.379 -4.117 1 92.62 37 LEU B C 1
ATOM 2646 O O . LEU B 1 37 ? -38.156 -4.91 -5.227 1 92.62 37 LEU B O 1
ATOM 2650 N N . ARG B 1 38 ? -38.094 -3.07 -3.926 1 92.69 38 ARG B N 1
ATOM 2651 C CA . ARG B 1 38 ? -37.844 -2.178 -5.055 1 92.69 38 ARG B CA 1
ATOM 2652 C C . ARG B 1 38 ? -36.375 -1.768 -5.125 1 92.69 38 ARG B C 1
ATOM 2654 O O . ARG B 1 38 ? -35.875 -1.112 -4.215 1 92.69 38 ARG B O 1
ATOM 2661 N N . SER B 1 39 ? -35.75 -2.137 -6.199 1 96.12 39 SER B N 1
ATOM 2662 C CA . SER B 1 39 ? -34.344 -1.876 -6.395 1 96.12 39 SER B CA 1
ATOM 2663 C C . SER B 1 39 ? -34.062 -0.394 -6.645 1 96.12 39 SER B C 1
ATOM 2665 O O . SER B 1 39 ? -35 0.381 -6.852 1 96.12 39 SER B O 1
ATOM 2667 N N . SER B 1 40 ? -32.812 0.013 -6.617 1 95.31 40 SER B N 1
ATOM 2668 C CA . SER B 1 40 ? -32.438 1.409 -6.77 1 95.31 40 SER B CA 1
ATOM 2669 C C . SER B 1 40 ? -32.75 1.931 -8.164 1 95.31 40 SER B C 1
ATOM 2671 O O . SER B 1 40 ? -32.969 3.133 -8.352 1 95.31 40 SER B O 1
ATOM 2673 N N . ASP B 1 41 ? -32.781 0.997 -9.156 1 95.56 41 ASP B N 1
ATOM 2674 C CA . ASP B 1 41 ? -33.125 1.386 -10.523 1 95.56 41 ASP B CA 1
ATOM 2675 C C . ASP B 1 41 ? -34.594 1.164 -10.812 1 95.56 41 ASP B C 1
ATOM 2677 O O . ASP B 1 41 ? -35 0.964 -11.961 1 95.56 41 ASP B O 1
ATOM 2681 N N . SER B 1 42 ? -35.438 1.051 -9.766 1 93.75 42 SER B N 1
ATOM 2682 C CA . SER B 1 42 ? -36.906 1.072 -9.812 1 93.75 42 SER B CA 1
ATOM 2683 C C . SER B 1 42 ? -37.438 -0.197 -10.453 1 93.75 42 SER B C 1
ATOM 2685 O O . SER B 1 42 ? -38.344 -0.134 -11.297 1 93.75 42 SER B O 1
ATOM 2687 N N . VAL B 1 43 ? -36.938 -1.293 -10.094 1 95.5 43 VAL B N 1
ATOM 2688 C CA . VAL B 1 43 ? -37.438 -2.598 -10.484 1 95.5 43 VAL B CA 1
ATOM 2689 C C . VAL B 1 43 ? -38.031 -3.299 -9.258 1 95.5 43 VAL B C 1
ATOM 2691 O O . VAL B 1 43 ? -37.406 -3.361 -8.203 1 95.5 43 VAL B O 1
ATOM 2694 N N . ASP B 1 44 ? -39.25 -3.777 -9.414 1 93.44 44 ASP B N 1
ATOM 2695 C CA . ASP B 1 44 ? -39.969 -4.414 -8.305 1 93.44 44 ASP B CA 1
ATOM 2696 C C . ASP B 1 44 ? -39.75 -5.926 -8.305 1 93.44 44 ASP B C 1
ATOM 2698 O O . ASP B 1 44 ? -40 -6.598 -9.305 1 93.44 44 ASP B O 1
ATOM 2702 N N . PHE B 1 45 ? -39.25 -6.402 -7.215 1 94.75 45 PHE B N 1
ATOM 2703 C CA . PHE B 1 45 ? -39.094 -7.84 -7.004 1 94.75 45 PHE B CA 1
ATOM 2704 C C . PHE B 1 45 ? -40.156 -8.359 -6.023 1 94.75 45 PHE B C 1
ATOM 2706 O O . PHE B 1 45 ? -40.188 -7.922 -4.871 1 94.75 45 PHE B O 1
ATOM 2713 N N . HIS B 1 46 ? -40.938 -9.266 -6.496 1 92.5 46 HIS B N 1
ATOM 2714 C CA . HIS B 1 46 ? -42 -9.859 -5.66 1 92.5 46 HIS B CA 1
ATOM 2715 C C . HIS B 1 46 ? -41.469 -11.086 -4.918 1 92.5 46 HIS B C 1
ATOM 2717 O O . HIS B 1 46 ? -41.094 -12.078 -5.543 1 92.5 46 HIS B O 1
ATOM 2723 N N . VAL B 1 47 ? -41.438 -10.945 -3.557 1 93.12 47 VAL B N 1
ATOM 2724 C CA . VAL B 1 47 ? -40.781 -11.984 -2.775 1 93.12 47 VAL B CA 1
ATOM 2725 C C . VAL B 1 47 ? -41.656 -12.391 -1.596 1 93.12 47 VAL B C 1
ATOM 2727 O O . VAL B 1 47 ? -42.719 -11.797 -1.36 1 93.12 47 VAL B O 1
ATOM 2730 N N . LEU B 1 48 ? -41.25 -13.477 -0.969 1 90.25 48 LEU B N 1
ATOM 2731 C CA . LEU B 1 48 ? -41.938 -13.945 0.233 1 90.25 48 LEU B CA 1
ATOM 2732 C C . LEU B 1 48 ? -41.375 -13.258 1.476 1 90.25 48 LEU B C 1
ATOM 2734 O O . LEU B 1 48 ? -40.188 -13.367 1.772 1 90.25 48 LEU B O 1
ATOM 2738 N N . GLU B 1 49 ? -42.188 -12.641 2.156 1 89.44 49 GLU B N 1
ATOM 2739 C CA . GLU B 1 49 ? -41.812 -11.922 3.363 1 89.44 49 GLU B CA 1
ATOM 2740 C C . GLU B 1 49 ? -41.156 -12.859 4.379 1 89.44 49 GLU B C 1
ATOM 2742 O O . GLU B 1 49 ? -40.125 -12.531 4.973 1 89.44 49 GLU B O 1
ATOM 2747 N N . GLY B 1 50 ? -41.75 -13.922 4.637 1 89 50 GLY B N 1
ATOM 2748 C CA . GLY B 1 50 ? -41.25 -14.891 5.594 1 89 50 GLY B CA 1
ATOM 2749 C C . GLY B 1 50 ? -39.844 -15.344 5.289 1 89 50 GLY B C 1
ATOM 2750 O O . GLY B 1 50 ? -39.031 -15.523 6.199 1 89 50 GLY B O 1
ATOM 2751 N N . LEU B 1 51 ? -39.594 -15.531 4.035 1 90.19 51 LEU B N 1
ATOM 2752 C CA . LEU B 1 51 ? -38.281 -15.969 3.627 1 90.19 51 LEU B CA 1
ATOM 2753 C C . LEU B 1 51 ? -37.25 -14.875 3.904 1 90.19 51 LEU B C 1
ATOM 2755 O O . LEU B 1 51 ? -36.156 -15.164 4.418 1 90.19 51 LEU B O 1
ATOM 2759 N N . MET B 1 52 ? -37.562 -13.664 3.574 1 91.44 52 MET B N 1
ATOM 2760 C CA . MET B 1 52 ? -36.656 -12.547 3.773 1 91.44 52 MET B CA 1
ATOM 2761 C C . MET B 1 52 ? -36.375 -12.336 5.258 1 91.44 52 MET B C 1
ATOM 2763 O O . MET B 1 52 ? -35.219 -12.07 5.641 1 91.44 52 MET B O 1
ATOM 2767 N N . ARG B 1 53 ? -37.344 -12.523 6.078 1 90.06 53 ARG B N 1
ATOM 2768 C CA . ARG B 1 53 ? -37.188 -12.398 7.523 1 90.06 53 ARG B CA 1
ATOM 2769 C C . ARG B 1 53 ? -36.312 -13.508 8.078 1 90.06 53 ARG B C 1
ATOM 2771 O O . ARG B 1 53 ? -35.562 -13.297 9.031 1 90.06 53 ARG B O 1
ATOM 2778 N N . LEU B 1 54 ? -36.406 -14.617 7.465 1 90.06 54 LEU B N 1
ATOM 2779 C CA . LEU B 1 54 ? -35.625 -15.773 7.91 1 90.06 54 LEU B CA 1
ATOM 2780 C C . LEU B 1 54 ? -34.156 -15.602 7.574 1 90.06 54 LEU B C 1
ATOM 2782 O O . LEU B 1 54 ? -33.281 -15.977 8.367 1 90.06 54 LEU B O 1
ATOM 2786 N N . VAL B 1 55 ? -33.906 -15.039 6.414 1 91.44 55 VAL B N 1
ATOM 2787 C CA . VAL B 1 55 ? -32.531 -15.039 5.891 1 91.44 55 VAL B CA 1
ATOM 2788 C C . VAL B 1 55 ? -31.781 -13.805 6.383 1 91.44 55 VAL B C 1
ATOM 2790 O O . VAL B 1 55 ? -30.562 -13.766 6.379 1 91.44 55 VAL B O 1
ATOM 2793 N N . SER B 1 56 ? -32.5 -12.781 6.883 1 93.5 56 SER B N 1
ATOM 2794 C CA . SER B 1 56 ? -31.859 -11.516 7.23 1 93.5 56 SER B CA 1
ATOM 2795 C C . SER B 1 56 ? -32.5 -10.898 8.469 1 93.5 56 SER B C 1
ATOM 2797 O O . SER B 1 56 ? -33.656 -10.453 8.414 1 93.5 56 SER B O 1
ATOM 2799 N N . PRO B 1 57 ? -31.812 -10.805 9.516 1 91.44 57 PRO B N 1
ATOM 2800 C CA . PRO B 1 57 ? -32.344 -10.102 10.688 1 91.44 57 PRO B CA 1
ATOM 2801 C C . PRO B 1 57 ? -32.688 -8.641 10.391 1 91.44 57 PRO B C 1
ATOM 2803 O O . PRO B 1 57 ? -33.594 -8.078 11.008 1 91.44 57 PRO B O 1
ATOM 2806 N N . HIS B 1 58 ? -31.891 -8.141 9.492 1 89.12 58 HIS B N 1
ATOM 2807 C CA . HIS B 1 58 ? -32.156 -6.773 9.07 1 89.12 58 HIS B CA 1
ATOM 2808 C C . HIS B 1 58 ? -33.594 -6.637 8.531 1 89.12 58 HIS B C 1
ATOM 2810 O O . HIS B 1 58 ? -34.312 -5.715 8.906 1 89.12 58 HIS B O 1
ATOM 2816 N N . PHE B 1 59 ? -34.031 -7.523 7.711 1 85.31 59 PHE B N 1
ATOM 2817 C CA . PHE B 1 59 ? -35.375 -7.496 7.148 1 85.31 59 PHE B CA 1
ATOM 2818 C C . PHE B 1 59 ? -36.406 -7.836 8.211 1 85.31 59 PHE B C 1
ATOM 2820 O O . PHE B 1 59 ? -37.531 -7.32 8.188 1 85.31 59 PHE B O 1
ATOM 2827 N N . ASP B 1 60 ? -36.062 -8.625 9.094 1 84.06 60 ASP B N 1
ATOM 2828 C CA . ASP B 1 60 ? -36.969 -8.984 10.188 1 84.06 60 ASP B CA 1
ATOM 2829 C C . ASP B 1 60 ? -37.312 -7.762 11.023 1 84.06 60 ASP B C 1
ATOM 2831 O O . ASP B 1 60 ? -38.469 -7.613 11.461 1 84.06 60 ASP B O 1
ATOM 2835 N N . SER B 1 61 ? -36.375 -6.926 11.102 1 83.19 61 SER B N 1
ATOM 2836 C CA . SER B 1 61 ? -36.594 -5.75 11.938 1 83.19 61 SER B CA 1
ATOM 2837 C C . SER B 1 61 ? -37.375 -4.68 11.195 1 83.19 61 SER B C 1
ATOM 2839 O O . SER B 1 61 ? -37.938 -3.785 11.82 1 83.19 61 SER B O 1
ATOM 2841 N N . LEU B 1 62 ? -37.375 -4.73 9.93 1 76.44 62 LEU B N 1
ATOM 2842 C CA . LEU B 1 62 ? -38.062 -3.717 9.125 1 76.44 62 LEU B CA 1
ATOM 2843 C C . LEU B 1 62 ? -39.562 -3.988 9.055 1 76.44 62 LEU B C 1
ATOM 2845 O O . LEU B 1 62 ? -40.344 -3.09 8.734 1 76.44 62 LEU B O 1
ATOM 2849 N N . PHE B 1 63 ? -40.062 -5.113 9.156 1 69.56 63 PHE B N 1
ATOM 2850 C CA . PHE B 1 63 ? -41.438 -5.492 8.867 1 69.56 63 PHE B CA 1
ATOM 2851 C C . PHE B 1 63 ? -42.375 -4.973 9.945 1 69.56 63 PHE B C 1
ATOM 2853 O O . PHE B 1 63 ? -43.531 -4.629 9.656 1 69.56 63 PHE B O 1
ATOM 2860 N N . PRO B 1 64 ? -42.188 -4.996 11.156 1 59.88 64 PRO B N 1
ATOM 2861 C CA . PRO B 1 64 ? -43.219 -4.379 11.969 1 59.88 64 PRO B CA 1
ATOM 2862 C C . PRO B 1 64 ? -43.594 -2.969 11.5 1 59.88 64 PRO B C 1
ATOM 2864 O O . PRO B 1 64 ? -44.625 -2.426 11.898 1 59.88 64 PRO B O 1
ATOM 2867 N N . LEU B 1 65 ? -42.75 -2.488 10.625 1 54.25 65 LEU B N 1
ATOM 2868 C CA . LEU B 1 65 ? -42.906 -1.062 10.383 1 54.25 65 LEU B CA 1
ATOM 2869 C C . LEU B 1 65 ? -43.875 -0.827 9.203 1 54.25 65 LEU B C 1
ATOM 2871 O O . LEU B 1 65 ? -43.938 -1.659 8.297 1 54.25 65 LEU B O 1
ATOM 2875 N N . ASN B 1 66 ? -44.875 0.027 9.289 1 53.25 66 ASN B N 1
ATOM 2876 C CA . ASN B 1 66 ? -45.906 0.521 8.367 1 53.25 66 ASN B CA 1
ATOM 2877 C C . ASN B 1 66 ? -45.312 0.814 6.988 1 53.25 66 ASN B C 1
ATOM 2879 O O . ASN B 1 66 ? -44.75 1.884 6.762 1 53.25 66 ASN B O 1
ATOM 2883 N N . ASN B 1 67 ? -44.875 -0.146 6.312 1 57.56 67 ASN B N 1
ATOM 2884 C CA . ASN B 1 67 ? -44.219 0.087 5.023 1 57.56 67 ASN B CA 1
ATOM 2885 C C . ASN B 1 67 ? -45.25 0.516 3.965 1 57.56 67 ASN B C 1
ATOM 2887 O O . ASN B 1 67 ? -46.438 0.178 4.055 1 57.56 67 ASN B O 1
ATOM 2891 N N . PRO B 1 68 ? -44.875 1.476 3.186 1 58.81 68 PRO B N 1
ATOM 2892 C CA . PRO B 1 68 ? -45.75 1.873 2.096 1 58.81 68 PRO B CA 1
ATOM 2893 C C . PRO B 1 68 ? -46.281 0.682 1.288 1 58.81 68 PRO B C 1
ATOM 2895 O O . PRO B 1 68 ? -45.594 -0.358 1.229 1 58.81 68 PRO B O 1
ATOM 2898 N N . HIS B 1 69 ? -47.531 0.699 1.009 1 60.44 69 HIS B N 1
ATOM 2899 C CA . HIS B 1 69 ? -48.188 -0.388 0.287 1 60.44 69 HIS B CA 1
ATOM 2900 C C . HIS B 1 69 ? -48.094 -0.18 -1.222 1 60.44 69 HIS B C 1
ATOM 2902 O O . HIS B 1 69 ? -48.125 0.958 -1.696 1 60.44 69 HIS B O 1
ATOM 2908 N N . SER B 1 70 ? -47.594 -1.155 -1.949 1 57.72 70 SER B N 1
ATOM 2909 C CA . SER B 1 70 ? -47.625 -1.182 -3.408 1 57.72 70 SER B CA 1
ATOM 2910 C C . SER B 1 70 ? -49.062 -1.052 -3.92 1 57.72 70 SER B C 1
ATOM 2912 O O . SER B 1 70 ? -50 -0.994 -3.131 1 57.72 70 SER B O 1
ATOM 2914 N N . LYS B 1 71 ? -49.188 -0.827 -5.227 1 58.03 71 LYS B N 1
ATOM 2915 C CA . LYS B 1 71 ? -50.469 -0.714 -5.91 1 58.03 71 LYS B CA 1
ATOM 2916 C C . LYS B 1 71 ? -51.406 -1.829 -5.48 1 58.03 71 LYS B C 1
ATOM 2918 O O . LYS B 1 71 ? -52.625 -1.608 -5.352 1 58.03 71 LYS B O 1
ATOM 2923 N N . ASP B 1 72 ? -50.938 -3.012 -5.246 1 62.62 72 ASP B N 1
ATOM 2924 C CA . ASP B 1 72 ? -51.75 -4.168 -4.938 1 62.62 72 ASP B CA 1
ATOM 2925 C C . ASP B 1 72 ? -51.875 -4.367 -3.43 1 62.62 72 ASP B C 1
ATOM 2927 O O . ASP B 1 72 ? -52.406 -5.387 -2.977 1 62.62 72 ASP B O 1
ATOM 2931 N N . GLY B 1 73 ? -51.406 -3.359 -2.619 1 69.44 73 GLY B N 1
ATOM 2932 C CA . GLY B 1 73 ? -51.594 -3.4 -1.177 1 69.44 73 GLY B CA 1
ATOM 2933 C C . GLY B 1 73 ? -50.438 -4.078 -0.457 1 69.44 73 GLY B C 1
ATOM 2934 O O . GLY B 1 73 ? -50.5 -4.289 0.757 1 69.44 73 GLY B O 1
ATOM 2935 N N . ARG B 1 74 ? -49.531 -4.379 -1.257 1 79.62 74 ARG B N 1
ATOM 2936 C CA . ARG B 1 74 ? -48.406 -5.066 -0.628 1 79.62 74 ARG B CA 1
ATOM 2937 C C . ARG B 1 74 ? -47.375 -4.07 -0.115 1 79.62 74 ARG B C 1
ATOM 2939 O O . ARG B 1 74 ? -47.219 -2.971 -0.658 1 79.62 74 ARG B O 1
ATOM 2946 N N . ALA B 1 75 ? -46.719 -4.434 0.992 1 85 75 ALA B N 1
ATOM 2947 C CA . ALA B 1 75 ? -45.656 -3.607 1.55 1 85 75 ALA B CA 1
ATOM 2948 C C . ALA B 1 75 ? -44.469 -3.506 0.584 1 85 75 ALA B C 1
ATOM 2950 O O . ALA B 1 75 ? -44.094 -4.492 -0.062 1 85 75 ALA B O 1
ATOM 2951 N N . VAL B 1 76 ? -44 -2.301 0.35 1 88 76 VAL B N 1
ATOM 2952 C CA . VAL B 1 76 ? -42.875 -2.062 -0.529 1 88 76 VAL B CA 1
ATOM 2953 C C . VAL B 1 76 ? -41.656 -1.595 0.294 1 88 76 VAL B C 1
ATOM 2955 O O . VAL B 1 76 ? -41.781 -0.644 1.072 1 88 76 VAL B O 1
ATOM 2958 N N . ILE B 1 77 ? -40.562 -2.311 0.204 1 89.25 77 ILE B N 1
ATOM 2959 C CA . ILE B 1 77 ? -39.281 -1.904 0.827 1 89.25 77 ILE B CA 1
ATOM 2960 C C . ILE B 1 77 ? -38.281 -1.504 -0.251 1 89.25 77 ILE B C 1
ATOM 2962 O O . ILE B 1 77 ? -38 -2.281 -1.167 1 89.25 77 ILE B O 1
ATOM 2966 N N . ARG B 1 78 ? -37.781 -0.365 -0.112 1 91 78 ARG B N 1
ATOM 2967 C CA . ARG B 1 78 ? -36.75 0.086 -1.042 1 91 78 ARG B CA 1
ATOM 2968 C C . ARG B 1 78 ? -35.375 -0.394 -0.603 1 91 78 ARG B C 1
ATOM 2970 O O . ARG B 1 78 ? -35.031 -0.375 0.587 1 91 78 ARG B O 1
ATOM 2977 N N . VAL B 1 79 ? -34.656 -0.859 -1.574 1 92.88 79 VAL B N 1
ATOM 2978 C CA . VAL B 1 79 ? -33.312 -1.337 -1.285 1 92.88 79 VAL B CA 1
ATOM 2979 C C . VAL B 1 79 ? -32.281 -0.547 -2.107 1 92.88 79 VAL B C 1
ATOM 2981 O O . VAL B 1 79 ? -32.625 0.021 -3.148 1 92.88 79 VAL B O 1
ATOM 2984 N N . ALA B 1 80 ? -31.047 -0.523 -1.654 1 94 80 ALA B N 1
ATOM 2985 C CA . ALA B 1 80 ? -30 0.284 -2.281 1 94 80 ALA B CA 1
ATOM 2986 C C . ALA B 1 80 ? -29.406 -0.429 -3.494 1 94 80 ALA B C 1
ATOM 2988 O O . ALA B 1 80 ? -28.797 0.205 -4.359 1 94 80 ALA B O 1
ATOM 2989 N N . GLU B 1 81 ? -29.578 -1.706 -3.627 1 96.5 81 GLU B N 1
ATOM 2990 C CA . GLU B 1 81 ? -29 -2.516 -4.691 1 96.5 81 GLU B CA 1
ATOM 2991 C C . GLU B 1 81 ? -29.75 -2.338 -6.004 1 96.5 81 GLU B C 1
ATOM 2993 O O . GLU B 1 81 ? -30.969 -2.104 -6 1 96.5 81 GLU B O 1
ATOM 2998 N N . ASP B 1 82 ? -29.016 -2.529 -7.094 1 96.75 82 ASP B N 1
ATOM 2999 C CA . ASP B 1 82 ? -29.672 -2.486 -8.398 1 96.75 82 ASP B CA 1
ATOM 3000 C C . ASP B 1 82 ? -30.344 -3.82 -8.719 1 96.75 82 ASP B C 1
ATOM 3002 O O . ASP B 1 82 ? -30.203 -4.785 -7.961 1 96.75 82 ASP B O 1
ATOM 3006 N N . SER B 1 83 ? -31.094 -3.846 -9.828 1 97 83 SER B N 1
ATOM 3007 C CA . SER B 1 83 ? -31.922 -5 -10.188 1 97 83 SER B CA 1
ATOM 3008 C C . SER B 1 83 ? -31.047 -6.211 -10.508 1 97 83 SER B C 1
ATOM 3010 O O . SER B 1 83 ? -31.422 -7.348 -10.203 1 97 83 SER B O 1
ATOM 3012 N N . LYS B 1 84 ? -29.922 -6.004 -11.156 1 96.12 84 LYS B N 1
ATOM 3013 C CA . LYS B 1 84 ? -29.016 -7.109 -11.477 1 96.12 84 LYS B CA 1
ATOM 3014 C C . LYS B 1 84 ? -28.531 -7.805 -10.211 1 96.12 84 LYS B C 1
ATOM 3016 O O . LYS B 1 84 ? -28.562 -9.031 -10.117 1 96.12 84 LYS B O 1
ATOM 3021 N N . THR B 1 85 ? -28.125 -7.016 -9.258 1 97.31 85 THR B N 1
ATOM 3022 C CA . THR B 1 85 ? -27.641 -7.52 -7.977 1 97.31 85 THR B CA 1
ATOM 3023 C C . THR B 1 85 ? -28.766 -8.242 -7.234 1 97.31 85 THR B C 1
ATOM 3025 O O . THR B 1 85 ? -28.562 -9.359 -6.742 1 97.31 85 THR B O 1
ATOM 3028 N N . MET B 1 86 ? -29.891 -7.66 -7.203 1 96.25 86 MET B N 1
ATOM 3029 C CA . MET B 1 86 ? -31.016 -8.227 -6.477 1 96.25 86 MET B CA 1
ATOM 3030 C C . MET B 1 86 ? -31.453 -9.547 -7.098 1 96.25 86 MET B C 1
ATOM 3032 O O . MET B 1 86 ? -31.766 -10.508 -6.383 1 96.25 86 MET B O 1
ATOM 3036 N N . HIS B 1 87 ? -31.5 -9.539 -8.375 1 94.81 87 HIS B N 1
ATOM 3037 C CA . HIS B 1 87 ? -31.906 -10.758 -9.07 1 94.81 87 HIS B CA 1
ATOM 3038 C C . HIS B 1 87 ? -31 -11.93 -8.703 1 94.81 87 HIS B C 1
ATOM 3040 O O . HIS B 1 87 ? -31.484 -13.016 -8.391 1 94.81 87 HIS B O 1
ATOM 3046 N N . GLN B 1 88 ? -29.75 -11.672 -8.766 1 94.5 88 GLN B N 1
ATOM 3047 C CA . GLN B 1 88 ? -28.797 -12.734 -8.453 1 94.5 88 GLN B CA 1
ATOM 3048 C C . GLN B 1 88 ? -28.875 -13.125 -6.98 1 94.5 88 GLN B C 1
ATOM 3050 O O . GLN B 1 88 ? -28.828 -14.312 -6.648 1 94.5 88 GLN B O 1
ATOM 3055 N N . LEU B 1 89 ? -28.938 -12.164 -6.102 1 95.75 89 LEU B N 1
ATOM 3056 C CA . LEU B 1 89 ? -29.031 -12.422 -4.668 1 95.75 89 LEU B CA 1
ATOM 3057 C C . LEU B 1 89 ? -30.25 -13.258 -4.336 1 95.75 89 LEU B C 1
ATOM 3059 O O . LEU B 1 89 ? -30.156 -14.266 -3.629 1 95.75 89 LEU B O 1
ATOM 3063 N N . LEU B 1 90 ? -31.391 -12.883 -4.875 1 94.38 90 LEU B N 1
ATOM 3064 C CA . LEU B 1 90 ? -32.625 -13.609 -4.625 1 94.38 90 LEU B CA 1
ATOM 3065 C C . LEU B 1 90 ? -32.562 -15.008 -5.223 1 94.38 90 LEU B C 1
ATOM 3067 O O . LEU B 1 90 ? -33.125 -15.953 -4.668 1 94.38 90 LEU B O 1
ATOM 3071 N N . SER B 1 91 ? -31.922 -15.07 -6.371 1 92.88 91 SER B N 1
ATOM 3072 C CA . SER B 1 91 ? -31.75 -16.391 -6.965 1 92.88 91 SER B CA 1
ATOM 3073 C C . SER B 1 91 ? -30.984 -17.328 -6.035 1 92.88 91 SER B C 1
ATOM 3075 O O . SER B 1 91 ? -31.297 -18.516 -5.934 1 92.88 91 SER B O 1
ATOM 3077 N N . ILE B 1 92 ? -29.953 -16.828 -5.348 1 93.56 92 ILE B N 1
ATOM 3078 C CA . ILE B 1 92 ? -29.188 -17.625 -4.395 1 93.56 92 ILE B CA 1
ATOM 3079 C C . ILE B 1 92 ? -30.078 -18.016 -3.217 1 93.56 92 ILE B C 1
ATOM 3081 O O . ILE B 1 92 ? -30.047 -19.172 -2.76 1 93.56 92 ILE B O 1
ATOM 3085 N N . ILE B 1 93 ? -30.891 -17.156 -2.777 1 92 93 ILE B N 1
ATOM 3086 C CA . ILE B 1 93 ? -31.75 -17.359 -1.61 1 92 93 ILE B CA 1
ATOM 3087 C C . ILE B 1 93 ? -32.844 -18.391 -1.938 1 92 93 ILE B C 1
ATOM 3089 O O . ILE B 1 93 ? -33.031 -19.344 -1.19 1 92 93 ILE B O 1
ATOM 3093 N N . TYR B 1 94 ? -33.5 -18.172 -3.062 1 89.19 94 TYR B N 1
ATOM 3094 C CA . TYR B 1 94 ? -34.688 -18.953 -3.398 1 89.19 94 TYR B CA 1
ATOM 3095 C C . TYR B 1 94 ? -34.281 -20.328 -3.906 1 89.19 94 TYR B C 1
ATOM 3097 O O . TYR B 1 94 ? -35 -21.312 -3.668 1 89.19 94 TYR B O 1
ATOM 3105 N N . HIS B 1 95 ? -33.219 -20.406 -4.625 1 83.12 95 HIS B N 1
ATOM 3106 C CA . HIS B 1 95 ? -32.875 -21.688 -5.227 1 83.12 95 HIS B CA 1
ATOM 3107 C C . HIS B 1 95 ? -31.891 -22.453 -4.355 1 83.12 95 HIS B C 1
ATOM 3109 O O . HIS B 1 95 ? -31.453 -23.547 -4.719 1 83.12 95 HIS B O 1
ATOM 3115 N N . HIS B 1 96 ? -31.641 -22.047 -3.201 1 74.12 96 HIS B N 1
ATOM 3116 C CA . HIS B 1 96 ? -30.734 -22.688 -2.242 1 74.12 96 HIS B CA 1
ATOM 3117 C C . HIS B 1 96 ? -29.469 -23.172 -2.92 1 74.12 96 HIS B C 1
ATOM 3119 O O . HIS B 1 96 ? -29.062 -24.328 -2.736 1 74.12 96 HIS B O 1
ATOM 3125 N N . ILE B 1 97 ? -28.969 -22.375 -3.762 1 73.75 97 ILE B N 1
ATOM 3126 C CA . ILE B 1 97 ? -27.766 -22.703 -4.52 1 73.75 97 ILE B CA 1
ATOM 3127 C C . ILE B 1 97 ? -26.578 -22.797 -3.578 1 73.75 97 ILE B C 1
ATOM 3129 O O . ILE B 1 97 ? -26.266 -21.844 -2.859 1 73.75 97 ILE B O 1
ATOM 3133 N N . ASP B 1 98 ? -26.094 -23.953 -3.486 1 72.06 98 ASP B N 1
ATOM 3134 C CA . ASP B 1 98 ? -24.938 -24.125 -2.617 1 72.06 98 ASP B CA 1
ATOM 3135 C C . ASP B 1 98 ? -23.656 -23.656 -3.305 1 72.06 98 ASP B C 1
ATOM 3137 O O . ASP B 1 98 ? -22.797 -23.031 -2.678 1 72.06 98 ASP B O 1
ATOM 3141 N N . GLU B 1 99 ? -23.688 -23.969 -4.559 1 79.88 99 GLU B N 1
ATOM 3142 C CA . GLU B 1 99 ? -22.484 -23.578 -5.285 1 79.88 99 GLU B CA 1
ATOM 3143 C C . GLU B 1 99 ? -22.734 -22.359 -6.156 1 79.88 99 GLU B C 1
ATOM 3145 O O . GLU B 1 99 ? -23.297 -22.453 -7.238 1 79.88 99 GLU B O 1
ATOM 3150 N N . VAL B 1 100 ? -22.344 -21.312 -5.613 1 85.56 100 VAL B N 1
ATOM 3151 C CA . VAL B 1 100 ? -22.5 -20.031 -6.32 1 85.56 100 VAL B CA 1
ATOM 3152 C C . VAL B 1 100 ? -21.328 -19.828 -7.273 1 85.56 100 VAL B C 1
ATOM 3154 O O . VAL B 1 100 ? -20.188 -20.188 -6.949 1 85.56 100 VAL B O 1
ATOM 3157 N N . ASP B 1 101 ? -21.641 -19.406 -8.477 1 87.75 101 ASP B N 1
ATOM 3158 C CA . ASP B 1 101 ? -20.594 -19.156 -9.461 1 87.75 101 ASP B CA 1
ATOM 3159 C C . ASP B 1 101 ? -20.812 -17.812 -10.156 1 87.75 101 ASP B C 1
ATOM 3161 O O . ASP B 1 101 ? -21.266 -17.766 -11.297 1 87.75 101 ASP B O 1
ATOM 3165 N N . ILE B 1 102 ? -20.391 -16.859 -9.484 1 90.19 102 ILE B N 1
ATOM 3166 C CA . ILE B 1 102 ? -20.484 -15.516 -10.031 1 90.19 102 ILE B CA 1
ATOM 3167 C C . ILE B 1 102 ? -19.141 -15.109 -10.633 1 90.19 102 ILE B C 1
ATOM 3169 O O . ILE B 1 102 ? -18.156 -14.953 -9.914 1 90.19 102 ILE B O 1
ATOM 3173 N N . GLN B 1 103 ? -19.141 -14.789 -11.875 1 88.69 103 GLN B N 1
ATOM 3174 C CA . GLN B 1 103 ? -17.891 -14.531 -12.578 1 88.69 103 GLN B CA 1
ATOM 3175 C C . GLN B 1 103 ? -17.578 -13.039 -12.625 1 88.69 103 GLN B C 1
ATOM 3177 O O . GLN B 1 103 ? -16.406 -12.633 -12.555 1 88.69 103 GLN B O 1
ATOM 3182 N N . ASP B 1 104 ? -18.609 -12.336 -12.734 1 92.94 104 ASP B N 1
ATOM 3183 C CA . ASP B 1 104 ? -18.438 -10.891 -12.773 1 92.94 104 ASP B CA 1
ATOM 3184 C C . ASP B 1 104 ? -18.047 -10.344 -11.398 1 92.94 104 ASP B C 1
ATOM 3186 O O . ASP B 1 104 ? -18.875 -10.32 -10.484 1 92.94 104 ASP B O 1
ATOM 3190 N N . PHE B 1 105 ? -16.859 -9.789 -11.312 1 94.12 105 PHE B N 1
ATOM 3191 C CA . PHE B 1 105 ? -16.328 -9.367 -10.023 1 94.12 105 PHE B CA 1
ATOM 3192 C C . PHE B 1 105 ? -17.141 -8.211 -9.453 1 94.12 105 PHE B C 1
ATOM 3194 O O . PHE B 1 105 ? -17.359 -8.133 -8.242 1 94.12 105 PHE B O 1
ATOM 3201 N N . GLU B 1 106 ? -17.594 -7.324 -10.266 1 94.44 106 GLU B N 1
ATOM 3202 C CA . GLU B 1 106 ? -18.391 -6.195 -9.797 1 94.44 106 GLU B CA 1
ATOM 3203 C C . GLU B 1 106 ? -19.719 -6.656 -9.203 1 94.44 106 GLU B C 1
ATOM 3205 O O . GLU B 1 106 ? -20.156 -6.148 -8.172 1 94.44 106 GLU B O 1
ATOM 3210 N N . LEU B 1 107 ? -20.266 -7.543 -9.93 1 95.69 107 LEU B N 1
ATOM 3211 C CA . LEU B 1 107 ? -21.516 -8.109 -9.43 1 95.69 107 LEU B CA 1
ATOM 3212 C C . LEU B 1 107 ? -21.281 -8.852 -8.117 1 95.69 107 LEU B C 1
ATOM 3214 O O . LEU B 1 107 ? -22.047 -8.688 -7.164 1 95.69 107 LEU B O 1
ATOM 3218 N N . TYR B 1 108 ? -20.25 -9.68 -8.102 1 96.25 108 TYR B N 1
ATOM 3219 C CA . TYR B 1 108 ? -19.891 -10.398 -6.891 1 96.25 108 TYR B CA 1
ATOM 3220 C C . TYR B 1 108 ? -19.719 -9.445 -5.715 1 96.25 108 TYR B C 1
ATOM 3222 O O . TYR B 1 108 ? -20.266 -9.68 -4.637 1 96.25 108 TYR B O 1
ATOM 3230 N N . THR B 1 109 ? -19.031 -8.367 -5.957 1 96.44 109 THR B N 1
ATOM 3231 C CA . THR B 1 109 ? -18.766 -7.371 -4.922 1 96.44 109 THR B CA 1
ATOM 3232 C C . THR B 1 109 ? -20.062 -6.742 -4.43 1 96.44 109 THR B C 1
ATOM 3234 O O . THR B 1 109 ? -20.25 -6.578 -3.223 1 96.44 109 THR B O 1
ATOM 3237 N N . SER B 1 110 ? -20.922 -6.418 -5.301 1 97 110 SER B N 1
ATOM 3238 C CA . SER B 1 110 ? -22.188 -5.805 -4.938 1 97 110 SER B CA 1
ATOM 3239 C C . SER B 1 110 ? -23.031 -6.75 -4.082 1 97 110 SER B C 1
ATOM 3241 O O . SER B 1 110 ? -23.672 -6.32 -3.115 1 97 110 SER B O 1
ATOM 3243 N N . ILE B 1 111 ? -22.984 -7.961 -4.453 1 97.12 111 ILE B N 1
ATOM 3244 C CA . ILE B 1 111 ? -23.75 -8.961 -3.725 1 97.12 111 ILE B CA 1
ATOM 3245 C C . ILE B 1 111 ? -23.188 -9.141 -2.32 1 97.12 111 ILE B C 1
ATOM 3247 O O . ILE B 1 111 ? -23.922 -9.156 -1.336 1 97.12 111 ILE B O 1
ATOM 3251 N N . VAL B 1 112 ? -21.922 -9.227 -2.24 1 97.19 112 VAL B N 1
ATOM 3252 C CA . VAL B 1 112 ? -21.266 -9.438 -0.953 1 97.19 112 VAL B CA 1
ATOM 3253 C C . VAL B 1 112 ? -21.547 -8.25 -0.032 1 97.19 112 VAL B C 1
ATOM 3255 O O . VAL B 1 112 ? -21.812 -8.43 1.156 1 97.19 112 VAL B O 1
ATOM 3258 N N . LYS B 1 113 ? -21.484 -7.137 -0.578 1 95.75 113 LYS B N 1
ATOM 3259 C CA . LYS B 1 113 ? -21.766 -5.938 0.208 1 95.75 113 LYS B CA 1
ATOM 3260 C C . LYS B 1 113 ? -23.203 -5.941 0.72 1 95.75 113 LYS B C 1
ATOM 3262 O O . LYS B 1 113 ? -23.453 -5.617 1.883 1 95.75 113 LYS B O 1
ATOM 3267 N N . ALA B 1 114 ? -24.078 -6.289 -0.111 1 96.19 114 ALA B N 1
ATOM 3268 C CA . ALA B 1 114 ? -25.484 -6.363 0.276 1 96.19 114 ALA B CA 1
ATOM 3269 C C . ALA B 1 114 ? -25.703 -7.383 1.393 1 96.19 114 ALA B C 1
ATOM 3271 O O . ALA B 1 114 ? -26.391 -7.105 2.371 1 96.19 114 ALA B O 1
ATOM 3272 N N . VAL B 1 115 ? -25.094 -8.484 1.191 1 96.5 115 VAL B N 1
ATOM 3273 C CA . VAL B 1 115 ? -25.219 -9.578 2.148 1 96.5 115 VAL B CA 1
ATOM 3274 C C . VAL B 1 115 ? -24.703 -9.141 3.512 1 96.5 115 VAL B C 1
ATOM 3276 O O . VAL B 1 115 ? -25.25 -9.508 4.547 1 96.5 115 VAL B O 1
ATOM 3279 N N . ARG B 1 116 ? -23.672 -8.398 3.475 1 95 116 ARG B N 1
ATOM 3280 C CA . ARG B 1 116 ? -23.109 -7.883 4.711 1 95 116 ARG B CA 1
ATOM 3281 C C . ARG B 1 116 ? -24.016 -6.844 5.348 1 95 116 ARG B C 1
ATOM 3283 O O . ARG B 1 116 ? -24.25 -6.875 6.559 1 95 116 ARG B O 1
ATOM 3290 N N . VAL B 1 117 ? -24.547 -5.969 4.598 1 93.62 117 VAL B N 1
ATOM 3291 C CA . VAL B 1 117 ? -25.438 -4.926 5.086 1 93.62 117 VAL B CA 1
ATOM 3292 C C . VAL B 1 117 ? -26.672 -5.555 5.703 1 93.62 117 VAL B C 1
ATOM 3294 O O . VAL B 1 117 ? -27.125 -5.145 6.781 1 93.62 117 VAL B O 1
ATOM 3297 N N . TYR B 1 118 ? -27.188 -6.598 5.039 1 94.94 118 TYR B N 1
ATOM 3298 C CA . TYR B 1 118 ? -28.438 -7.219 5.473 1 94.94 118 TYR B CA 1
ATOM 3299 C C . TYR B 1 118 ? -28.172 -8.344 6.465 1 94.94 118 TYR B C 1
ATOM 3301 O O . TYR B 1 118 ? -29.094 -9.039 6.895 1 94.94 118 TYR B O 1
ATOM 3309 N N . ARG B 1 119 ? -26.953 -8.602 6.734 1 95.62 119 ARG B N 1
ATOM 3310 C CA . ARG B 1 119 ? -26.516 -9.578 7.73 1 95.62 119 ARG B CA 1
ATOM 3311 C C . ARG B 1 119 ? -27.031 -10.969 7.383 1 95.62 119 ARG B C 1
ATOM 3313 O O . ARG B 1 119 ? -27.594 -11.656 8.234 1 95.62 119 ARG B O 1
ATOM 3320 N N . MET B 1 120 ? -26.828 -11.352 6.191 1 95.38 120 MET B N 1
ATOM 3321 C CA . MET B 1 120 ? -27.234 -12.68 5.727 1 95.38 120 MET B CA 1
ATOM 3322 C C . MET B 1 120 ? -26.094 -13.68 5.871 1 95.38 120 MET B C 1
ATOM 3324 O O . MET B 1 120 ? -25.422 -14.008 4.891 1 95.38 120 MET B O 1
ATOM 3328 N N . ALA B 1 121 ? -26.047 -14.305 6.961 1 94.06 121 ALA B N 1
ATOM 3329 C CA . ALA B 1 121 ? -24.891 -15.094 7.355 1 94.06 121 ALA B CA 1
ATOM 3330 C C . ALA B 1 121 ? -24.75 -16.344 6.477 1 94.06 121 ALA B C 1
ATOM 3332 O O . ALA B 1 121 ? -23.641 -16.688 6.07 1 94.06 121 ALA B O 1
ATOM 3333 N N . ILE B 1 122 ? -25.812 -16.953 6.195 1 92.44 122 ILE B N 1
ATOM 3334 C CA . ILE B 1 122 ? -25.781 -18.203 5.43 1 92.44 122 ILE B CA 1
ATOM 3335 C C . ILE B 1 122 ? -25.312 -17.922 4.008 1 92.44 122 ILE B C 1
ATOM 3337 O O . ILE B 1 122 ? -24.484 -18.656 3.465 1 92.44 122 ILE B O 1
ATOM 3341 N N . ILE B 1 123 ? -25.797 -16.906 3.418 1 94.25 123 ILE B N 1
ATOM 3342 C CA . ILE B 1 123 ? -25.422 -16.547 2.053 1 94.25 123 ILE B CA 1
ATOM 3343 C C . ILE B 1 123 ? -23.969 -16.094 2.02 1 94.25 123 ILE B C 1
ATOM 3345 O O . ILE B 1 123 ? -23.234 -16.406 1.077 1 94.25 123 ILE B O 1
ATOM 3349 N N . GLU B 1 124 ? -23.609 -15.328 3.029 1 94.88 124 GLU B N 1
ATOM 3350 C CA . GLU B 1 124 ? -22.234 -14.875 3.121 1 94.88 124 GLU B CA 1
ATOM 3351 C C . GLU B 1 124 ? -21.266 -16.062 3.119 1 94.88 124 GLU B C 1
ATOM 3353 O O . GLU B 1 124 ? -20.219 -16.016 2.463 1 94.88 124 GLU B O 1
ATOM 3358 N N . SER B 1 125 ? -21.641 -17.047 3.816 1 93.81 125 SER B N 1
ATOM 3359 C CA . SER B 1 125 ? -20.812 -18.25 3.881 1 93.81 125 SER B CA 1
ATOM 3360 C C . SER B 1 125 ? -20.672 -18.891 2.51 1 93.81 125 SER B C 1
ATOM 3362 O O . SER B 1 125 ? -19.594 -19.375 2.156 1 93.81 125 SER B O 1
ATOM 3364 N N . LYS B 1 126 ? -21.703 -18.906 1.778 1 93.94 126 LYS B N 1
ATOM 3365 C CA . LYS B 1 126 ? -21.672 -19.469 0.431 1 93.94 126 LYS B CA 1
ATOM 3366 C C . LYS B 1 126 ? -20.75 -18.656 -0.481 1 93.94 126 LYS B C 1
ATOM 3368 O O . LYS B 1 126 ? -20 -19.219 -1.273 1 93.94 126 LYS B O 1
ATOM 3373 N N . LEU B 1 127 ? -20.844 -17.406 -0.376 1 95.19 127 LEU B N 1
ATOM 3374 C CA . LEU B 1 127 ? -20.016 -16.531 -1.188 1 95.19 127 LEU B CA 1
ATOM 3375 C C . LEU B 1 127 ? -18.547 -16.656 -0.806 1 95.19 127 LEU B C 1
ATOM 3377 O O . LEU B 1 127 ? -17.672 -16.672 -1.677 1 95.19 127 LEU B O 1
ATOM 3381 N N . ARG B 1 128 ? -18.312 -16.719 0.448 1 94.62 128 ARG B N 1
ATOM 3382 C CA . ARG B 1 128 ? -16.953 -16.922 0.947 1 94.62 128 ARG B CA 1
ATOM 3383 C C . ARG B 1 128 ? -16.359 -18.219 0.403 1 94.62 128 ARG B C 1
ATOM 3385 O O . ARG B 1 128 ? -15.211 -18.25 -0.041 1 94.62 128 ARG B O 1
ATOM 3392 N N . LYS B 1 129 ? -17.141 -19.234 0.394 1 93.75 129 LYS B N 1
ATOM 3393 C CA . LYS B 1 129 ? -16.703 -20.516 -0.145 1 93.75 129 LYS B CA 1
ATOM 3394 C C . LYS B 1 129 ? -16.359 -20.406 -1.627 1 93.75 129 LYS B C 1
ATOM 3396 O O . LYS B 1 129 ? -15.352 -20.969 -2.08 1 93.75 129 LYS B O 1
ATOM 3401 N N . GLN B 1 130 ? -17.141 -19.766 -2.305 1 93.81 130 GLN B N 1
ATOM 3402 C CA . GLN B 1 130 ? -16.859 -19.562 -3.723 1 93.81 130 GLN B CA 1
ATOM 3403 C C . GLN B 1 130 ? -15.523 -18.859 -3.922 1 93.81 130 GLN B C 1
ATOM 3405 O O . GLN B 1 130 ? -14.75 -19.219 -4.809 1 93.81 130 GLN B O 1
ATOM 3410 N N . ALA B 1 131 ? -15.32 -17.844 -3.133 1 95 131 ALA B N 1
ATOM 3411 C CA . ALA B 1 131 ? -14.078 -17.078 -3.254 1 95 131 ALA B CA 1
ATOM 3412 C C . ALA B 1 131 ? -12.867 -17.953 -3 1 95 131 ALA B C 1
ATOM 3414 O O . ALA B 1 131 ? -11.82 -17.781 -3.637 1 95 131 ALA B O 1
ATOM 3415 N N . LEU B 1 132 ? -13 -18.922 -2.162 1 94.44 132 LEU B N 1
ATOM 3416 C CA . LEU B 1 132 ? -11.891 -19.781 -1.765 1 94.44 132 LEU B CA 1
ATOM 3417 C C . LEU B 1 132 ? -11.562 -20.781 -2.867 1 94.44 132 LEU B C 1
ATOM 3419 O O . LEU B 1 132 ? -10.406 -21.172 -3.029 1 94.44 132 LEU B O 1
ATOM 3423 N N . VAL B 1 133 ? -12.523 -21.078 -3.611 1 90.5 133 VAL B N 1
ATOM 3424 C CA . VAL B 1 133 ? -12.297 -22.172 -4.562 1 90.5 133 VAL B CA 1
ATOM 3425 C C . VAL B 1 133 ? -12.125 -21.594 -5.969 1 90.5 133 VAL B C 1
ATOM 3427 O O . VAL B 1 133 ? -11.727 -22.297 -6.891 1 90.5 133 VAL B O 1
ATOM 3430 N N . SER B 1 134 ? -12.383 -20.359 -6.148 1 89.44 134 SER B N 1
ATOM 3431 C CA . SER B 1 134 ? -12.273 -19.719 -7.461 1 89.44 134 SER B CA 1
ATOM 3432 C C . SER B 1 134 ? -10.828 -19.688 -7.941 1 89.44 134 SER B C 1
ATOM 3434 O O . SER B 1 134 ? -9.906 -19.5 -7.148 1 89.44 134 SER B O 1
ATOM 3436 N N . ARG B 1 135 ? -10.703 -19.922 -9.234 1 86.25 135 ARG B N 1
ATOM 3437 C CA . ARG B 1 135 ? -9.391 -19.812 -9.867 1 86.25 135 ARG B CA 1
ATOM 3438 C C . ARG B 1 135 ? -9.172 -18.422 -10.43 1 86.25 135 ARG B C 1
ATOM 3440 O O . ARG B 1 135 ? -9.648 -18.094 -11.523 1 86.25 135 ARG B O 1
ATOM 3447 N N . LEU B 1 136 ? -8.523 -17.641 -9.672 1 89.75 136 LEU B N 1
ATOM 3448 C CA . LEU B 1 136 ? -8.289 -16.25 -10.055 1 89.75 136 LEU B CA 1
ATOM 3449 C C . LEU B 1 136 ? -6.836 -16.047 -10.484 1 89.75 136 LEU B C 1
ATOM 3451 O O . LEU B 1 136 ? -5.934 -16.703 -9.953 1 89.75 136 LEU B O 1
ATOM 3455 N N . ASP B 1 137 ? -6.645 -15.188 -11.453 1 88.19 137 ASP B N 1
ATOM 3456 C CA . ASP B 1 137 ? -5.277 -14.789 -11.766 1 88.19 137 ASP B CA 1
ATOM 3457 C C . ASP B 1 137 ? -4.75 -13.781 -10.742 1 88.19 137 ASP B C 1
ATOM 3459 O O . ASP B 1 137 ? -5.434 -13.461 -9.773 1 88.19 137 ASP B O 1
ATOM 3463 N N . ALA B 1 138 ? -3.541 -13.414 -10.961 1 89.88 138 ALA B N 1
ATOM 3464 C CA . ALA B 1 138 ? -2.879 -12.57 -9.961 1 89.88 138 ALA B CA 1
ATOM 3465 C C . ALA B 1 138 ? -3.613 -11.25 -9.789 1 89.88 138 ALA B C 1
ATOM 3467 O O . ALA B 1 138 ? -3.807 -10.789 -8.656 1 89.88 138 ALA B O 1
ATOM 3468 N N . SER B 1 139 ? -4.023 -10.641 -10.867 1 89.75 139 SER B N 1
ATOM 3469 C CA . SER B 1 139 ? -4.719 -9.359 -10.805 1 89.75 139 SER B CA 1
ATOM 3470 C C . SER B 1 139 ? -6.07 -9.5 -10.117 1 89.75 139 SER B C 1
ATOM 3472 O O . SER B 1 139 ? -6.434 -8.68 -9.273 1 89.75 139 SER B O 1
ATOM 3474 N N . GLU B 1 140 ? -6.789 -10.531 -10.492 1 92.81 140 GLU B N 1
ATOM 3475 C CA . GLU B 1 140 ? -8.078 -10.797 -9.867 1 92.81 140 GLU B CA 1
ATOM 3476 C C . GLU B 1 140 ? -7.918 -11.133 -8.383 1 92.81 140 GLU B C 1
ATOM 3478 O O . GLU B 1 140 ? -8.766 -10.773 -7.566 1 92.81 140 GLU B O 1
ATOM 3483 N N . SER B 1 141 ? -6.855 -11.773 -8.148 1 95 141 SER B N 1
ATOM 3484 C CA . SER B 1 141 ? -6.586 -12.156 -6.766 1 95 141 SER B CA 1
ATOM 3485 C C . SER B 1 141 ? -6.273 -10.93 -5.906 1 95 141 SER B C 1
ATOM 3487 O O . SER B 1 141 ? -6.613 -10.898 -4.723 1 95 141 SER B O 1
ATOM 3489 N N . LEU B 1 142 ? -5.617 -10 -6.535 1 95.75 142 LEU B N 1
ATOM 3490 C CA . LEU B 1 142 ? -5.352 -8.758 -5.82 1 95.75 142 LEU B CA 1
ATOM 3491 C C . LEU B 1 142 ? -6.652 -8.023 -5.504 1 95.75 142 LEU B C 1
ATOM 3493 O O . LEU B 1 142 ? -6.812 -7.477 -4.41 1 95.75 142 LEU B O 1
ATOM 3497 N N . ARG B 1 143 ? -7.57 -7.996 -6.453 1 96.06 143 ARG B N 1
ATOM 3498 C CA . ARG B 1 143 ? -8.891 -7.426 -6.211 1 96.06 143 ARG B CA 1
ATOM 3499 C C . ARG B 1 143 ? -9.594 -8.141 -5.062 1 96.06 143 ARG B C 1
ATOM 3501 O O . ARG B 1 143 ? -10.164 -7.5 -4.18 1 96.06 143 ARG B O 1
ATOM 3508 N N . MET B 1 144 ? -9.5 -9.422 -5.125 1 96.88 144 MET B N 1
ATOM 3509 C CA . MET B 1 144 ? -10.133 -10.234 -4.09 1 96.88 144 MET B CA 1
ATOM 3510 C C . MET B 1 144 ? -9.484 -9.992 -2.732 1 96.88 144 MET B C 1
ATOM 3512 O O . MET B 1 144 ? -10.172 -9.969 -1.708 1 96.88 144 MET B O 1
ATOM 3516 N N . TYR B 1 145 ? -8.203 -9.805 -2.766 1 97.5 145 TYR B N 1
ATOM 3517 C CA . TYR B 1 145 ? -7.508 -9.492 -1.521 1 97.5 145 TYR B CA 1
ATOM 3518 C C . TYR B 1 145 ? -8.055 -8.211 -0.897 1 97.5 145 TYR B C 1
ATOM 3520 O O . TYR B 1 145 ? -8.312 -8.164 0.308 1 97.5 145 TYR B O 1
ATOM 3528 N N . ALA B 1 146 ? -8.188 -7.246 -1.694 1 97.38 146 ALA B N 1
ATOM 3529 C CA . ALA B 1 146 ? -8.719 -5.973 -1.205 1 97.38 146 ALA B CA 1
ATOM 3530 C C . ALA B 1 146 ? -10.117 -6.145 -0.63 1 97.38 146 ALA B C 1
ATOM 3532 O O . ALA B 1 146 ? -10.406 -5.664 0.467 1 97.38 146 ALA B O 1
ATOM 3533 N N . LEU B 1 147 ? -10.938 -6.852 -1.352 1 97.25 147 LEU B N 1
ATOM 3534 C CA . LEU B 1 147 ? -12.305 -7.082 -0.903 1 97.25 147 LEU B CA 1
ATOM 3535 C C . LEU B 1 147 ? -12.32 -7.879 0.398 1 97.25 147 LEU B C 1
ATOM 3537 O O . LEU B 1 147 ? -12.992 -7.496 1.356 1 97.25 147 LEU B O 1
ATOM 3541 N N . ALA B 1 148 ? -11.594 -8.938 0.415 1 97.19 148 ALA B N 1
ATOM 3542 C CA . ALA B 1 148 ? -11.555 -9.82 1.581 1 97.19 148 ALA B CA 1
ATOM 3543 C C . ALA B 1 148 ? -11.039 -9.078 2.811 1 97.19 148 ALA B C 1
ATOM 3545 O O . ALA B 1 148 ? -11.516 -9.297 3.924 1 97.19 148 ALA B O 1
ATOM 3546 N N . THR B 1 149 ? -10.078 -8.242 2.594 1 96.94 149 THR B N 1
ATOM 3547 C CA . THR B 1 149 ? -9.523 -7.457 3.686 1 96.94 149 THR B CA 1
ATOM 3548 C C . THR B 1 149 ? -10.562 -6.488 4.242 1 96.94 149 THR B C 1
ATOM 3550 O O . THR B 1 149 ? -10.711 -6.352 5.457 1 96.94 149 THR B O 1
ATOM 3553 N N . THR B 1 150 ? -11.281 -5.887 3.412 1 95.62 150 THR B N 1
ATOM 3554 C CA . THR B 1 150 ? -12.344 -4.977 3.822 1 95.62 150 THR B CA 1
ATOM 3555 C C . THR B 1 150 ? -13.406 -5.715 4.625 1 95.62 150 THR B C 1
ATOM 3557 O O . THR B 1 150 ? -13.961 -5.172 5.586 1 95.62 150 THR B O 1
ATOM 3560 N N . LEU B 1 151 ? -13.648 -6.938 4.238 1 95 151 LEU B N 1
ATOM 3561 C CA . LEU B 1 151 ? -14.711 -7.734 4.836 1 95 151 LEU B CA 1
ATOM 3562 C C . LEU B 1 151 ? -14.195 -8.523 6.035 1 95 151 LEU B C 1
ATOM 3564 O O . LEU B 1 151 ? -14.961 -9.219 6.699 1 95 151 LEU B O 1
ATOM 3568 N N . GLN B 1 152 ? -12.914 -8.516 6.234 1 94.56 152 GLN B N 1
ATOM 3569 C CA . GLN B 1 152 ? -12.258 -9.25 7.316 1 94.56 152 GLN B CA 1
ATOM 3570 C C . GLN B 1 152 ? -12.406 -10.758 7.125 1 94.56 152 GLN B C 1
ATOM 3572 O O . GLN B 1 152 ? -12.672 -11.484 8.086 1 94.56 152 GLN B O 1
ATOM 3577 N N . TRP B 1 153 ? -12.406 -11.148 5.875 1 95.75 153 TRP B N 1
ATOM 3578 C CA . TRP B 1 153 ? -12.328 -12.562 5.52 1 95.75 153 TRP B CA 1
ATOM 3579 C C . TRP B 1 153 ? -10.883 -13.039 5.504 1 95.75 153 TRP B C 1
ATOM 3581 O O . TRP B 1 153 ? -10.266 -13.133 4.438 1 95.75 153 TRP B O 1
ATOM 3591 N N . GLY B 1 154 ? -10.328 -13.484 6.582 1 95.56 154 GLY B N 1
ATOM 3592 C CA . GLY B 1 154 ? -8.914 -13.797 6.727 1 95.56 154 GLY B CA 1
ATOM 3593 C C . GLY B 1 154 ? -8.461 -14.93 5.828 1 95.56 154 GLY B C 1
ATOM 3594 O O . GLY B 1 154 ? -7.41 -14.844 5.191 1 95.56 154 GLY B O 1
ATOM 3595 N N . ASP B 1 155 ? -9.234 -15.953 5.809 1 95.12 155 ASP B N 1
ATOM 3596 C CA . ASP B 1 155 ? -8.867 -17.125 5.012 1 95.12 155 ASP B CA 1
ATOM 3597 C C . ASP B 1 155 ? -8.875 -16.797 3.52 1 95.12 155 ASP B C 1
ATOM 3599 O O . ASP B 1 155 ? -7.961 -17.188 2.789 1 95.12 155 ASP B O 1
ATOM 3603 N N . VAL B 1 156 ? -9.867 -16.047 3.125 1 96.69 156 VAL B N 1
ATOM 3604 C CA . VAL B 1 156 ? -9.961 -15.656 1.722 1 96.69 156 VAL B CA 1
ATOM 3605 C C . VAL B 1 156 ? -8.82 -14.703 1.372 1 96.69 156 VAL B C 1
ATOM 3607 O O . VAL B 1 156 ? -8.227 -14.805 0.3 1 96.69 156 VAL B O 1
ATOM 3610 N N . ALA B 1 157 ? -8.523 -13.789 2.281 1 97.31 157 ALA B N 1
ATOM 3611 C CA . ALA B 1 157 ? -7.426 -12.859 2.064 1 97.31 157 ALA B CA 1
ATOM 3612 C C . ALA B 1 157 ? -6.102 -13.602 1.896 1 97.31 157 ALA B C 1
ATOM 3614 O O . ALA B 1 157 ? -5.305 -13.273 1.015 1 97.31 157 ALA B O 1
ATOM 3615 N N . LYS B 1 158 ? -5.895 -14.594 2.678 1 96.69 158 LYS B N 1
ATOM 3616 C CA . LYS B 1 158 ? -4.664 -15.375 2.596 1 96.69 158 LYS B CA 1
ATOM 3617 C C . LYS B 1 158 ? -4.59 -16.141 1.282 1 96.69 158 LYS B C 1
ATOM 3619 O O . LYS B 1 158 ? -3.547 -16.156 0.625 1 96.69 158 LYS B O 1
ATOM 3624 N N . ALA B 1 159 ? -5.668 -16.75 0.948 1 95.56 159 ALA B N 1
ATOM 3625 C CA . ALA B 1 159 ? -5.707 -17.484 -0.317 1 95.56 159 ALA B CA 1
ATOM 3626 C C . ALA B 1 159 ? -5.438 -16.562 -1.496 1 95.56 159 ALA B C 1
ATOM 3628 O O . ALA B 1 159 ? -4.68 -16.906 -2.406 1 95.56 159 ALA B O 1
ATOM 3629 N N . ALA B 1 160 ? -6.09 -15.422 -1.455 1 96.56 160 ALA B N 1
ATOM 3630 C CA . ALA B 1 160 ? -5.875 -14.438 -2.516 1 96.56 160 ALA B CA 1
ATOM 3631 C C . ALA B 1 160 ? -4.418 -13.984 -2.561 1 96.56 160 ALA B C 1
ATOM 3633 O O . ALA B 1 160 ? -3.834 -13.859 -3.641 1 96.56 160 ALA B O 1
ATOM 3634 N N . ALA B 1 161 ? -3.844 -13.734 -1.404 1 96.62 161 ALA B N 1
ATOM 3635 C CA . ALA B 1 161 ? -2.443 -13.328 -1.317 1 96.62 161 ALA B CA 1
ATOM 3636 C C . ALA B 1 161 ? -1.531 -14.375 -1.955 1 96.62 161 ALA B C 1
ATOM 3638 O O . ALA B 1 161 ? -0.635 -14.031 -2.73 1 96.62 161 ALA B O 1
ATOM 3639 N N . LEU B 1 162 ? -1.791 -15.586 -1.673 1 95.5 162 LEU B N 1
ATOM 3640 C CA . LEU B 1 162 ? -0.998 -16.672 -2.229 1 95.5 162 LEU B CA 1
ATOM 3641 C C . LEU B 1 162 ? -1.112 -16.719 -3.75 1 95.5 162 LEU B C 1
ATOM 3643 O O . LEU B 1 162 ? -0.128 -16.969 -4.445 1 95.5 162 LEU B O 1
ATOM 3647 N N . ASN B 1 163 ? -2.246 -16.391 -4.199 1 94.12 163 ASN B N 1
ATOM 3648 C CA . ASN B 1 163 ? -2.502 -16.453 -5.633 1 94.12 163 ASN B CA 1
ATOM 3649 C C . ASN B 1 163 ? -1.87 -15.273 -6.371 1 94.12 163 ASN B C 1
ATOM 3651 O O . ASN B 1 163 ? -1.849 -15.25 -7.602 1 94.12 163 ASN B O 1
ATOM 3655 N N . THR B 1 164 ? -1.327 -14.312 -5.648 1 94.81 164 THR B N 1
ATOM 3656 C CA . THR B 1 164 ? -0.621 -13.211 -6.301 1 94.81 164 THR B CA 1
ATOM 3657 C C . THR B 1 164 ? 0.844 -13.57 -6.531 1 94.81 164 THR B C 1
ATOM 3659 O O . THR B 1 164 ? 1.543 -12.898 -7.289 1 94.81 164 THR B O 1
ATOM 3662 N N . LEU B 1 165 ? 1.317 -14.586 -5.953 1 95.12 165 LEU B N 1
ATOM 3663 C CA . LEU B 1 165 ? 2.74 -14.891 -5.855 1 95.12 165 LEU B CA 1
ATOM 3664 C C . LEU B 1 165 ? 3.314 -15.266 -7.215 1 95.12 165 LEU B C 1
ATOM 3666 O O . LEU B 1 165 ? 4.504 -15.062 -7.469 1 95.12 165 LEU B O 1
ATOM 3670 N N . PRO B 1 166 ? 2.523 -15.836 -8.117 1 91.75 166 PRO B N 1
ATOM 3671 C CA . PRO B 1 166 ? 3.105 -16.234 -9.398 1 91.75 166 PRO B CA 1
ATOM 3672 C C . PRO B 1 166 ? 3.531 -15.031 -10.25 1 91.75 166 PRO B C 1
ATOM 3674 O O . PRO B 1 166 ? 4.312 -15.188 -11.195 1 91.75 166 PRO B O 1
ATOM 3677 N N . GLU B 1 167 ? 3.059 -13.914 -9.938 1 91.88 167 GLU B N 1
ATOM 3678 C CA . GLU B 1 167 ? 3.428 -12.703 -10.664 1 91.88 167 GLU B CA 1
ATOM 3679 C C . GLU B 1 167 ? 4.305 -11.789 -9.812 1 91.88 167 GLU B C 1
ATOM 3681 O O . GLU B 1 167 ? 4.02 -11.57 -8.633 1 91.88 167 GLU B O 1
ATOM 3686 N N . PRO B 1 168 ? 5.398 -11.352 -10.477 1 91.25 168 PRO B N 1
ATOM 3687 C CA . PRO B 1 168 ? 6.242 -10.43 -9.711 1 91.25 168 PRO B CA 1
ATOM 3688 C C . PRO B 1 168 ? 5.508 -9.148 -9.312 1 91.25 168 PRO B C 1
ATOM 3690 O O . PRO B 1 168 ? 4.598 -8.711 -10.016 1 91.25 168 PRO B O 1
ATOM 3693 N N . LEU B 1 169 ? 5.914 -8.625 -8.203 1 88.5 169 LEU B N 1
ATOM 3694 C CA . LEU B 1 169 ? 5.258 -7.461 -7.613 1 88.5 169 LEU B CA 1
ATOM 3695 C C . LEU B 1 169 ? 5.312 -6.27 -8.562 1 88.5 169 LEU B C 1
ATOM 3697 O O . LEU B 1 169 ? 4.383 -5.465 -8.609 1 88.5 169 LEU B O 1
ATOM 3701 N N . ASP B 1 170 ? 6.316 -6.148 -9.273 1 87.5 170 ASP B N 1
ATOM 3702 C CA . ASP B 1 170 ? 6.512 -4.988 -10.141 1 87.5 170 ASP B CA 1
ATOM 3703 C C . ASP B 1 170 ? 5.637 -5.086 -11.391 1 87.5 170 ASP B C 1
ATOM 3705 O O . ASP B 1 170 ? 5.512 -4.117 -12.141 1 87.5 170 ASP B O 1
ATOM 3709 N N . GLU B 1 171 ? 4.98 -6.164 -11.586 1 86.19 171 GLU B N 1
ATOM 3710 C CA . GLU B 1 171 ? 4.145 -6.352 -12.766 1 86.19 171 GLU B CA 1
ATOM 3711 C C . GLU B 1 171 ? 2.664 -6.238 -12.422 1 86.19 171 GLU B C 1
ATOM 3713 O O . GLU B 1 171 ? 1.809 -6.281 -13.305 1 86.19 171 GLU B O 1
ATOM 3718 N N . ILE B 1 172 ? 2.477 -6.113 -11.172 1 79.44 172 ILE B N 1
ATOM 3719 C CA . ILE B 1 172 ? 1.083 -5.977 -10.758 1 79.44 172 ILE B CA 1
ATOM 3720 C C . ILE B 1 172 ? 0.57 -4.586 -11.133 1 79.44 172 ILE B C 1
ATOM 3722 O O . ILE B 1 172 ? 1.298 -3.598 -11.016 1 79.44 172 ILE B O 1
ATOM 3726 N N . SER B 1 173 ? -0.602 -4.562 -11.672 1 80.06 173 SER B N 1
ATOM 3727 C CA . SER B 1 173 ? -1.177 -3.322 -12.18 1 80.06 173 SER B CA 1
ATOM 3728 C C . SER B 1 173 ? -1.912 -2.562 -11.078 1 80.06 173 SER B C 1
ATOM 3730 O O . SER B 1 173 ? -2.225 -3.127 -10.031 1 80.06 173 SER B O 1
ATOM 3732 N N . ASP B 1 174 ? -2.08 -1.367 -11.391 1 83.19 174 ASP B N 1
ATOM 3733 C CA . ASP B 1 174 ? -2.9 -0.514 -10.539 1 83.19 174 ASP B CA 1
ATOM 3734 C C . ASP B 1 174 ? -4.375 -0.903 -10.625 1 83.19 174 ASP B C 1
ATOM 3736 O O . ASP B 1 174 ? -4.914 -1.069 -11.719 1 83.19 174 ASP B O 1
ATOM 3740 N N . LEU B 1 175 ? -4.914 -1.175 -9.477 1 91.44 175 LEU B N 1
ATOM 3741 C CA . LEU B 1 175 ? -6.316 -1.573 -9.391 1 91.44 175 LEU B CA 1
ATOM 3742 C C . LEU B 1 175 ? -7.109 -0.589 -8.539 1 91.44 175 LEU B C 1
ATOM 3744 O O . LEU B 1 175 ? -6.613 -0.114 -7.512 1 91.44 175 LEU B O 1
ATOM 3748 N N . LYS B 1 176 ? -8.305 -0.267 -8.984 1 92.88 176 LYS B N 1
ATOM 3749 C CA . LYS B 1 176 ? -9.148 0.671 -8.258 1 92.88 176 LYS B CA 1
ATOM 3750 C C . LYS B 1 176 ? -9.469 0.15 -6.859 1 92.88 176 LYS B C 1
ATOM 3752 O O . LYS B 1 176 ? -9.633 0.933 -5.922 1 92.88 176 LYS B O 1
ATOM 3757 N N . GLU B 1 177 ? -9.523 -1.135 -6.719 1 94.94 177 GLU B N 1
ATOM 3758 C CA . GLU B 1 177 ? -9.922 -1.772 -5.465 1 94.94 177 GLU B CA 1
ATOM 3759 C C . GLU B 1 177 ? -8.891 -1.535 -4.371 1 94.94 177 GLU B C 1
ATOM 3761 O O . GLU B 1 177 ? -9.18 -1.713 -3.188 1 94.94 177 GLU B O 1
ATOM 3766 N N . LEU B 1 178 ? -7.738 -1.129 -4.766 1 95.25 178 LEU B N 1
ATOM 3767 C CA . LEU B 1 178 ? -6.703 -0.868 -3.773 1 95.25 178 LEU B CA 1
ATOM 3768 C C . LEU B 1 178 ? -7.055 0.352 -2.93 1 95.25 178 LEU B C 1
ATOM 3770 O O . LEU B 1 178 ? -6.508 0.535 -1.839 1 95.25 178 LEU B O 1
ATOM 3774 N N . SER B 1 179 ? -7.91 1.144 -3.389 1 95.69 179 SER B N 1
ATOM 3775 C CA . SER B 1 179 ? -8.359 2.305 -2.627 1 95.69 179 SER B CA 1
ATOM 3776 C C . SER B 1 179 ? -9.32 1.899 -1.515 1 95.69 179 SER B C 1
ATOM 3778 O O . SER B 1 179 ? -9.617 2.699 -0.626 1 95.69 179 SER B O 1
ATOM 3780 N N . TRP B 1 180 ? -9.742 0.614 -1.57 1 95.62 180 TRP B N 1
ATOM 3781 C CA . TRP B 1 180 ? -10.688 0.127 -0.568 1 95.62 180 TRP B CA 1
ATOM 3782 C C . TRP B 1 180 ? -9.969 -0.199 0.739 1 95.62 180 TRP B C 1
ATOM 3784 O O . TRP B 1 180 ? -10.609 -0.321 1.788 1 95.62 180 TRP B O 1
ATOM 3794 N N . ILE B 1 181 ? -8.703 -0.336 0.609 1 96.19 181 ILE B N 1
ATOM 3795 C CA . ILE B 1 181 ? -7.957 -0.76 1.787 1 96.19 181 ILE B CA 1
ATOM 3796 C C . ILE B 1 181 ? -6.918 0.299 2.146 1 96.19 181 ILE B C 1
ATOM 3798 O O . ILE B 1 181 ? -6.656 1.212 1.359 1 96.19 181 ILE B O 1
ATOM 3802 N N . THR B 1 182 ? -6.371 0.122 3.324 1 96 182 THR B N 1
ATOM 3803 C CA . THR B 1 182 ? -5.367 1.077 3.775 1 96 182 THR B CA 1
ATOM 3804 C C . THR B 1 182 ? -3.988 0.704 3.24 1 96 182 THR B C 1
ATOM 3806 O O . THR B 1 182 ? -3.783 -0.413 2.76 1 96 182 THR B O 1
ATOM 3809 N N . GLY B 1 183 ? -3.104 1.637 3.291 1 96.06 183 GLY B N 1
ATOM 3810 C CA . GLY B 1 183 ? -1.713 1.352 2.973 1 96.06 183 GLY B CA 1
ATOM 3811 C C . GLY B 1 183 ? -1.118 0.251 3.83 1 96.06 183 GLY B C 1
ATOM 3812 O O . GLY B 1 183 ? -0.3 -0.54 3.354 1 96.06 183 GLY B O 1
ATOM 3813 N N . ALA B 1 184 ? -1.548 0.225 5.062 1 95.44 184 ALA B N 1
ATOM 3814 C CA . ALA B 1 184 ? -1.066 -0.817 5.965 1 95.44 184 ALA B CA 1
ATOM 3815 C C . ALA B 1 184 ? -1.496 -2.201 5.484 1 95.44 184 ALA B C 1
ATOM 3817 O O . ALA B 1 184 ? -0.727 -3.16 5.57 1 95.44 184 ALA B O 1
ATOM 3818 N N . ASP B 1 185 ? -2.68 -2.264 5.008 1 96 185 ASP B N 1
ATOM 3819 C CA . ASP B 1 185 ? -3.189 -3.527 4.484 1 96 185 ASP B CA 1
ATOM 3820 C C . ASP B 1 185 ? -2.371 -3.992 3.283 1 96 185 ASP B C 1
ATOM 3822 O O . ASP B 1 185 ? -2.043 -5.176 3.17 1 96 185 ASP B O 1
ATOM 3826 N N . LEU B 1 186 ? -2.143 -3.02 2.402 1 95.69 186 LEU B N 1
ATOM 3827 C CA . LEU B 1 186 ? -1.35 -3.393 1.236 1 95.69 186 LEU B CA 1
ATOM 3828 C C . LEU B 1 186 ? 0.08 -3.742 1.639 1 95.69 186 LEU B C 1
ATOM 3830 O O . LEU B 1 186 ? 0.684 -4.656 1.071 1 95.69 186 LEU B O 1
ATOM 3834 N N . TYR B 1 187 ? 0.603 -3.027 2.543 1 94.94 187 TYR B N 1
ATOM 3835 C CA . TYR B 1 187 ? 1.936 -3.334 3.051 1 94.94 187 TYR B CA 1
ATOM 3836 C C . TYR B 1 187 ? 2.01 -4.77 3.559 1 94.94 187 TYR B C 1
ATOM 3838 O O . TYR B 1 187 ? 3.01 -5.457 3.344 1 94.94 187 TYR B O 1
ATOM 3846 N N . ARG B 1 188 ? 1.044 -5.191 4.238 1 95.19 188 ARG B N 1
ATOM 3847 C CA . ARG B 1 188 ? 1.011 -6.555 4.754 1 95.19 188 ARG B CA 1
ATOM 3848 C C . ARG B 1 188 ? 1.104 -7.57 3.619 1 95.19 188 ARG B C 1
ATOM 3850 O O . ARG B 1 188 ? 1.779 -8.594 3.75 1 95.19 188 ARG B O 1
ATOM 3857 N N . LEU B 1 189 ? 0.418 -7.277 2.57 1 95.69 189 LEU B N 1
ATOM 3858 C CA . LEU B 1 189 ? 0.505 -8.164 1.413 1 95.69 189 LEU B CA 1
ATOM 3859 C C . LEU B 1 189 ? 1.917 -8.164 0.835 1 95.69 189 LEU B C 1
ATOM 3861 O O . LEU B 1 189 ? 2.475 -9.227 0.55 1 95.69 189 LEU B O 1
ATOM 3865 N N . VAL B 1 190 ? 2.463 -6.965 0.676 1 94.69 190 VAL B N 1
ATOM 3866 C CA . VAL B 1 190 ? 3.799 -6.828 0.107 1 94.69 190 VAL B CA 1
ATOM 3867 C C . VAL B 1 190 ? 4.816 -7.547 0.991 1 94.69 190 VAL B C 1
ATOM 3869 O O . VAL B 1 190 ? 5.637 -8.32 0.497 1 94.69 190 VAL B O 1
ATOM 3872 N N . SER B 1 191 ? 4.715 -7.289 2.242 1 94.38 191 SER B N 1
ATOM 3873 C CA . SER B 1 191 ? 5.598 -7.941 3.203 1 94.38 191 SER B CA 1
ATOM 3874 C C . SER B 1 191 ? 5.426 -9.461 3.172 1 94.38 191 SER B C 1
ATOM 3876 O O . SER B 1 191 ? 6.41 -10.203 3.225 1 94.38 191 SER B O 1
ATOM 3878 N N . PHE B 1 192 ? 4.199 -9.867 3.133 1 96.38 192 PHE B N 1
ATOM 3879 C CA . PHE B 1 192 ? 3.887 -11.289 3.043 1 96.38 192 PHE B CA 1
ATOM 3880 C C . PHE B 1 192 ? 4.582 -11.922 1.845 1 96.38 192 PHE B C 1
ATOM 3882 O O . PHE B 1 192 ? 5.168 -13 1.958 1 96.38 192 PHE B O 1
ATOM 3889 N N . ARG B 1 193 ? 4.562 -11.289 0.763 1 95.75 193 ARG B N 1
ATOM 3890 C CA . ARG B 1 193 ? 5.152 -11.812 -0.465 1 95.75 193 ARG B CA 1
ATOM 3891 C C . ARG B 1 193 ? 6.664 -11.938 -0.338 1 95.75 193 ARG B C 1
ATOM 3893 O O . ARG B 1 193 ? 7.25 -12.938 -0.757 1 95.75 193 ARG B O 1
ATOM 3900 N N . PHE B 1 194 ? 7.273 -10.953 0.261 1 95 194 PHE B N 1
ATOM 3901 C CA . PHE B 1 194 ? 8.711 -11.008 0.475 1 95 194 PHE B CA 1
ATOM 3902 C C . PHE B 1 194 ? 9.07 -12.141 1.436 1 95 194 PHE B C 1
ATOM 3904 O O . PHE B 1 194 ? 10.031 -12.883 1.2 1 95 194 PHE B O 1
ATOM 3911 N N . ARG B 1 195 ? 8.328 -12.289 2.434 1 95.81 195 ARG B N 1
ATOM 3912 C CA . ARG B 1 195 ? 8.594 -13.344 3.406 1 95.81 195 ARG B CA 1
ATOM 3913 C C . ARG B 1 195 ? 8.422 -14.727 2.777 1 95.81 195 ARG B C 1
ATOM 3915 O O . ARG B 1 195 ? 9.164 -15.656 3.107 1 95.81 195 ARG B O 1
ATOM 3922 N N . CYS B 1 196 ? 7.445 -14.805 1.938 1 97.44 196 CYS B N 1
ATOM 3923 C CA . CYS B 1 196 ? 7.266 -16.062 1.219 1 97.44 196 CYS B CA 1
ATOM 3924 C C . CYS B 1 196 ? 8.484 -16.375 0.363 1 97.44 196 CYS B C 1
ATOM 3926 O O . CYS B 1 196 ? 8.945 -17.516 0.335 1 97.44 196 CYS B O 1
ATOM 3928 N N . GLY B 1 197 ? 8.969 -15.367 -0.35 1 96.62 197 GLY B N 1
ATOM 3929 C CA . GLY B 1 197 ? 10.18 -15.555 -1.13 1 96.62 197 GLY B CA 1
ATOM 3930 C C . GLY B 1 197 ? 11.367 -16 -0.292 1 96.62 197 GLY B C 1
ATOM 3931 O O . GLY B 1 197 ? 12.078 -16.938 -0.658 1 96.62 197 GLY B O 1
ATOM 3932 N N . ASP B 1 198 ? 11.555 -15.414 0.802 1 95.56 198 ASP B N 1
ATOM 3933 C CA . ASP B 1 198 ? 12.648 -15.75 1.704 1 95.56 198 ASP B CA 1
ATOM 3934 C C . ASP B 1 198 ? 12.484 -17.1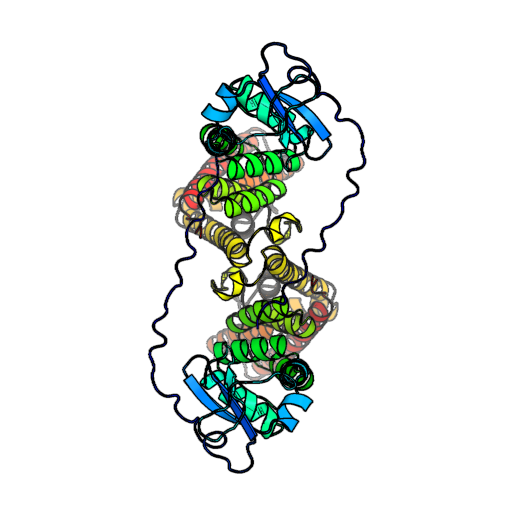56 2.268 1 95.56 198 ASP B C 1
ATOM 3936 O O . ASP B 1 198 ? 13.453 -17.922 2.334 1 95.56 198 ASP B O 1
ATOM 3940 N N . ALA B 1 199 ? 11.281 -17.438 2.668 1 96.75 199 ALA B N 1
ATOM 3941 C CA . ALA B 1 199 ? 11 -18.75 3.232 1 96.75 199 ALA B CA 1
ATOM 3942 C C . ALA B 1 199 ? 11.25 -19.844 2.207 1 96.75 199 ALA B C 1
ATOM 3944 O O . ALA B 1 199 ? 11.844 -20.891 2.529 1 96.75 199 ALA B O 1
ATOM 3945 N N . ALA B 1 200 ? 10.812 -19.609 1.007 1 96.06 200 ALA B N 1
ATOM 3946 C CA . ALA B 1 200 ? 11.016 -20.594 -0.06 1 96.06 200 ALA B CA 1
ATOM 3947 C C . ALA B 1 200 ? 12.5 -20.812 -0.319 1 96.06 200 ALA B C 1
ATOM 3949 O O . ALA B 1 200 ? 12.961 -21.969 -0.377 1 96.06 200 ALA B O 1
ATOM 3950 N N . CYS B 1 201 ? 13.266 -19.75 -0.421 1 92.94 201 CYS B N 1
ATOM 3951 C CA . CYS B 1 201 ? 14.695 -19.844 -0.701 1 92.94 201 CYS B CA 1
ATOM 3952 C C . CYS B 1 201 ? 15.438 -20.5 0.456 1 92.94 201 CYS B C 1
ATOM 3954 O O . CYS B 1 201 ? 16.312 -21.344 0.239 1 92.94 201 CYS B O 1
ATOM 3956 N N . ARG B 1 202 ? 15.094 -20.141 1.584 1 92.94 202 ARG B N 1
ATOM 3957 C CA . ARG B 1 202 ? 15.734 -20.734 2.76 1 92.94 202 ARG B CA 1
ATOM 3958 C C . ARG B 1 202 ? 15.461 -22.234 2.84 1 92.94 202 ARG B C 1
ATOM 3960 O O . ARG B 1 202 ? 16.375 -23.031 3.08 1 92.94 202 ARG B O 1
ATOM 3967 N N . SER B 1 203 ? 14.234 -22.641 2.652 1 92.5 203 SER B N 1
ATOM 3968 C CA . SER B 1 203 ? 13.852 -24.047 2.715 1 92.5 203 SER B CA 1
ATOM 3969 C C . SER B 1 203 ? 14.562 -24.859 1.64 1 92.5 203 SER B C 1
ATOM 3971 O O . SER B 1 203 ? 14.953 -26.016 1.879 1 92.5 203 SER B O 1
ATOM 3973 N N . LEU B 1 204 ? 14.75 -24.281 0.519 1 87.56 204 LEU B N 1
ATOM 3974 C CA . LEU B 1 204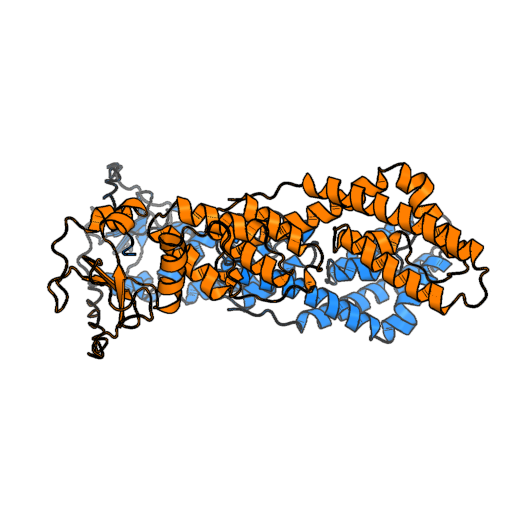 ? 15.445 -24.969 -0.561 1 87.56 204 LEU B CA 1
ATOM 3975 C C . LEU B 1 204 ? 16.922 -25.125 -0.23 1 87.56 204 LEU B C 1
ATOM 3977 O O . LEU B 1 204 ? 17.516 -26.172 -0.536 1 87.56 204 LEU B O 1
ATOM 3981 N N . LYS B 1 205 ? 17.531 -24.125 0.354 1 84.81 205 LYS B N 1
ATOM 3982 C CA . LYS B 1 205 ? 18.938 -24.188 0.735 1 84.81 205 LYS B CA 1
ATOM 3983 C C . LYS B 1 205 ? 19.172 -25.234 1.836 1 84.81 205 LYS B C 1
ATOM 3985 O O . LYS B 1 205 ? 20.234 -25.844 1.906 1 84.81 205 LYS B O 1
ATOM 3990 N N . GLU B 1 206 ? 18.219 -25.359 2.582 1 85.12 206 GLU B N 1
ATOM 3991 C CA . GLU B 1 206 ? 18.328 -26.281 3.715 1 85.12 206 GLU B CA 1
ATOM 3992 C C . GLU B 1 206 ? 17.938 -27.703 3.318 1 85.12 206 GLU B C 1
ATOM 3994 O O . GLU B 1 206 ? 18.234 -28.656 4.039 1 85.12 206 GLU B O 1
ATOM 3999 N N . ASP B 1 207 ? 17.234 -27.719 2.23 1 77.31 207 ASP B N 1
ATOM 4000 C CA . ASP B 1 207 ? 16.781 -29.031 1.778 1 77.31 207 ASP B CA 1
ATOM 4001 C C . ASP B 1 207 ? 17.953 -29.859 1.237 1 77.31 207 ASP B C 1
ATOM 4003 O O . ASP B 1 207 ? 18.547 -29.5 0.221 1 77.31 207 ASP B O 1
ATOM 4007 N N . ARG B 1 208 ? 18.469 -30.859 1.893 1 64.44 208 ARG B N 1
ATOM 4008 C CA . ARG B 1 208 ? 19.578 -31.734 1.572 1 64.44 208 ARG B CA 1
ATOM 4009 C C . ARG B 1 208 ? 19.406 -32.375 0.197 1 64.44 208 ARG B C 1
ATOM 4011 O O . ARG B 1 208 ? 20.375 -32.562 -0.536 1 64.44 208 ARG B O 1
ATOM 4018 N N . GLY B 1 209 ? 18.094 -32.75 -0.062 1 60.38 209 GLY B N 1
ATOM 4019 C CA . GLY B 1 209 ? 17.844 -33.312 -1.371 1 60.38 209 GLY B CA 1
ATOM 4020 C C . GLY B 1 209 ? 18.156 -32.375 -2.514 1 60.38 209 GLY B C 1
ATOM 4021 O O . GLY B 1 209 ? 18.703 -32.781 -3.541 1 60.38 209 GLY B O 1
ATOM 4022 N N . PHE B 1 210 ? 17.875 -31.141 -2.232 1 61 210 PHE B N 1
ATOM 4023 C CA . PHE B 1 210 ? 18.125 -30.109 -3.244 1 61 210 PHE B CA 1
ATOM 4024 C C . PHE B 1 210 ? 19.594 -29.75 -3.314 1 61 210 PHE B C 1
ATOM 4026 O O . PHE B 1 210 ? 20.156 -29.609 -4.406 1 61 210 PHE B O 1
ATOM 4033 N N . THR B 1 211 ? 20.203 -29.375 -2.17 1 57.75 211 THR B N 1
ATOM 4034 C CA . THR B 1 211 ? 21.594 -28.953 -2.137 1 57.75 211 THR B CA 1
ATOM 4035 C C . THR B 1 211 ? 22.516 -30.031 -2.695 1 57.75 211 THR B C 1
ATOM 4037 O O . THR B 1 211 ? 23.484 -29.734 -3.404 1 57.75 211 THR B O 1
ATOM 4040 N N . HIS B 1 212 ? 22.344 -31.219 -2.234 1 51.84 212 HIS B N 1
ATOM 4041 C CA . HIS B 1 212 ? 23.266 -32.281 -2.613 1 51.84 212 HIS B CA 1
ATOM 4042 C C . HIS B 1 212 ? 22.984 -32.781 -4.031 1 51.84 212 HIS B C 1
ATOM 4044 O O . HIS B 1 212 ? 23.922 -33.031 -4.793 1 51.84 212 HIS B O 1
ATOM 4050 N N . HIS B 1 213 ? 21.719 -32.969 -4.324 1 49.59 213 HIS B N 1
ATOM 4051 C CA . HIS B 1 213 ? 21.391 -33.656 -5.555 1 49.59 213 HIS B CA 1
ATOM 4052 C C . HIS B 1 213 ? 20.672 -32.75 -6.539 1 49.59 213 HIS B C 1
ATOM 4054 O O . HIS B 1 213 ? 20.797 -32.906 -7.754 1 49.59 213 HIS B O 1
ATOM 4060 N N . GLY B 1 214 ? 20.031 -31.766 -6.043 1 51.03 214 GLY B N 1
ATOM 4061 C CA . GLY B 1 214 ? 19.031 -31.125 -6.883 1 51.03 214 GLY B CA 1
ATOM 4062 C C . GLY B 1 214 ? 19.609 -30 -7.73 1 51.03 214 GLY B C 1
ATOM 4063 O O . GLY B 1 214 ? 19.422 -29.969 -8.945 1 51.03 214 GLY B O 1
ATOM 4064 N N . LEU B 1 215 ? 20.344 -29.047 -7.094 1 55.56 215 LEU B N 1
ATOM 4065 C CA . LEU B 1 215 ? 20.906 -27.953 -7.863 1 55.56 215 LEU B CA 1
ATOM 4066 C C . LEU B 1 215 ? 22.062 -28.422 -8.734 1 55.56 215 LEU B C 1
ATOM 4068 O O . LEU B 1 215 ? 22.188 -28 -9.891 1 55.56 215 LEU B O 1
ATOM 4072 N N . ASP B 1 216 ? 22.922 -29.219 -8.117 1 54.94 216 ASP B N 1
ATOM 4073 C CA . ASP B 1 216 ? 24.047 -29.766 -8.852 1 54.94 216 ASP B CA 1
ATOM 4074 C C . ASP B 1 216 ? 23.578 -30.688 -9.969 1 54.94 216 ASP B C 1
ATOM 4076 O O . ASP B 1 216 ? 24.109 -30.641 -11.086 1 54.94 216 ASP B O 1
ATOM 4080 N N . ARG B 1 217 ? 22.688 -31.469 -9.578 1 55.72 217 ARG B N 1
ATOM 4081 C CA . ARG B 1 217 ? 22.141 -32.344 -10.609 1 55.72 217 ARG B CA 1
ATOM 4082 C C . ARG B 1 217 ? 21.391 -31.562 -11.672 1 55.72 217 ARG B C 1
ATOM 4084 O O . ARG B 1 217 ? 21.469 -31.875 -12.859 1 55.72 217 ARG B O 1
ATOM 4091 N N . TRP B 1 218 ? 20.766 -30.531 -11.086 1 56.53 218 TRP B N 1
ATOM 4092 C CA . TRP B 1 218 ? 20.078 -29.625 -12.008 1 56.53 218 TRP B CA 1
ATOM 4093 C C . TRP B 1 218 ? 21.062 -29.016 -13 1 56.53 218 TRP B C 1
ATOM 4095 O O . TRP B 1 218 ? 20.828 -29.047 -14.211 1 56.53 218 TRP B O 1
ATOM 4105 N N . GLN B 1 219 ? 22.172 -28.562 -12.43 1 58.62 219 GLN B N 1
ATOM 4106 C CA . GLN B 1 219 ? 23.203 -27.969 -13.273 1 58.62 219 GLN B CA 1
ATOM 4107 C C . GLN B 1 219 ? 23.906 -29.016 -14.117 1 58.62 219 GLN B C 1
ATOM 4109 O O . GLN B 1 219 ? 24.219 -28.781 -15.289 1 58.62 219 GLN B O 1
ATOM 4114 N N . SER B 1 220 ? 24.25 -30.094 -13.453 1 57.84 220 SER B N 1
ATOM 4115 C CA . SER B 1 220 ? 24.984 -31.141 -14.156 1 57.84 220 SER B CA 1
ATOM 4116 C C . SER B 1 220 ? 24.156 -31.703 -15.305 1 57.84 220 SER B C 1
ATOM 4118 O O . SER B 1 220 ? 24.688 -32.031 -16.375 1 57.84 220 SER B O 1
ATOM 4120 N N . TYR B 1 221 ? 22.906 -31.875 -14.945 1 56.19 221 TYR B N 1
ATOM 4121 C CA . TYR B 1 221 ? 22.062 -32.406 -16.016 1 56.19 221 TYR B CA 1
ATOM 4122 C C . TYR B 1 221 ? 22.047 -31.438 -17.203 1 56.19 221 TYR B C 1
ATOM 4124 O O . TYR B 1 221 ? 22.109 -31.859 -18.359 1 56.19 221 TYR B O 1
ATOM 4132 N N . TRP B 1 222 ? 22.188 -30.188 -16.797 1 55.47 222 TRP B N 1
ATOM 4133 C CA . TRP B 1 222 ? 22.172 -29.156 -17.828 1 55.47 222 TRP B CA 1
ATOM 4134 C C . TRP B 1 222 ? 23.516 -29.094 -18.547 1 55.47 222 TRP B C 1
ATOM 4136 O O . TRP B 1 222 ? 23.578 -28.984 -19.781 1 55.47 222 TRP B O 1
ATOM 4146 N N . ASP B 1 223 ? 24.5 -29.031 -17.688 1 55.28 223 ASP B N 1
ATOM 4147 C CA . ASP B 1 223 ? 25.844 -28.969 -18.266 1 55.28 223 ASP B CA 1
ATOM 4148 C C . ASP B 1 223 ? 26.141 -30.219 -19.109 1 55.28 223 ASP B C 1
ATOM 4150 O O . ASP B 1 223 ? 26.75 -30.125 -20.172 1 55.28 223 ASP B O 1
ATOM 4154 N N . GLY B 1 224 ? 25.844 -31.266 -18.484 1 52.31 224 GLY B N 1
ATOM 4155 C CA . GLY B 1 224 ? 26.141 -32.5 -19.188 1 52.31 224 GLY B CA 1
ATOM 4156 C C . GLY B 1 224 ? 25.453 -32.594 -20.531 1 52.31 224 GLY B C 1
ATOM 4157 O O . GLY B 1 224 ? 25.969 -33.25 -21.453 1 52.31 224 GLY B O 1
ATOM 4158 N N . TYR B 1 225 ? 24.328 -31.953 -20.516 1 51.19 225 TYR B N 1
ATOM 4159 C CA . TYR B 1 225 ? 23.609 -32.062 -21.781 1 51.19 225 TYR B CA 1
ATOM 4160 C C . TYR B 1 225 ? 24.016 -30.969 -22.75 1 51.19 225 TYR B C 1
ATOM 4162 O O . TYR B 1 225 ? 23.375 -30.766 -23.781 1 51.19 225 TYR B O 1
ATOM 4170 N N . GLY B 1 226 ? 25.109 -30.406 -22.328 1 47.94 226 GLY B N 1
ATOM 4171 C CA . GLY B 1 226 ? 25.609 -29.391 -23.234 1 47.94 226 GLY B CA 1
ATOM 4172 C C . GLY B 1 226 ? 24.766 -28.125 -23.219 1 47.94 226 GLY B C 1
ATOM 4173 O O . GLY B 1 226 ? 24.844 -27.328 -24.156 1 47.94 226 GLY B O 1
ATOM 4174 N N . ILE B 1 227 ? 23.812 -28.25 -22.375 1 48.47 227 ILE B N 1
ATOM 4175 C CA . ILE B 1 227 ? 22.984 -27.047 -22.359 1 48.47 227 ILE B CA 1
ATOM 4176 C C . ILE B 1 227 ? 23.75 -25.891 -21.719 1 48.47 227 ILE B C 1
ATOM 4178 O O . ILE B 1 227 ? 23.984 -25.906 -20.5 1 48.47 227 ILE B O 1
ATOM 4182 N N . GLN B 1 228 ? 24.703 -25.281 -22.344 1 48.62 228 GLN B N 1
ATOM 4183 C CA . GLN B 1 228 ? 25.594 -24.188 -21.922 1 48.62 228 GLN B CA 1
ATOM 4184 C C . GLN B 1 228 ? 24.781 -23.047 -21.297 1 48.62 228 GLN B C 1
ATOM 4186 O O . GLN B 1 228 ? 25.328 -22.266 -20.5 1 48.62 228 GLN B O 1
ATOM 4191 N N . LYS B 1 229 ? 23.453 -23.078 -21.641 1 55.72 229 LYS B N 1
ATOM 4192 C CA . LYS B 1 229 ? 22.812 -21.812 -21.328 1 55.72 229 LYS B CA 1
ATOM 4193 C C . LYS B 1 229 ? 21.578 -22 -20.453 1 55.72 229 LYS B C 1
ATOM 4195 O O . LYS B 1 229 ? 20.562 -21.328 -20.625 1 55.72 229 LYS B O 1
ATOM 4200 N N . GLY B 1 230 ? 21.656 -23.094 -19.594 1 59.12 230 GLY B N 1
ATOM 4201 C CA . GLY B 1 230 ? 20.484 -23.266 -18.734 1 59.12 230 GLY B CA 1
ATOM 4202 C C . GLY B 1 230 ? 20.469 -22.312 -17.562 1 59.12 230 GLY B C 1
ATOM 4203 O O . GLY B 1 230 ? 21.391 -21.516 -17.375 1 59.12 230 GLY B O 1
ATOM 4204 N N . ILE B 1 231 ? 19.297 -22.312 -16.859 1 65.12 231 ILE B N 1
ATOM 4205 C CA . ILE B 1 231 ? 19.156 -21.422 -15.703 1 65.12 231 ILE B CA 1
ATOM 4206 C C . ILE B 1 231 ? 20.125 -21.828 -14.602 1 65.12 231 ILE B C 1
ATOM 4208 O O . ILE B 1 231 ? 20.281 -23.031 -14.32 1 65.12 231 ILE B O 1
ATOM 4212 N N . THR B 1 232 ? 20.906 -20.906 -14.188 1 70.19 232 THR B N 1
ATOM 4213 C CA . THR B 1 232 ? 21.828 -21.125 -13.078 1 70.19 232 THR B CA 1
ATOM 4214 C C . THR B 1 232 ? 21.078 -21.203 -11.758 1 70.19 232 THR B C 1
ATOM 4216 O O . THR B 1 232 ? 19.891 -20.875 -11.695 1 70.19 232 THR B O 1
ATOM 4219 N N . SER B 1 233 ? 21.719 -21.859 -10.766 1 72.56 233 SER B N 1
ATOM 4220 C CA . SER B 1 233 ? 21.141 -21.859 -9.422 1 72.56 233 SER B CA 1
ATOM 4221 C C . SER B 1 233 ? 20.781 -20.453 -8.969 1 72.56 233 SER B C 1
ATOM 4223 O O . SER B 1 233 ? 19.719 -20.25 -8.367 1 72.56 233 SER B O 1
ATOM 4225 N N . LYS B 1 234 ? 21.656 -19.547 -9.344 1 75.5 234 LYS B N 1
ATOM 4226 C CA . LYS B 1 234 ? 21.406 -18.156 -8.969 1 75.5 234 LYS B CA 1
ATOM 4227 C C . LYS B 1 234 ? 20.172 -17.609 -9.68 1 75.5 234 LYS B C 1
ATOM 4229 O O . LYS B 1 234 ? 19.375 -16.891 -9.07 1 75.5 234 LYS B O 1
ATOM 4234 N N . GLY B 1 235 ? 20.047 -18 -10.93 1 79.25 235 GLY B N 1
ATOM 4235 C CA . GLY B 1 235 ? 18.875 -17.594 -11.695 1 79.25 235 GLY B CA 1
ATOM 4236 C C . GLY B 1 235 ? 17.578 -18.188 -11.172 1 79.25 235 GLY B C 1
ATOM 4237 O O . GLY B 1 235 ? 16.547 -17.516 -11.141 1 79.25 235 GLY B O 1
ATOM 4238 N N . LEU B 1 236 ? 17.703 -19.438 -10.797 1 82.44 236 LEU B N 1
ATOM 4239 C CA . LEU B 1 236 ? 16.547 -20.125 -10.234 1 82.44 236 LEU B CA 1
ATOM 4240 C C . LEU B 1 236 ? 16.094 -19.453 -8.938 1 82.44 236 LEU B C 1
ATOM 4242 O O . LEU B 1 236 ? 14.914 -19.156 -8.766 1 82.44 236 LEU B O 1
ATOM 4246 N N . PHE B 1 237 ? 17.047 -19.125 -8.031 1 86.31 237 PHE B N 1
ATOM 4247 C CA . PHE B 1 237 ? 16.719 -18.516 -6.746 1 86.31 237 PHE B CA 1
ATOM 4248 C C . PHE B 1 237 ? 16.156 -17.125 -6.938 1 86.31 237 PHE B C 1
ATOM 4250 O O . PHE B 1 237 ? 15.266 -16.703 -6.203 1 86.31 237 PHE B O 1
ATOM 4257 N N . LYS B 1 238 ? 16.656 -16.5 -7.934 1 86.56 238 LYS B N 1
ATOM 4258 C CA . LYS B 1 238 ? 16.141 -15.172 -8.242 1 86.56 238 LYS B CA 1
ATOM 4259 C C . LYS B 1 238 ? 14.68 -15.227 -8.656 1 86.56 238 LYS B C 1
ATOM 4261 O O . LYS B 1 238 ? 13.867 -14.422 -8.203 1 86.56 238 LYS B O 1
ATOM 4266 N N . LYS B 1 239 ? 14.375 -16.203 -9.477 1 89.31 239 LYS B N 1
ATOM 4267 C CA . LYS B 1 239 ? 13 -16.344 -9.953 1 89.31 239 LYS B CA 1
ATOM 4268 C C . LYS B 1 239 ? 12.07 -16.781 -8.828 1 89.31 239 LYS B C 1
ATOM 4270 O O . LYS B 1 239 ? 10.945 -16.281 -8.719 1 89.31 239 LYS B O 1
ATOM 4275 N N . ILE B 1 240 ? 12.578 -17.641 -8.023 1 91.81 240 ILE B N 1
ATOM 4276 C CA . ILE B 1 240 ? 11.766 -18.156 -6.922 1 91.81 240 ILE B CA 1
ATOM 4277 C C . ILE B 1 240 ? 11.539 -17.047 -5.891 1 91.81 240 ILE B C 1
ATOM 4279 O O . ILE B 1 240 ? 10.461 -16.953 -5.305 1 91.81 240 ILE B O 1
ATOM 4283 N N . LYS B 1 241 ? 12.523 -16.266 -5.664 1 92.75 241 LYS B N 1
ATOM 4284 C CA . LYS B 1 241 ? 12.383 -15.18 -4.703 1 92.75 241 LYS B CA 1
ATOM 4285 C C . LYS B 1 241 ? 11.32 -14.18 -5.16 1 92.75 241 LYS B C 1
ATOM 4287 O O . LYS B 1 241 ? 10.539 -13.68 -4.348 1 92.75 241 LYS B O 1
ATOM 4292 N N . ALA B 1 242 ? 11.203 -13.938 -6.426 1 91.88 242 ALA B N 1
ATOM 4293 C CA . ALA B 1 242 ? 10.266 -12.984 -7 1 91.88 242 ALA B CA 1
ATOM 4294 C C . ALA B 1 242 ? 8.867 -13.586 -7.098 1 91.88 242 ALA B C 1
ATOM 4296 O O . ALA B 1 242 ? 7.867 -12.883 -6.922 1 91.88 242 ALA B O 1
ATOM 4297 N N . CYS B 1 243 ? 8.805 -14.875 -7.406 1 95.56 243 CYS B N 1
ATOM 4298 C CA . CYS B 1 243 ? 7.555 -15.602 -7.57 1 95.56 243 CYS B CA 1
ATOM 4299 C C . CYS B 1 243 ? 7.594 -16.938 -6.832 1 95.56 243 CYS B C 1
ATOM 4301 O O . CYS B 1 243 ? 7.703 -17.984 -7.453 1 95.56 243 CYS B O 1
ATOM 4303 N N . PRO B 1 244 ? 7.383 -16.922 -5.559 1 95.12 244 PRO B N 1
ATOM 4304 C CA . PRO B 1 244 ? 7.566 -18.125 -4.742 1 95.12 244 PRO B CA 1
ATOM 4305 C C . PRO B 1 244 ? 6.383 -19.078 -4.832 1 95.12 244 PRO B C 1
ATOM 4307 O O . PRO B 1 244 ? 5.629 -19.234 -3.865 1 95.12 244 PRO B O 1
ATOM 4310 N N . ARG B 1 245 ? 6.285 -19.781 -5.906 1 94.31 245 ARG B N 1
ATOM 4311 C CA . ARG B 1 245 ? 5.25 -20.781 -6.16 1 94.31 245 ARG B CA 1
ATOM 4312 C C . ARG B 1 245 ? 5.832 -22.016 -6.848 1 94.31 245 ARG B C 1
ATOM 4314 O O . ARG B 1 245 ? 6.82 -21.922 -7.578 1 94.31 245 ARG B O 1
ATOM 4321 N N . GLY B 1 246 ? 5.18 -23.094 -6.562 1 89.81 246 GLY B N 1
ATOM 4322 C CA . GLY B 1 246 ? 5.574 -24.297 -7.273 1 89.81 246 GLY B CA 1
ATOM 4323 C C . GLY B 1 246 ? 5.422 -24.188 -8.781 1 89.81 246 GLY B C 1
ATOM 4324 O O . GLY B 1 246 ? 6.25 -24.703 -9.531 1 89.81 246 GLY B O 1
ATOM 4325 N N . SER B 1 247 ? 4.449 -23.484 -9.164 1 88.25 247 SER B N 1
ATOM 4326 C CA . SER B 1 247 ? 4.176 -23.312 -10.594 1 88.25 247 SER B CA 1
ATOM 4327 C C . SER B 1 247 ? 5.301 -22.547 -11.281 1 88.25 247 SER B C 1
ATOM 4329 O O . SER B 1 247 ? 5.5 -22.688 -12.492 1 88.25 247 SER B O 1
ATOM 4331 N N . THR B 1 248 ? 5.969 -21.734 -10.523 1 89.38 248 THR B N 1
ATOM 4332 C CA . THR B 1 248 ? 7.113 -21.016 -11.07 1 89.38 248 THR B CA 1
ATOM 4333 C C . THR B 1 248 ? 8.188 -21.984 -11.547 1 89.38 248 THR B C 1
ATOM 4335 O O . THR B 1 248 ? 8.781 -21.797 -12.609 1 89.38 248 THR B O 1
ATOM 4338 N N . VAL B 1 249 ? 8.367 -23.016 -10.812 1 84.94 249 VAL B N 1
ATOM 4339 C CA . VAL B 1 249 ? 9.352 -24.047 -11.164 1 84.94 249 VAL B CA 1
ATOM 4340 C C . VAL B 1 249 ? 8.891 -24.781 -12.422 1 84.94 249 VAL B C 1
ATOM 4342 O O . VAL B 1 249 ? 9.695 -25.078 -13.297 1 84.94 249 VAL B O 1
ATOM 4345 N N . ASP B 1 250 ? 7.629 -24.969 -12.461 1 84.62 250 ASP B N 1
ATOM 4346 C CA . ASP B 1 250 ? 7.055 -25.641 -13.633 1 84.62 250 ASP B CA 1
ATOM 4347 C C . ASP B 1 250 ? 7.32 -24.828 -14.898 1 84.62 250 ASP B C 1
ATOM 4349 O O . ASP B 1 250 ? 7.695 -25.391 -15.93 1 84.62 250 ASP B O 1
ATOM 4353 N N . GLU B 1 251 ? 7.148 -23.625 -14.797 1 83.56 251 GLU B N 1
ATOM 4354 C CA . GLU B 1 251 ? 7.344 -22.75 -15.953 1 83.56 251 GLU B CA 1
ATOM 4355 C C . GLU B 1 251 ? 8.812 -22.703 -16.375 1 83.56 251 GLU B C 1
ATOM 4357 O O . GLU B 1 251 ? 9.117 -22.703 -17.562 1 83.56 251 GLU B O 1
ATOM 4362 N N . LEU B 1 252 ? 9.641 -22.609 -15.414 1 79.5 252 LEU B N 1
ATOM 4363 C CA . LEU B 1 252 ? 11.07 -22.578 -15.703 1 79.5 252 LEU B CA 1
ATOM 4364 C C . LEU B 1 252 ? 11.516 -23.875 -16.375 1 79.5 252 LEU B C 1
ATOM 4366 O O . LEU B 1 252 ? 12.281 -23.844 -17.344 1 79.5 252 LEU B O 1
ATOM 4370 N N . TYR B 1 253 ? 10.992 -24.938 -15.859 1 75 253 TYR B N 1
ATOM 4371 C CA . TYR B 1 253 ? 11.297 -26.25 -16.438 1 75 253 TYR B CA 1
ATOM 4372 C C . TYR B 1 253 ? 10.797 -26.344 -17.875 1 75 253 TYR B C 1
ATOM 4374 O O . TYR B 1 253 ? 11.5 -26.828 -18.75 1 75 253 TYR B O 1
ATOM 4382 N N . ALA B 1 254 ? 9.633 -25.906 -18.078 1 75.56 254 ALA B N 1
ATOM 4383 C CA . ALA B 1 254 ? 9.047 -25.953 -19.406 1 75.56 254 ALA B CA 1
ATOM 4384 C C . ALA B 1 254 ? 9.875 -25.125 -20.391 1 75.56 254 ALA B C 1
ATOM 4386 O O . ALA B 1 254 ? 10.109 -25.562 -21.531 1 75.56 254 ALA B O 1
ATOM 4387 N N . SER B 1 255 ? 10.344 -24 -19.969 1 75.06 255 SER B N 1
ATOM 4388 C CA . SER B 1 255 ? 11.156 -23.125 -20.812 1 75.06 255 SER B CA 1
ATOM 4389 C C . SER B 1 255 ? 12.5 -23.766 -21.141 1 75.06 255 SER B C 1
ATOM 4391 O O . SER B 1 255 ? 12.984 -23.656 -22.266 1 75.06 255 SER B O 1
ATOM 4393 N N . GLU B 1 256 ? 13.047 -24.453 -20.156 1 69.75 256 GLU B N 1
ATOM 4394 C CA . GLU B 1 256 ? 14.336 -25.109 -20.359 1 69.75 256 GLU B CA 1
ATOM 4395 C C . GLU B 1 256 ? 14.203 -26.328 -21.266 1 69.75 256 GLU B C 1
ATOM 4397 O O . GLU B 1 256 ? 15.078 -26.594 -22.094 1 69.75 256 GLU B O 1
ATOM 4402 N N . LEU B 1 257 ? 13.094 -27.062 -21.094 1 69.88 257 LEU B N 1
ATOM 4403 C CA . LEU B 1 257 ? 12.836 -28.219 -21.953 1 69.88 257 LEU B CA 1
ATOM 4404 C C . LEU B 1 257 ? 12.664 -27.812 -23.406 1 69.88 257 LEU B C 1
ATOM 4406 O O . LEU B 1 257 ? 13.102 -28.516 -24.312 1 69.88 257 LEU B O 1
ATOM 4410 N N . GLU B 1 258 ? 12.039 -26.766 -23.531 1 69.38 258 GLU B N 1
ATOM 4411 C CA . GLU B 1 258 ? 11.859 -26.25 -24.891 1 69.38 258 GLU B CA 1
ATOM 4412 C C . GLU B 1 258 ? 13.211 -25.922 -25.531 1 69.38 258 GLU B C 1
ATOM 4414 O O . GLU B 1 258 ? 13.414 -26.188 -26.719 1 69.38 258 GLU B O 1
ATOM 4419 N N . LYS B 1 259 ? 14.141 -25.422 -24.797 1 66.31 259 LYS B N 1
ATOM 4420 C CA . LYS B 1 259 ? 15.477 -25.094 -25.297 1 66.31 259 LYS B CA 1
ATOM 4421 C C . LYS B 1 259 ? 16.25 -26.359 -25.656 1 66.31 259 LYS B C 1
ATOM 4423 O O . LYS B 1 259 ? 16.953 -26.406 -26.672 1 66.31 259 LYS B O 1
ATOM 4428 N N . ILE B 1 260 ? 16.047 -27.344 -24.812 1 62.16 260 ILE B N 1
ATOM 4429 C CA . ILE B 1 260 ? 16.703 -28.609 -25.047 1 62.16 260 ILE B CA 1
ATOM 4430 C C . ILE B 1 260 ? 16.125 -29.281 -26.297 1 62.16 260 ILE B C 1
ATOM 4432 O O . ILE B 1 260 ? 16.859 -29.875 -27.094 1 62.16 260 ILE B O 1
ATOM 4436 N N . GLY B 1 261 ? 14.812 -29.328 -26.266 1 61.16 261 GLY B N 1
ATOM 4437 C CA . GLY B 1 261 ? 14.18 -29.906 -27.438 1 61.16 261 GLY B CA 1
ATOM 4438 C C . GLY B 1 261 ? 14.641 -29.297 -28.734 1 61.16 261 GLY B C 1
ATOM 4439 O O . GLY B 1 261 ? 14.812 -30 -29.734 1 61.16 261 GLY B O 1
ATOM 4440 N N . ARG B 1 262 ? 14.938 -28.078 -28.672 1 60.19 262 ARG B N 1
ATOM 4441 C CA . ARG B 1 262 ? 15.398 -27.391 -29.875 1 60.19 262 ARG B CA 1
ATOM 4442 C C . ARG B 1 262 ? 16.844 -27.766 -30.203 1 60.19 262 ARG B C 1
ATOM 4444 O O . ARG B 1 262 ? 17.219 -27.812 -31.375 1 60.19 262 ARG B O 1
ATOM 4451 N N . TRP B 1 263 ? 17.578 -27.812 -29.094 1 55.38 263 TRP B N 1
ATOM 4452 C CA . TRP B 1 263 ? 19 -28.078 -29.312 1 55.38 263 TRP B CA 1
ATOM 4453 C C . TRP B 1 263 ? 19.219 -29.547 -29.703 1 55.38 263 TRP B C 1
ATOM 4455 O O . TRP B 1 263 ? 20.125 -29.859 -30.484 1 55.38 263 TRP B O 1
ATOM 4465 N N . ASN B 1 264 ? 18.609 -30.438 -28.953 1 51.22 264 ASN B N 1
ATOM 4466 C CA . ASN B 1 264 ? 19.094 -31.812 -28.969 1 51.22 264 ASN B CA 1
ATOM 4467 C C . ASN B 1 264 ? 18.5 -32.594 -30.141 1 51.22 264 ASN B C 1
ATOM 4469 O O . ASN B 1 264 ? 17.672 -33.5 -29.938 1 51.22 264 ASN B O 1
ATOM 4473 N N . GLN B 1 265 ? 18.438 -32.125 -31.266 1 49.78 265 GLN B N 1
ATOM 4474 C CA . GLN B 1 265 ? 18.219 -33.156 -32.281 1 49.78 265 GLN B CA 1
ATOM 4475 C C . GLN B 1 265 ? 19.141 -34.344 -32.062 1 49.78 265 GLN B C 1
ATOM 4477 O O . GLN B 1 265 ? 18.766 -35.5 -32.344 1 49.78 265 GLN B O 1
ATOM 4482 N N . ASP B 1 266 ? 20.375 -34.031 -31.656 1 48.47 266 ASP B N 1
ATOM 4483 C CA . ASP B 1 266 ? 21.344 -35.125 -31.75 1 48.47 266 ASP B CA 1
ATOM 4484 C C . ASP B 1 266 ? 21.391 -35.938 -30.469 1 48.47 266 ASP B C 1
ATOM 4486 O O . ASP B 1 266 ? 22.188 -36.875 -30.328 1 48.47 266 ASP B O 1
ATOM 4490 N N . PHE B 1 267 ? 20.844 -35.469 -29.422 1 50.62 267 PHE B N 1
ATOM 4491 C CA . PHE B 1 267 ? 21.016 -36.25 -28.203 1 50.62 267 PHE B CA 1
ATOM 4492 C C . PHE B 1 267 ? 20.141 -37.5 -28.234 1 50.62 267 PHE B C 1
ATOM 4494 O O . PHE B 1 267 ? 19.047 -37.469 -28.781 1 50.62 267 PHE B O 1
ATOM 4501 N N . SER B 1 268 ? 20.812 -38.656 -27.969 1 54.03 268 SER B N 1
ATOM 4502 C CA . SER B 1 268 ? 20.125 -39.938 -27.953 1 54.03 268 SER B CA 1
ATOM 4503 C C . SER B 1 268 ? 18.891 -39.875 -27.062 1 54.03 268 SER B C 1
ATOM 4505 O O . SER B 1 268 ? 18.828 -39.125 -26.109 1 54.03 268 SER B O 1
ATOM 4507 N N . ILE B 1 269 ? 17.812 -40.406 -27.547 1 53.16 269 ILE B N 1
ATOM 4508 C CA . ILE B 1 269 ? 16.469 -40.5 -26.984 1 53.16 269 ILE B CA 1
ATOM 4509 C C . ILE B 1 269 ? 16.562 -40.906 -25.516 1 53.16 269 ILE B C 1
ATOM 4511 O O . ILE B 1 269 ? 15.805 -40.406 -24.672 1 53.16 269 ILE B O 1
ATOM 4515 N N . ASN B 1 270 ? 17.578 -41.75 -25.203 1 55.12 270 ASN B N 1
ATOM 4516 C CA . ASN B 1 270 ? 17.688 -42.312 -23.859 1 55.12 270 ASN B CA 1
ATOM 4517 C C . ASN B 1 270 ? 18.172 -41.25 -22.859 1 55.12 270 ASN B C 1
ATOM 4519 O O . ASN B 1 270 ? 17.672 -41.188 -21.734 1 55.12 270 ASN B O 1
ATOM 4523 N N . VAL B 1 271 ? 19.172 -40.5 -23.328 1 56.16 271 VAL B N 1
ATOM 4524 C CA . VAL B 1 271 ? 19.734 -39.469 -22.453 1 56.16 271 VAL B CA 1
ATOM 4525 C C . VAL B 1 271 ? 18.703 -38.375 -22.219 1 56.16 271 VAL B C 1
ATOM 4527 O O . VAL B 1 271 ? 18.578 -37.875 -21.094 1 56.16 271 VAL B O 1
ATOM 4530 N N . LYS B 1 272 ? 17.891 -38.375 -23.297 1 60.28 272 LYS B N 1
ATOM 4531 C CA . LYS B 1 272 ? 16.844 -37.375 -23.203 1 60.28 272 LYS B CA 1
ATOM 4532 C C . LYS B 1 272 ? 15.773 -37.781 -22.203 1 60.28 272 LYS B C 1
ATOM 4534 O O . LYS B 1 272 ? 15.312 -36.969 -21.406 1 60.28 272 LYS B O 1
ATOM 4539 N N . GLY B 1 273 ? 15.602 -39.156 -22.297 1 61.12 273 GLY B N 1
ATOM 4540 C CA . GLY B 1 273 ? 14.555 -39.656 -21.422 1 61.12 273 GLY B CA 1
ATOM 4541 C C . GLY B 1 273 ? 14.93 -39.594 -19.953 1 61.12 273 GLY B C 1
ATOM 4542 O O . GLY B 1 273 ? 14.125 -39.156 -19.125 1 61.12 273 GLY B O 1
ATOM 4543 N N . ALA B 1 274 ? 16.219 -40 -19.672 1 62.06 274 ALA B N 1
ATOM 4544 C CA . ALA B 1 274 ? 16.672 -40 -18.281 1 62.06 274 ALA B CA 1
ATOM 4545 C C . ALA B 1 274 ? 16.781 -38.594 -17.734 1 62.06 274 ALA B C 1
ATOM 4547 O O . ALA B 1 274 ? 16.438 -38.312 -16.594 1 62.06 274 ALA B O 1
ATOM 4548 N N . ALA B 1 275 ? 17.25 -37.719 -18.562 1 61.03 275 ALA B N 1
ATOM 4549 C CA . ALA B 1 275 ? 17.375 -36.312 -18.156 1 61.03 275 ALA B CA 1
ATOM 4550 C C . ALA B 1 275 ? 16.016 -35.688 -17.906 1 61.03 275 ALA B C 1
ATOM 4552 O O . ALA B 1 275 ? 15.836 -34.969 -16.922 1 61.03 275 ALA B O 1
ATOM 4553 N N . PHE B 1 276 ? 15.117 -36.219 -18.734 1 65.5 276 PHE B N 1
ATOM 4554 C CA . PHE B 1 276 ? 13.766 -35.688 -18.609 1 65.5 276 PHE B CA 1
ATOM 4555 C C . PHE B 1 276 ? 13.133 -36.156 -17.297 1 65.5 276 PHE B C 1
ATOM 4557 O O . PHE B 1 276 ? 12.539 -35.344 -16.578 1 65.5 276 PHE B O 1
ATOM 4564 N N . HIS B 1 277 ? 13.312 -37.438 -17.094 1 67.94 277 HIS B N 1
ATOM 4565 C CA . HIS B 1 277 ? 12.727 -38 -15.875 1 67.94 277 HIS B CA 1
ATOM 4566 C C . HIS B 1 277 ? 13.367 -37.406 -14.633 1 67.94 277 HIS B C 1
ATOM 4568 O O . HIS B 1 277 ? 12.672 -37.062 -13.664 1 67.94 277 HIS B O 1
ATOM 4574 N N . GLY B 1 278 ? 14.641 -37.219 -14.641 1 65.56 278 GLY B N 1
ATOM 4575 C CA . GLY B 1 278 ? 15.336 -36.625 -13.523 1 65.56 278 GLY B CA 1
ATOM 4576 C C . GLY B 1 278 ? 14.938 -35.156 -13.281 1 65.56 278 GLY B C 1
ATOM 4577 O O . GLY B 1 278 ? 14.742 -34.75 -12.141 1 65.56 278 GLY B O 1
ATOM 4578 N N . MET B 1 279 ? 14.695 -34.5 -14.336 1 68.94 279 MET B N 1
ATOM 4579 C CA . MET B 1 279 ? 14.312 -33.094 -14.234 1 68.94 279 MET B CA 1
ATOM 4580 C C . MET B 1 279 ? 12.891 -32.969 -13.703 1 68.94 279 MET B C 1
ATOM 4582 O O . MET B 1 279 ? 12.602 -32.062 -12.914 1 68.94 279 MET B O 1
ATOM 4586 N N . MET B 1 280 ? 12.109 -33.969 -14.148 1 71.75 280 MET B N 1
ATOM 4587 C CA . MET B 1 280 ? 10.719 -33.969 -13.703 1 71.75 280 MET B CA 1
ATOM 4588 C C . MET B 1 280 ? 10.625 -34.25 -12.203 1 71.75 280 MET B C 1
ATOM 4590 O O . MET B 1 280 ? 9.828 -33.625 -11.5 1 71.75 280 MET B O 1
ATOM 4594 N N . GLU B 1 281 ? 11.414 -35.125 -11.773 1 73.5 281 GLU B N 1
ATOM 4595 C CA . GLU B 1 281 ? 11.438 -35.438 -10.352 1 73.5 281 GLU B CA 1
ATOM 4596 C C . GLU B 1 281 ? 11.953 -34.25 -9.539 1 73.5 281 GLU B C 1
ATOM 4598 O O . GLU B 1 281 ? 11.43 -33.969 -8.461 1 73.5 281 GLU B O 1
ATOM 4603 N N . CYS B 1 282 ? 12.914 -33.625 -10.07 1 73.31 282 CYS B N 1
ATOM 4604 C CA . CYS B 1 282 ? 13.484 -32.469 -9.383 1 73.31 282 CYS B CA 1
ATOM 4605 C C . CYS B 1 282 ? 12.477 -31.328 -9.312 1 73.31 282 CYS B C 1
ATOM 4607 O O . CYS B 1 282 ? 12.336 -30.688 -8.273 1 73.31 282 CYS B O 1
ATOM 4609 N N . ARG B 1 283 ? 11.797 -31.203 -10.406 1 78.5 283 ARG B N 1
ATOM 4610 C CA . ARG B 1 283 ? 10.773 -30.172 -10.492 1 78.5 283 ARG B CA 1
ATOM 4611 C C . ARG B 1 283 ? 9.695 -30.375 -9.43 1 78.5 283 ARG B C 1
ATOM 4613 O O . ARG B 1 283 ? 9.32 -29.422 -8.734 1 78.5 283 ARG B O 1
ATOM 4620 N N . SER B 1 284 ? 9.273 -31.594 -9.336 1 82.12 284 SER B N 1
ATOM 4621 C CA . SER B 1 284 ? 8.203 -31.906 -8.391 1 82.12 284 SER B CA 1
ATOM 4622 C C . SER B 1 284 ? 8.672 -31.734 -6.949 1 82.12 284 SER B C 1
ATOM 4624 O O . SER B 1 284 ? 7.934 -31.203 -6.117 1 82.12 284 SER B O 1
ATOM 4626 N N . SER B 1 285 ? 9.844 -32.156 -6.68 1 83.19 285 SER B N 1
ATOM 4627 C CA . SER B 1 285 ? 10.391 -32.062 -5.328 1 83.19 285 SER B CA 1
ATOM 4628 C C . SER B 1 285 ? 10.586 -30.594 -4.918 1 83.19 285 SER B C 1
ATOM 4630 O O . SER B 1 285 ? 10.219 -30.203 -3.811 1 83.19 285 SER B O 1
ATOM 4632 N N . ILE B 1 286 ? 11.07 -29.812 -5.859 1 84.75 286 ILE B N 1
ATOM 4633 C CA . ILE B 1 286 ? 11.305 -28.406 -5.59 1 84.75 286 ILE B CA 1
ATOM 4634 C C . ILE B 1 286 ? 9.977 -27.688 -5.348 1 84.75 286 ILE B C 1
ATOM 4636 O O . ILE B 1 286 ? 9.852 -26.891 -4.414 1 84.75 286 ILE B O 1
ATOM 4640 N N . GLY B 1 287 ? 9.008 -28.047 -6.176 1 90 287 GLY B N 1
ATOM 4641 C CA . GLY B 1 287 ? 7.691 -27.453 -6.035 1 90 287 GLY B CA 1
ATOM 4642 C C . GLY B 1 287 ? 7.047 -27.734 -4.691 1 90 287 GLY B C 1
ATOM 4643 O O . GLY B 1 287 ? 6.457 -26.828 -4.082 1 90 287 GLY B O 1
ATOM 4644 N N . LYS B 1 288 ? 7.246 -28.891 -4.246 1 90.94 288 LYS B N 1
ATOM 4645 C CA . LYS B 1 288 ? 6.668 -29.281 -2.967 1 90.94 288 LYS B CA 1
ATOM 4646 C C . LYS B 1 288 ? 7.332 -28.547 -1.81 1 90.94 288 LYS B C 1
ATOM 4648 O O . LYS B 1 288 ? 6.656 -28.109 -0.874 1 90.94 288 LYS B O 1
ATOM 4653 N N . VAL B 1 289 ? 8.617 -28.422 -1.87 1 92 289 VAL B N 1
ATOM 4654 C CA . VAL B 1 289 ? 9.367 -27.734 -0.825 1 92 289 VAL B CA 1
ATOM 4655 C C . VAL B 1 289 ? 8.922 -26.281 -0.744 1 92 289 VAL B C 1
ATOM 4657 O O . VAL B 1 289 ? 8.711 -25.734 0.349 1 92 289 VAL B O 1
ATOM 4660 N N . ILE B 1 290 ? 8.727 -25.688 -1.89 1 94.38 290 ILE B N 1
ATOM 4661 C CA . ILE B 1 290 ? 8.312 -24.281 -1.956 1 94.38 290 ILE B CA 1
ATOM 4662 C C . ILE B 1 290 ? 6.918 -24.125 -1.361 1 94.38 290 ILE B C 1
ATOM 4664 O O . ILE B 1 290 ? 6.691 -23.266 -0.512 1 94.38 290 ILE B O 1
ATOM 4668 N N . GLU B 1 291 ? 6.004 -25.047 -1.729 1 95.38 291 GLU B N 1
ATOM 4669 C CA . GLU B 1 291 ? 4.621 -24.953 -1.275 1 95.38 291 GLU B CA 1
ATOM 4670 C C . GLU B 1 291 ? 4.52 -25.141 0.235 1 95.38 291 GLU B C 1
ATOM 4672 O O . GLU B 1 291 ? 3.75 -24.453 0.904 1 95.38 291 GLU B O 1
ATOM 4677 N N . GLU B 1 292 ? 5.258 -25.984 0.727 1 95.19 292 GLU B N 1
ATOM 4678 C CA . GLU B 1 292 ? 5.273 -26.203 2.168 1 95.19 292 GLU B CA 1
ATOM 4679 C C . GLU B 1 292 ? 5.824 -25 2.912 1 95.19 292 GLU B C 1
ATOM 4681 O O . GLU B 1 292 ? 5.293 -24.609 3.953 1 95.19 292 GLU B O 1
ATOM 4686 N N . ALA B 1 293 ? 6.852 -24.438 2.412 1 96.44 293 ALA B N 1
ATOM 4687 C CA . ALA B 1 293 ? 7.488 -23.297 3.041 1 96.44 293 ALA B CA 1
ATOM 4688 C C . ALA B 1 293 ? 6.535 -22.094 3.098 1 96.44 293 ALA B C 1
ATOM 4690 O O . ALA B 1 293 ? 6.395 -21.453 4.141 1 96.44 293 ALA B O 1
ATOM 4691 N N . ILE B 1 294 ? 5.844 -21.859 1.974 1 96.94 294 ILE B N 1
ATOM 4692 C CA . ILE B 1 294 ? 5.031 -20.656 1.903 1 96.94 294 ILE B CA 1
ATOM 4693 C C . ILE B 1 294 ? 3.74 -20.844 2.695 1 96.94 294 ILE B C 1
ATOM 4695 O O . ILE B 1 294 ? 3.158 -19.891 3.197 1 96.94 294 ILE B O 1
ATOM 4699 N N . SER B 1 295 ? 3.256 -22.047 2.809 1 94.62 295 SER B N 1
ATOM 4700 C CA . SER B 1 295 ? 2.045 -22.328 3.572 1 94.62 295 SER B CA 1
ATOM 4701 C C . SER B 1 295 ? 2.223 -21.984 5.043 1 94.62 295 SER B C 1
ATOM 4703 O O . SER B 1 295 ? 1.248 -21.688 5.742 1 94.62 295 SER B O 1
ATOM 4705 N N . LYS B 1 296 ? 3.428 -21.875 5.52 1 95.25 296 LYS B N 1
ATOM 4706 C CA . LYS B 1 296 ? 3.719 -21.625 6.926 1 95.25 296 LYS B CA 1
ATOM 4707 C C . LYS B 1 296 ? 3.889 -20.141 7.195 1 95.25 296 LYS B C 1
ATOM 4709 O O . LYS B 1 296 ? 3.963 -19.719 8.352 1 95.25 296 LYS B O 1
ATOM 4714 N N . VAL B 1 297 ? 3.971 -19.391 6.188 1 96.81 297 VAL B N 1
ATOM 4715 C CA . VAL B 1 297 ? 4.137 -17.938 6.355 1 96.81 297 VAL B CA 1
ATOM 4716 C C . VAL B 1 297 ? 2.799 -17.312 6.715 1 96.81 297 VAL B C 1
ATOM 4718 O O . VAL B 1 297 ? 1.835 -17.391 5.953 1 96.81 297 VAL B O 1
ATOM 4721 N N . PRO B 1 298 ? 2.67 -16.688 7.84 1 95.38 298 PRO B N 1
ATOM 4722 C CA . PRO B 1 298 ? 1.402 -16.078 8.242 1 95.38 298 PRO B CA 1
ATOM 4723 C C . PRO B 1 298 ? 1.137 -14.75 7.531 1 95.38 298 PRO B C 1
ATOM 4725 O O . PRO B 1 298 ? 2.078 -14.031 7.18 1 95.38 298 PRO B O 1
ATOM 4728 N N . LEU B 1 299 ? -0.099 -14.516 7.188 1 94.06 299 LEU B N 1
ATOM 4729 C CA . LEU B 1 299 ? -0.556 -13.203 6.754 1 94.06 299 LEU B CA 1
ATOM 4730 C C . LEU B 1 299 ? -1.184 -12.438 7.914 1 94.06 299 LEU B C 1
ATOM 4732 O O . LEU B 1 299 ? -2.201 -12.859 8.461 1 94.06 299 LEU B O 1
ATOM 4736 N N . ASP B 1 300 ? -0.559 -11.328 8.297 1 85 300 ASP B N 1
ATOM 4737 C CA . ASP B 1 300 ? -1.062 -10.539 9.422 1 85 300 ASP B CA 1
ATOM 4738 C C . ASP B 1 300 ? -2.283 -9.719 9.016 1 85 300 ASP B C 1
ATOM 4740 O O . ASP B 1 300 ? -2.193 -8.859 8.141 1 85 300 ASP B O 1
ATOM 4744 N N . MET B 1 301 ? -3.424 -10.125 9.445 1 82.12 301 MET B N 1
ATOM 4745 C CA . MET B 1 301 ? -4.637 -9.367 9.148 1 82.12 301 MET B CA 1
ATOM 4746 C C . MET B 1 301 ? -4.977 -8.422 10.289 1 82.12 301 MET B C 1
ATOM 4748 O O . MET B 1 301 ? -4.664 -8.695 11.453 1 82.12 301 MET B O 1
ATOM 4752 N N . PRO B 1 302 ? -5.477 -7.203 9.93 1 71.31 302 PRO B N 1
ATOM 4753 C CA . PRO B 1 302 ? -5.863 -6.309 11.023 1 71.31 302 PRO B CA 1
ATOM 4754 C C . PRO B 1 302 ? -6.891 -6.934 11.961 1 71.31 302 PRO B C 1
ATOM 4756 O O . PRO B 1 302 ? -7.641 -7.824 11.555 1 71.31 302 PRO B O 1
#

Secondary structure (DSSP, 8-state):
-------------------PEEPSTTSS--TT--EEEEPTTSEEEEE-HHHHHHH-HHHHHHTTS-PPBPTTS-EEEE-SS-HHHHHHHHHHHHHT-SS-----HHHHHHHHHHHHHTT-HHHHHHHHHHHHH----HHHHHHHHHHHHHHT-HHHHHHHHHHTTTS-GGGPPP-GGGGGSBHHHHHHHHHHHHHHHHHHHHHHHH-HIIIIIIHHHHHHHHHHTT-TTPPPHHHHHHHHHHS-SHHHHHHHHHHHHHHHHHHTTSS-HHHHHHHHHHHHHHHHHHHHHHHHHHHTS-----/--------------------EEPSTTSS--TT--EEEEPTTSEEEEE-HHHHHHH-HHHHHHTTS-PPBPTTS-EEEE-SS-HHHHHHHHHHHHTT-SS-----HHHHHHHHHHHHHTT-HHHHHHHHHHHHH----HHHHHHHHHHHHHHT-HHHHHHHHHHTTTS-GGGPPP-GGGGGSBHHHHHHHHHHHHHHHHHHHHHHHH-HIIIIIIHHHHHHHHHHTT-TTPPPHHHHHHHHHHS-SHHHHHHHHHHHHHHHHHHTTSS-HHHHHHHHHHHHHHHHHHHHHHHHHHHTS-----

Radius of gyration: 32.72 Å; Cα contacts (8 Å, |Δi|>4): 775; chains: 2; bounding box: 104×85×69 Å

Sequence (604 aa):
MDLPNIPVGEATHPHDANLPIDAQEPFGSSPAANLVLRSSDSVDFHVLEGLMRLVSPHFDSLFPLNNPHSKDGRAVIRVAEDSKTMHQLLSIIYHHIDEVDIQDFELYTSIVKAVRVYRMAIIESKLRKQALVSRLDASESLRMYALATTLQWGDVAKAAALNTLPEPLDEISDLKELSWITGADLYRLVSFRFRCGDAACRSLKEDRGFTHHGLDRWQSYWDGYGIQKGITSKGLFKKIKACPRGSTVDELYASELEKIGRWNQDFSINVKGAAFHGMMECRSSIGKVIEEAISKVPLDMPMDLPNIPVGEATHPHDANLPIDAQEPFGSSPAANLVLRSSDSVDFHVLEGLMRLVSPHFDSLFPLNNPHSKDGRAVIRVAEDSKTMHQLLSIIYHHIDEVDIQDFELYTSIVKAVRVYRMAIIESKLRKQALVSRLDASESLRMYALATTLQWGDVAKAAALNTLPEPLDEISDLKELSWITGADLYRLVSFRFRCGDAACRSLKEDRGFTHHGLDRWQSYWDGYGIQKGITSKGLFKKIKACPRGSTVDELYASELEKIGRWNQDFSINVKGAAFHGMMECRSSIGKVIEEAISKVPLDMP

Organism: Amanita muscaria (strain Koide BX008) (NCBI:txid946122)

Foldseek 3Di:
DPPPPPPPPPPPPVPPPPAAAEADPPFGDDPQFQEWEAEPVRYTGGHHLVLLVVQFVLSVVCPVDPADADPVGGHYDYDHHHSLLVVLLVCCSVVVDLADDDDDVVSLLRNLVRCVVRVRPVVNVSSLVNLLVDDDALQVLVLQLLSCLLVVVFNSNLSSLLRNQQDFPVPHDDDPSVVSDDPVSVVLSVVLSQQLLVLLLVLQCPPCCCVVCNQCVVVCLCVVLVVVDAQHPVNVSVQCSRRLALVSLVVSLVVVLVVSVVVPPPPDPVSNVVSVVSSVVSSVVSRVSSVVRSVPRHRDRD/DPPPPPPPPPPPPVPPPPAAAEADPPFGDDPQFQEWEAEPVRYTGGHHLVLLVVQFVLSVVCPVDPADADPVGGHYDYDHHHSLLVVLLVCCSVVVDQADDDDDVVSLLRNLVRCVVRVRPVVNVSSLVNLLVDDDALQVLVLQLLSCLLVVVFNSNLSSLLRNQQDFPVPHDDDPSVVSDDPVSVVLSVVLSQQLLVLLLVLQCPPCCCVVCQQCVVVCLCVVLVVVDAQHPVNVSVQCSRRLALVSLVVSLVVVVVVSVVPPPPDPPVSNVVSVVSSVVSSVVSRVSSVVRSVPRDRDRD

pLDDT: mean 80.76, std 18.98, range [19.44, 97.5]

Nearest PDB structures (foldseek):
  9ety-assembly1_B  TM=7.161E-01  e=3.099E-04  Homo sapiens
  9dtq-assembly1_B  TM=7.102E-01  e=5.174E-04  Homo sapiens
  9etx-assembly1_B  TM=6.972E-01  e=5.732E-04  Homo sapiens
  6w68-assembly1_A-2  TM=7.175E-01  e=1.370E-03  Homo sapiens
  9hmf-assembly1_K  TM=1.926E-01  e=8.785E+00  Campylobacter jejuni

Solvent-accessible surface area (backbone atoms only — not comparable to full-atom values): 32368 Å² total; per-residue (Å²): 118,78,71,72,76,67,72,73,67,73,72,71,62,73,72,69,78,67,72,66,40,64,32,66,84,85,26,30,80,41,91,82,33,61,26,32,42,28,22,60,75,39,28,31,32,36,34,49,51,69,57,47,36,70,54,11,61,54,50,46,37,45,59,78,38,89,46,56,56,41,98,89,64,31,39,42,46,80,42,86,48,40,52,71,44,46,52,53,52,49,47,40,65,72,62,62,52,68,77,59,82,75,79,52,63,67,53,45,50,53,39,53,53,48,30,58,74,33,51,19,61,71,60,46,50,37,52,51,50,35,63,63,68,53,90,54,50,40,70,55,13,49,44,46,23,29,51,22,56,68,69,65,35,64,70,47,22,46,52,19,53,60,41,28,29,72,44,44,74,82,70,58,73,92,50,78,48,30,58,66,29,30,16,40,59,44,46,40,51,54,50,37,49,47,49,26,9,50,37,23,52,51,48,47,67,66,29,60,68,34,58,68,48,33,51,50,41,50,43,44,55,28,50,70,64,62,40,84,78,58,81,43,69,67,52,49,51,52,49,35,40,52,14,51,37,33,65,48,47,52,51,53,50,52,55,51,47,52,51,42,62,67,63,43,75,77,55,55,68,62,61,49,47,53,51,45,53,53,48,51,52,45,43,52,52,52,22,48,51,24,47,56,36,36,71,69,54,75,72,80,68,135,56,78,73,72,76,70,72,74,70,72,74,68,62,73,71,71,77,67,74,64,39,64,32,66,84,85,27,29,79,40,92,82,32,61,24,32,43,28,21,60,75,41,28,31,33,36,35,49,49,68,57,46,34,71,54,12,62,54,49,45,66,52,58,87,48,91,49,55,56,41,98,88,65,30,38,42,46,78,42,80,49,40,52,71,42,46,51,54,51,48,47,40,64,75,64,63,54,67,76,58,84,73,79,52,63,67,54,45,50,52,39,53,52,49,32,58,70,35,52,19,62,71,59,46,51,34,52,52,50,34,63,62,69,53,90,56,52,39,69,54,13,49,46,44,23,28,52,22,56,68,69,67,36,62,69,47,23,47,52,20,53,58,41,28,28,73,44,42,74,83,71,59,72,92,52,78,48,29,56,66,29,29,15,39,57,45,45,40,52,54,49,38,50,47,50,26,9,51,37,24,53,50,49,46,67,64,30,60,65,35,58,70,48,34,52,50,42,50,43,43,54,27,49,73,64,62,39,85,78,59,80,42,70,69,53,48,49,53,49,34,40,52,13,51,37,34,65,47,47,51,52,52,48,52,55,51,48,53,52,44,62,68,63,43,75,77,54,56,69,62,62,48,48,52,50,44,52,53,48,50,52,44,44,52,53,53,21,50,51,26,46,56,36,36,71,68,53,75,69,80,71,136